Protein 6XTJ (pdb70)

Sequence (451 aa):
TWWELSVHVTDLNRDVTLRVTGEVHIGGVMLKLVEKLDVKKDWSDHALWWEKKRTWLLKTHWTLDKYGIQADAKLQFTPQHKLLRLQLPNMKYVKVKVVNFSDRVFKAVSDICKTFNIRHPEELSLLKKPEALELEPGILAVSSQPITSPEILAKMFKPQALLDKAKINQGWLDSSRSLMEQDVKENNEALLLRFKYYSFFDLNPKYDAIRINQLYEQAKWAILLEEIECTEEEMMMFAALQYHINKLSIMTSENHLNNSDDKKEVDDEVDAALSDDLLEEITLLEEGGGGKKTTSTIILTTDITPEECCLVSPRYLKKYKNKQITARRILEAHQNVVAQMSLIEAKMRFIQAWQSLPEFGITHFIARFQGGKKKEELIGIAYNRLIRMDASTGDAIKTWRFSNMMKQWNVNWEEIKMMVTVEEFADEVRLSFICCTEVDCCKVVHEFIGGYIIFLSTRAKDDQNEESLDEEEMFYKLTSGGWWVV

Structure (mmCIF, N/CA/C/O backbone):
data_6XTJ
#
_entry.id   6XTJ
#
_cell.length_a   145.172
_cell.length_b   145.172
_cell.length_c   59.633
_cell.angle_alpha   90.000
_cell.angle_beta   90.000
_cell.angle_gamma   120.000
#
_symmetry.space_group_name_H-M   'P 32 2 1'
#
loop_
_entity.id
_entity.type
_entity.pdbx_description
1 polymer 'Fermitin family homolog 2,Fermitin family homolog 2,Fermitin family homolog 2'
2 non-polymer 'CITRIC ACID'
3 water water
#
loop_
_atom_site.group_PDB
_atom_site.id
_atom_site.type_symbol
_atom_site.label_atom_id
_atom_site.label_alt_id
_atom_site.label_comp_id
_atom_site.label_asym_id
_atom_site.label_entity_id
_atom_site.label_seq_id
_atom_site.pdbx_PDB_ins_code
_atom_site.Cartn_x
_atom_site.Cartn_y
_atom_site.Cartn_z
_atom_site.occupancy
_atom_site.B_iso_or_equiv
_atom_site.auth_seq_id
_atom_site.auth_comp_id
_atom_site.auth_asym_id
_atom_site.auth_atom_id
_atom_site.pdbx_PDB_model_num
ATOM 1 N N . THR A 1 11 ? 37.259 51.910 -32.418 1.000 72.640 17 THR AAA N 1
ATOM 2 C CA . THR A 1 11 ? 36.804 52.558 -31.144 1.000 77.010 17 THR AAA CA 1
ATOM 3 C C . THR A 1 11 ? 35.891 51.600 -30.372 1.000 77.930 17 THR AAA C 1
ATOM 4 O O . THR A 1 11 ? 34.680 51.881 -30.271 1.000 75.850 17 THR AAA O 1
ATOM 8 N N A TRP A 1 12 ? 36.466 50.512 -29.842 0.600 77.100 18 TRP AAA N 1
ATOM 9 N N B TRP A 1 12 ? 36.446 50.504 -29.850 0.400 77.680 18 TRP AAA N 1
ATOM 10 C CA A TRP A 1 12 ? 35.750 49.488 -29.035 0.600 74.640 18 TRP AAA CA 1
ATOM 11 C CA B TRP A 1 12 ? 35.693 49.496 -29.056 0.400 76.320 18 TRP AAA CA 1
ATOM 12 C C A TRP A 1 12 ? 35.559 50.003 -27.604 0.600 75.050 18 TRP AAA C 1
ATOM 13 C C B TRP A 1 12 ? 35.594 49.961 -27.600 0.400 75.770 18 TRP AAA C 1
ATOM 14 O O A TRP A 1 12 ? 36.205 51.011 -27.245 0.600 73.600 18 TRP AAA O 1
ATOM 15 O O B TRP A 1 12 ? 36.338 50.889 -27.222 0.400 74.770 18 TRP AAA O 1
ATOM 36 N N . GLU A 1 13 ? 34.699 49.336 -26.828 1.000 74.220 19 GLU AAA N 1
ATOM 37 C CA . GLU A 1 13 ? 34.337 49.767 -25.453 1.000 73.330 19 GLU AAA CA 1
ATOM 38 C C . GLU A 1 13 ? 35.079 48.908 -24.426 1.000 66.760 19 GLU AAA C 1
ATOM 39 O O . GLU A 1 13 ? 35.281 47.702 -24.671 1.000 64.770 19 GLU AAA O 1
ATOM 45 N N . LEU A 1 14 ? 35.464 49.555 -23.327 1.000 60.660 20 LEU AAA N 1
ATOM 46 C CA . LEU A 1 14 ? 36.235 48.996 -22.191 1.000 55.060 20 LEU AAA CA 1
ATOM 47 C C . LEU A 1 14 ? 35.444 49.290 -20.916 1.000 49.970 20 LEU AAA C 1
ATOM 48 O O . LEU A 1 14 ? 35.269 50.471 -20.592 1.000 52.330 20 LEU AAA O 1
ATOM 53 N N . SER A 1 15 ? 34.936 48.254 -20.252 1.000 47.870 21 SER AAA N 1
ATOM 54 C CA . SER A 1 15 ? 34.221 48.361 -18.958 1.000 47.590 21 SER AAA CA 1
ATOM 55 C C . SER A 1 15 ? 35.242 48.273 -17.816 1.000 46.430 21 SER AAA C 1
ATOM 56 O O . SER A 1 15 ? 36.187 47.456 -17.928 1.000 46.830 21 SER AAA O 1
ATOM 59 N N . VAL A 1 16 ? 35.062 49.101 -16.785 1.000 42.500 22 VAL AAA N 1
ATOM 60 C CA . VAL A 1 16 ? 35.931 49.145 -15.572 1.000 41.060 22 VAL AAA CA 1
ATOM 61 C C . VAL A 1 16 ? 35.049 49.253 -14.329 1.000 40.250 22 VAL AAA C 1
ATOM 62 O O . VAL A 1 16 ? 34.375 50.292 -14.170 1.000 42.990 22 VAL AAA O 1
ATOM 66 N N . HIS A 1 17 ? 35.063 48.227 -13.473 1.000 38.090 23 HIS AAA N 1
ATOM 67 C CA . HIS A 1 17 ? 34.421 48.246 -12.132 1.000 38.680 23 HIS AAA CA 1
ATOM 68 C C . HIS A 1 17 ? 35.466 48.647 -11.089 1.000 41.080 23 HIS AAA C 1
ATOM 69 O O . HIS A 1 17 ? 36.499 47.962 -11.018 1.000 37.840 23 HIS AAA O 1
ATOM 76 N N . VAL A 1 18 ? 35.199 49.706 -10.323 1.000 39.910 24 VAL AAA N 1
ATOM 77 C CA . VAL A 1 18 ? 36.087 50.221 -9.241 1.000 41.550 24 VAL AAA CA 1
ATOM 78 C C . VAL A 1 18 ? 35.656 49.545 -7.944 1.000 43.450 24 VAL AAA C 1
ATOM 79 O O . VAL A 1 18 ? 34.542 49.820 -7.471 1.000 43.110 24 VAL AAA O 1
ATOM 83 N N . THR A 1 19 ? 36.483 48.638 -7.427 1.000 38.600 25 THR AAA N 1
ATOM 84 C CA . THR A 1 19 ? 36.032 47.597 -6.475 1.000 40.080 25 THR AAA CA 1
ATOM 85 C C . THR A 1 19 ? 35.662 48.249 -5.150 1.000 41.360 25 THR AAA C 1
ATOM 86 O O . THR A 1 19 ? 34.685 47.782 -4.537 1.000 44.520 25 THR AAA O 1
ATOM 90 N N . ASP A 1 20 ? 36.398 49.279 -4.725 1.000 43.850 26 ASP AAA N 1
ATOM 91 C CA . ASP A 1 20 ? 36.231 49.836 -3.357 1.000 46.450 26 ASP AAA CA 1
ATOM 92 C C . ASP A 1 20 ? 35.168 50.946 -3.359 1.000 49.770 26 ASP AAA C 1
ATOM 93 O O . ASP A 1 20 ? 34.646 51.231 -2.271 1.000 54.310 26 ASP AAA O 1
ATOM 98 N N . LEU A 1 21 ? 34.842 51.522 -4.520 1.000 54.110 27 LEU AAA N 1
ATOM 99 C CA . LEU A 1 21 ? 33.688 52.449 -4.703 1.000 59.450 27 LEU AAA CA 1
ATOM 100 C C . LEU A 1 21 ? 32.432 51.670 -5.110 1.000 62.830 27 LEU AAA C 1
ATOM 101 O O . LEU A 1 21 ? 31.331 52.225 -4.950 1.000 67.250 27 LEU AAA O 1
ATOM 106 N N . ASN A 1 22 ? 32.590 50.457 -5.644 1.000 64.300 28 ASN AAA N 1
ATOM 107 C CA . ASN A 1 22 ? 31.512 49.715 -6.353 1.000 68.470 28 ASN AAA CA 1
ATOM 108 C C . ASN A 1 22 ? 30.818 50.686 -7.316 1.000 67.940 28 ASN AAA C 1
ATOM 109 O O . ASN A 1 22 ? 29.622 50.957 -7.128 1.000 65.810 28 ASN AAA O 1
ATOM 114 N N . ARG A 1 23 ? 31.576 51.210 -8.282 1.000 67.320 29 ARG AAA N 1
ATOM 115 C CA . ARG A 1 23 ? 31.097 52.083 -9.384 1.000 65.260 29 ARG AAA CA 1
ATOM 116 C C . ARG A 1 23 ? 31.685 51.572 -10.700 1.000 65.610 29 ARG AAA C 1
ATOM 117 O O . ARG A 1 23 ? 32.916 51.414 -10.762 1.000 68.350 29 ARG AAA O 1
ATOM 125 N N . ASP A 1 24 ? 30.839 51.320 -11.702 1.000 63.660 30 ASP AAA N 1
ATOM 126 C CA . ASP A 1 24 ? 31.263 50.907 -13.067 1.000 63.700 30 ASP AAA CA 1
ATOM 127 C C . ASP A 1 24 ? 31.533 52.167 -13.895 1.000 64.900 30 ASP AAA C 1
ATOM 128 O O . ASP A 1 24 ? 31.057 53.243 -13.499 1.000 68.830 30 ASP AAA O 1
ATOM 133 N N . VAL A 1 25 ? 32.319 52.034 -14.966 1.000 60.480 31 VAL AAA N 1
ATOM 134 C CA . VAL A 1 25 ? 32.721 53.135 -15.892 1.000 58.900 31 VAL AAA CA 1
ATOM 135 C C . VAL A 1 25 ? 33.018 52.502 -17.250 1.000 60.640 31 VAL AAA C 1
ATOM 136 O O . VAL A 1 25 ? 33.731 51.484 -17.291 1.000 59.750 31 VAL AAA O 1
ATOM 140 N N . THR A 1 26 ? 32.473 53.071 -18.321 1.000 58.220 32 THR AAA N 1
ATOM 141 C CA . THR A 1 26 ? 32.774 52.648 -19.709 1.000 57.380 32 THR AAA CA 1
ATOM 142 C C . THR A 1 26 ? 33.685 53.706 -20.326 1.000 57.300 32 THR AAA C 1
ATOM 143 O O . THR A 1 26 ? 33.608 54.882 -19.919 1.000 62.520 32 THR AAA O 1
ATOM 147 N N . LEU A 1 27 ? 34.554 53.270 -21.231 1.000 56.810 33 LEU AAA N 1
ATOM 148 C CA . LEU A 1 27 ? 35.533 54.127 -21.936 1.000 58.930 33 LEU AAA CA 1
ATOM 149 C C . LEU A 1 27 ? 35.626 53.611 -23.370 1.000 56.110 33 LEU AAA C 1
ATOM 150 O O . LEU A 1 27 ? 35.668 52.380 -23.550 1.000 57.650 33 LEU AAA O 1
ATOM 155 N N . ARG A 1 28 ? 35.573 54.519 -24.341 1.000 55.900 34 ARG AAA N 1
ATOM 156 C CA . ARG A 1 28 ? 35.822 54.225 -25.773 1.000 58.410 34 ARG AAA CA 1
ATOM 157 C C . ARG A 1 28 ? 37.331 54.340 -25.944 1.000 50.780 34 ARG AAA C 1
ATOM 158 O O . ARG A 1 28 ? 37.868 55.349 -25.476 1.000 51.570 34 ARG AAA O 1
ATOM 166 N N . VAL A 1 29 ? 37.972 53.341 -26.556 1.000 50.110 35 VAL AAA N 1
ATOM 167 C CA . VAL A 1 29 ? 39.458 53.218 -26.630 1.000 51.380 35 VAL AAA CA 1
ATOM 168 C C . VAL A 1 29 ? 39.833 52.462 -27.904 1.000 50.730 35 VAL AAA C 1
ATOM 169 O O . VAL A 1 29 ? 38.946 51.837 -28.516 1.000 57.020 35 VAL AAA O 1
ATOM 173 N N . THR A 1 30 ? 41.118 52.516 -28.250 1.000 49.070 36 THR AAA N 1
ATOM 174 C CA . THR A 1 30 ? 41.789 51.745 -29.325 1.000 47.620 36 THR AAA CA 1
ATOM 175 C C . THR A 1 30 ? 42.787 50.779 -28.695 1.000 47.840 36 THR AAA C 1
ATOM 176 O O . THR A 1 30 ? 43.128 50.984 -27.519 1.000 49.340 36 THR AAA O 1
ATOM 180 N N . GLY A 1 31 ? 43.268 49.810 -29.474 1.000 45.830 37 GLY AAA N 1
ATOM 181 C CA . GLY A 1 31 ? 44.401 48.938 -29.121 1.000 51.120 37 GLY AAA CA 1
ATOM 182 C C . GLY A 1 31 ? 45.673 49.716 -28.803 1.000 50.660 37 GLY AAA C 1
ATOM 183 O O . GLY A 1 31 ? 46.560 49.130 -28.175 1.000 49.180 37 GLY AAA O 1
ATOM 184 N N . GLU A 1 32 ? 45.782 50.976 -29.234 1.000 52.670 38 GLU AAA N 1
ATOM 185 C CA . GLU A 1 32 ? 47.038 51.774 -29.144 1.000 51.930 38 GLU AAA CA 1
ATOM 186 C C . GLU A 1 32 ? 46.983 52.722 -27.937 1.000 46.530 38 GLU AAA C 1
ATOM 187 O O . GLU A 1 32 ? 47.983 53.419 -27.703 1.000 48.560 38 GLU AAA O 1
ATOM 193 N N . VAL A 1 33 ? 45.864 52.771 -27.209 1.000 42.580 39 VAL AAA N 1
ATOM 194 C CA . VAL A 1 33 ? 45.745 53.544 -25.943 1.000 40.580 39 VAL AAA CA 1
ATOM 195 C C . VAL A 1 33 ? 46.628 52.848 -24.899 1.000 38.060 39 VAL AAA C 1
ATOM 196 O O . VAL A 1 33 ? 46.659 51.599 -24.862 1.000 36.600 39 VAL AAA O 1
ATOM 200 N N . HIS A 1 34 ? 47.367 53.627 -24.115 1.000 32.030 40 HIS AAA N 1
ATOM 201 C CA . HIS A 1 34 ? 48.258 53.083 -23.058 1.000 30.790 40 HIS AAA CA 1
ATOM 202 C C . HIS A 1 34 ? 47.468 52.847 -21.782 1.000 25.750 40 HIS AAA C 1
ATOM 203 O O . HIS A 1 34 ? 46.490 53.564 -21.483 1.000 27.920 40 HIS AAA O 1
ATOM 210 N N . ILE A 1 35 ? 47.979 51.923 -20.975 1.000 27.170 41 ILE AAA N 1
ATOM 211 C CA . ILE A 1 35 ? 47.408 51.593 -19.648 1.000 26.140 41 ILE AAA CA 1
ATOM 212 C C . ILE A 1 35 ? 47.363 52.866 -18.800 1.000 24.800 41 ILE AAA C 1
ATOM 213 O O . ILE A 1 35 ? 46.344 53.115 -18.196 1.000 24.590 41 ILE AAA O 1
ATOM 218 N N . GLY A 1 36 ? 48.438 53.667 -18.785 1.000 27.460 42 GLY AAA N 1
ATOM 219 C CA . GLY A 1 36 ? 48.471 54.940 -18.042 1.000 27.230 42 GLY AAA CA 1
ATOM 220 C C . GLY A 1 36 ? 47.354 55.867 -18.498 1.000 27.510 42 GLY AAA C 1
ATOM 221 O O . GLY A 1 36 ? 46.760 56.542 -17.646 1.000 30.820 42 GLY AAA O 1
ATOM 222 N N . GLY A 1 37 ? 47.063 55.870 -19.796 1.000 29.280 43 GLY AAA N 1
ATOM 223 C CA . GLY A 1 37 ? 46.013 56.721 -20.388 1.000 33.380 43 GLY AAA CA 1
ATOM 224 C C . GLY A 1 37 ? 44.643 56.273 -19.940 1.000 32.330 43 GLY AAA C 1
ATOM 225 O O . GLY A 1 37 ? 43.833 57.119 -19.539 1.000 35.300 43 GLY AAA O 1
ATOM 226 N N . VAL A 1 38 ? 44.407 54.960 -19.915 1.000 32.200 44 VAL AAA N 1
ATOM 227 C CA . VAL A 1 38 ? 43.141 54.403 -19.368 1.000 31.670 44 VAL AAA CA 1
ATOM 228 C C . VAL A 1 38 ? 43.005 54.859 -17.912 1.000 31.230 44 VAL AAA C 1
ATOM 229 O O . VAL A 1 38 ? 41.928 55.339 -17.536 1.000 34.720 44 VAL AAA O 1
ATOM 233 N N . MET A 1 39 ? 44.055 54.703 -17.100 1.000 31.330 45 MET AAA N 1
ATOM 234 C CA . MET A 1 39 ? 44.003 55.013 -15.647 1.000 32.210 45 MET AAA CA 1
ATOM 235 C C . MET A 1 39 ? 43.732 56.511 -15.436 1.000 37.790 45 MET AAA C 1
ATOM 236 O O . MET A 1 39 ? 42.911 56.833 -14.557 1.000 38.990 45 MET AAA O 1
ATOM 241 N N . LEU A 1 40 ? 44.401 57.378 -16.198 1.000 40.180 46 LEU AAA N 1
ATOM 242 C CA . LEU A 1 40 ? 44.203 58.856 -16.117 1.000 46.930 46 LEU AAA CA 1
ATOM 243 C C . LEU A 1 40 ? 42.800 59.196 -16.641 1.000 48.420 46 LEU AAA C 1
ATOM 244 O O . LEU A 1 40 ? 42.072 59.903 -15.918 1.000 49.780 46 LEU AAA O 1
ATOM 249 N N . LYS A 1 41 ? 42.410 58.683 -17.818 1.000 52.170 47 LYS AAA N 1
ATOM 250 C CA . LYS A 1 41 ? 41.041 58.882 -18.381 1.000 55.720 47 LYS AAA CA 1
ATOM 251 C C . LYS A 1 41 ? 40.013 58.458 -17.332 1.000 58.620 47 LYS AAA C 1
ATOM 252 O O . LYS A 1 41 ? 38.995 59.158 -17.164 1.000 58.720 47 LYS AAA O 1
ATOM 258 N N . LEU A 1 42 ? 40.267 57.324 -16.677 1.000 59.510 48 LEU AAA N 1
ATOM 259 C CA . LEU A 1 42 ? 39.320 56.672 -15.738 1.000 58.460 48 LEU AAA CA 1
ATOM 260 C C . LEU A 1 42 ? 39.148 57.549 -14.497 1.000 54.310 48 LEU AAA C 1
ATOM 261 O O . LEU A 1 42 ? 38.020 57.616 -13.992 1.000 57.970 48 LEU AAA O 1
ATOM 266 N N . VAL A 1 43 ? 40.225 58.178 -14.024 1.000 58.270 49 VAL AAA N 1
ATOM 267 C CA . VAL A 1 43 ? 40.226 59.041 -12.802 1.000 63.000 49 VAL AAA CA 1
ATOM 268 C C . VAL A 1 43 ? 39.410 60.313 -13.083 1.000 65.830 49 VAL AAA C 1
ATOM 269 O O . VAL A 1 43 ? 38.722 60.791 -12.155 1.000 67.630 49 VAL AAA O 1
ATOM 273 N N . GLU A 1 44 ? 39.487 60.844 -14.306 1.000 68.430 50 GLU AAA N 1
ATOM 274 C CA . GLU A 1 44 ? 38.701 62.030 -14.743 1.000 69.850 50 GLU AAA CA 1
ATOM 275 C C . GLU A 1 44 ? 37.209 61.683 -14.704 1.000 71.240 50 GLU AAA C 1
ATOM 276 O O . GLU A 1 44 ? 36.495 62.276 -13.879 1.000 72.760 50 GLU AAA O 1
ATOM 282 N N . LYS A 1 45 ? 36.782 60.731 -15.539 1.000 69.270 51 LYS AAA N 1
ATOM 283 C CA . LYS A 1 45 ? 35.361 60.319 -15.718 1.000 74.270 51 LYS AAA CA 1
ATOM 284 C C . LYS A 1 45 ? 34.676 60.132 -14.356 1.000 73.900 51 LYS AAA C 1
ATOM 285 O O . LYS A 1 45 ? 33.460 60.383 -14.283 1.000 73.550 51 LYS AAA O 1
ATOM 291 N N . LEU A 1 46 ? 35.410 59.694 -13.326 1.000 76.270 52 LEU AAA N 1
ATOM 292 C CA . LEU A 1 46 ? 34.858 59.466 -11.961 1.000 77.390 52 LEU AAA CA 1
ATOM 293 C C . LEU A 1 46 ? 34.608 60.807 -11.264 1.000 77.980 52 LEU AAA C 1
ATOM 294 O O . LEU A 1 46 ? 33.651 60.880 -10.473 1.000 78.110 52 LEU AAA O 1
ATOM 299 N N . ASP A 1 47 ? 35.461 61.804 -11.517 1.000 81.340 53 ASP AAA N 1
ATOM 300 C CA . ASP A 1 47 ? 35.343 63.185 -10.974 1.000 86.570 53 ASP AAA CA 1
ATOM 301 C C . ASP A 1 47 ? 35.762 63.187 -9.499 1.000 85.600 53 ASP AAA C 1
ATOM 302 O O . ASP A 1 47 ? 36.623 64.015 -9.151 1.000 87.320 53 ASP AAA O 1
ATOM 307 N N . VAL A 1 48 ? 35.171 62.316 -8.669 1.000 84.170 54 VAL AAA N 1
ATOM 308 C CA . VAL A 1 48 ? 35.524 62.177 -7.221 1.000 85.440 54 VAL AAA CA 1
ATOM 309 C C . VAL A 1 48 ? 37.043 62.013 -7.116 1.000 84.160 54 VAL AAA C 1
ATOM 310 O O . VAL A 1 48 ? 37.605 61.200 -7.876 1.000 89.870 54 VAL AAA O 1
ATOM 314 N N . LYS A 1 49 ? 37.676 62.782 -6.228 1.000 84.170 55 LYS AAA N 1
ATOM 315 C CA . LYS A 1 49 ? 39.143 62.755 -5.991 1.000 85.440 55 LYS AAA CA 1
ATOM 316 C C . LYS A 1 49 ? 39.408 62.037 -4.661 1.000 81.090 55 LYS AAA C 1
ATOM 317 O O . LYS A 1 49 ? 38.693 62.313 -3.670 1.000 78.870 55 LYS AAA O 1
ATOM 323 N N . LYS A 1 50 ? 40.392 61.135 -4.673 1.000 75.530 56 LYS AAA N 1
ATOM 324 C CA . LYS A 1 50 ? 40.830 60.296 -3.526 1.000 64.710 56 LYS AAA CA 1
ATOM 325 C C . LYS A 1 50 ? 42.256 59.816 -3.817 1.000 54.900 56 LYS AAA C 1
ATOM 326 O O . LYS A 1 50 ? 42.802 60.200 -4.873 1.000 52.920 56 LYS AAA O 1
ATOM 332 N N . ASP A 1 51 ? 42.839 59.022 -2.919 1.000 50.340 57 ASP AAA N 1
ATOM 333 C CA . ASP A 1 51 ? 44.203 58.460 -3.095 1.000 49.740 57 ASP AAA CA 1
ATOM 334 C C . ASP A 1 51 ? 44.104 57.231 -4.006 1.000 43.910 57 ASP AAA C 1
ATOM 335 O O . ASP A 1 51 ? 43.650 56.182 -3.515 1.000 43.420 57 ASP AAA O 1
ATOM 340 N N . TRP A 1 52 ? 44.491 57.376 -5.276 1.000 43.380 58 TRP AAA N 1
ATOM 341 C CA . TRP A 1 52 ? 44.410 56.311 -6.313 1.000 42.510 58 TRP AAA CA 1
ATOM 342 C C . TRP A 1 52 ? 45.734 55.550 -6.420 1.000 38.450 58 TRP AAA C 1
ATOM 343 O O . TRP A 1 52 ? 45.790 54.636 -7.252 1.000 39.250 58 TRP AAA O 1
ATOM 354 N N . SER A 1 53 ? 46.755 55.910 -5.631 1.000 34.030 59 SER AAA N 1
ATOM 355 C CA . SER A 1 53 ? 48.167 55.514 -5.866 1.000 33.270 59 SER AAA CA 1
ATOM 356 C C . SER A 1 53 ? 48.325 53.986 -5.810 1.000 29.580 59 SER AAA C 1
ATOM 357 O O . SER A 1 53 ? 49.268 53.494 -6.447 1.000 30.370 59 SER AAA O 1
ATOM 360 N N . ASP A 1 54 ? 47.466 53.288 -5.062 1.000 30.550 60 ASP AAA N 1
ATOM 361 C CA . ASP A 1 54 ? 47.551 51.805 -4.891 1.000 28.620 60 ASP AAA CA 1
ATOM 362 C C . ASP A 1 54 ? 46.646 51.065 -5.881 1.000 29.700 60 ASP AAA C 1
ATOM 363 O O . ASP A 1 54 ? 46.715 49.825 -5.919 1.000 28.400 60 ASP AAA O 1
ATOM 368 N N . HIS A 1 55 ? 45.813 51.762 -6.646 1.000 27.920 61 HIS AAA N 1
ATOM 369 C CA . HIS A 1 55 ? 44.867 51.108 -7.587 1.000 27.290 61 HIS AAA CA 1
ATOM 370 C C . HIS A 1 55 ? 45.618 50.687 -8.847 1.000 27.570 61 HIS AAA C 1
ATOM 371 O O . HIS A 1 55 ? 46.443 51.472 -9.356 1.000 28.150 61 HIS AAA O 1
ATOM 378 N N . ALA A 1 56 ? 45.358 49.472 -9.331 1.000 23.580 62 ALA AAA N 1
ATOM 379 C CA . ALA A 1 56 ? 45.872 48.977 -10.623 1.000 23.440 62 ALA AAA CA 1
ATOM 380 C C . ALA A 1 56 ? 44.737 48.282 -11.362 1.000 22.510 62 ALA AAA C 1
ATOM 381 O O . ALA A 1 56 ? 43.760 47.842 -10.694 1.000 22.350 62 ALA AAA O 1
ATOM 383 N N . LEU A 1 57 ? 44.893 48.147 -12.676 1.000 23.530 63 LEU AAA N 1
ATOM 384 C CA . LEU A 1 57 ? 43.903 47.447 -13.527 1.000 25.370 63 LEU AAA CA 1
ATOM 385 C C . LEU A 1 57 ? 44.172 45.941 -13.455 1.000 22.700 63 LEU AAA C 1
ATOM 386 O O . LEU A 1 57 ? 45.335 45.528 -13.522 1.000 23.940 63 LEU AAA O 1
ATOM 391 N N . TRP A 1 58 ? 43.090 45.184 -13.364 1.000 24.240 64 TRP AAA N 1
ATOM 392 C CA . TRP A 1 58 ? 43.069 43.708 -13.272 1.000 24.060 64 TRP AAA CA 1
ATOM 393 C C . TRP A 1 58 ? 42.085 43.181 -14.316 1.000 25.350 64 TRP AAA C 1
ATOM 394 O O . TRP A 1 58 ? 40.967 43.719 -14.378 1.000 27.550 64 TRP AAA O 1
ATOM 405 N N . TRP A 1 59 ? 42.501 42.184 -15.085 1.000 25.280 65 TRP AAA N 1
ATOM 406 C CA . TRP A 1 59 ? 41.655 41.517 -16.103 1.000 27.100 65 TRP AAA CA 1
ATOM 407 C C . TRP A 1 59 ? 41.333 40.105 -15.619 1.000 26.720 65 TRP AAA C 1
ATOM 408 O O . TRP A 1 59 ? 42.202 39.227 -15.778 1.000 28.020 65 TRP AAA O 1
ATOM 419 N N . GLU A 1 60 ? 40.162 39.932 -15.011 1.000 30.540 66 GLU AAA N 1
ATOM 420 C CA . GLU A 1 60 ? 39.738 38.652 -14.387 1.000 32.420 66 GLU AAA CA 1
ATOM 421 C C . GLU A 1 60 ? 39.713 37.557 -15.456 1.000 35.220 66 GLU AAA C 1
ATOM 422 O O . GLU A 1 60 ? 40.235 36.455 -15.192 1.000 31.610 66 GLU AAA O 1
ATOM 428 N N . LYS A 1 61 ? 39.171 37.851 -16.641 1.000 38.520 67 LYS AAA N 1
ATOM 429 C CA . LYS A 1 61 ? 39.016 36.829 -17.707 1.000 38.820 67 LYS AAA CA 1
ATOM 430 C C . LYS A 1 61 ? 40.347 36.114 -17.962 1.000 36.140 67 LYS AAA C 1
ATOM 431 O O . LYS A 1 61 ? 40.308 34.890 -18.086 1.000 33.740 67 LYS AAA O 1
ATOM 437 N N . LYS A 1 62 ? 41.469 36.836 -18.076 1.000 31.840 68 LYS AAA N 1
ATOM 438 C CA . LYS A 1 62 ? 42.798 36.258 -18.413 1.000 32.780 68 LYS AAA CA 1
ATOM 439 C C . LYS A 1 62 ? 43.696 36.239 -17.169 1.000 28.570 68 LYS AAA C 1
ATOM 440 O O . LYS A 1 62 ? 44.902 35.979 -17.325 1.000 29.940 68 LYS AAA O 1
ATOM 446 N N . ARG A 1 63 ? 43.139 36.556 -16.002 1.000 28.120 69 ARG AAA N 1
ATOM 447 C CA . ARG A 1 63 ? 43.871 36.574 -14.706 1.000 29.550 69 ARG AAA CA 1
ATOM 448 C C . ARG A 1 63 ? 45.188 37.335 -14.894 1.000 28.370 69 ARG AAA C 1
ATOM 449 O O . ARG A 1 63 ? 46.241 36.771 -14.621 1.000 25.790 69 ARG AAA O 1
ATOM 457 N N . THR A 1 64 ? 45.117 38.580 -15.370 1.000 27.260 70 THR AAA N 1
ATOM 458 C CA . THR A 1 64 ? 46.303 39.407 -15.715 1.000 29.580 70 THR AAA CA 1
ATOM 459 C C . THR A 1 64 ? 46.176 40.756 -15.014 1.000 25.930 70 THR AAA C 1
ATOM 460 O O . THR A 1 64 ? 45.131 41.418 -15.162 1.000 25.310 70 THR AAA O 1
ATOM 464 N N . TRP A 1 65 ? 47.215 41.149 -14.285 1.000 22.150 71 TRP AAA N 1
ATOM 465 C CA . TRP A 1 65 ? 47.391 42.540 -13.824 1.000 21.860 71 TRP AAA CA 1
ATOM 466 C C . TRP A 1 65 ? 47.930 43.345 -15.001 1.000 21.660 71 TRP AAA C 1
ATOM 467 O O . TRP A 1 65 ? 48.813 42.843 -15.704 1.000 25.650 71 TRP AAA O 1
ATOM 478 N N . LEU A 1 66 ? 47.421 44.546 -15.194 1.000 23.480 72 LEU AAA N 1
ATOM 479 C CA . LEU A 1 66 ? 47.926 45.464 -16.243 1.000 25.020 72 LEU AAA CA 1
ATOM 480 C C . LEU A 1 66 ? 48.740 46.552 -15.543 1.000 23.670 72 LEU AAA C 1
ATOM 481 O O . LEU A 1 66 ? 48.182 47.612 -15.253 1.000 27.040 72 LEU AAA O 1
ATOM 486 N N . LEU A 1 67 ? 49.986 46.241 -15.187 1.000 22.040 73 LEU AAA N 1
ATOM 487 C CA . LEU A 1 67 ? 50.808 47.093 -14.286 1.000 23.520 73 LEU AAA CA 1
ATOM 488 C C . LEU A 1 67 ? 51.649 48.092 -15.089 1.000 24.010 73 LEU AAA C 1
ATOM 489 O O . LEU A 1 67 ? 51.911 49.170 -14.543 1.000 26.480 73 LEU AAA O 1
ATOM 494 N N . LYS A 1 68 ? 52.076 47.748 -16.297 1.000 22.860 74 LYS AAA N 1
ATOM 495 C CA . LYS A 1 68 ? 53.034 48.586 -17.074 1.000 24.720 74 LYS AAA CA 1
ATOM 496 C C . LYS A 1 68 ? 52.269 49.734 -17.747 1.000 25.090 74 LYS AAA C 1
ATOM 497 O O . LYS A 1 68 ? 51.537 49.487 -18.729 1.000 25.540 74 LYS AAA O 1
ATOM 503 N N . THR A 1 69 ? 52.382 50.954 -17.209 1.000 22.540 75 THR AAA N 1
ATOM 504 C CA . THR A 1 69 ? 51.535 52.092 -17.647 1.000 22.440 75 THR AAA CA 1
ATOM 505 C C . THR A 1 69 ? 51.891 52.467 -19.095 1.000 20.910 75 THR AAA C 1
ATOM 506 O O . THR A 1 69 ? 51.046 53.090 -19.738 1.000 22.250 75 THR AAA O 1
ATOM 510 N N . HIS A 1 70 ? 53.097 52.152 -19.543 1.000 20.950 76 HIS AAA N 1
ATOM 511 C CA . HIS A 1 70 ? 53.647 52.548 -20.870 1.000 22.240 76 HIS AAA CA 1
ATOM 512 C C . HIS A 1 70 ? 53.314 51.502 -21.938 1.000 23.950 76 HIS AAA C 1
ATOM 513 O O . HIS A 1 70 ? 53.707 51.698 -23.095 1.000 24.750 76 HIS AAA O 1
ATOM 520 N N . TRP A 1 71 ? 52.652 50.401 -21.571 1.000 24.340 77 TRP AAA N 1
ATOM 521 C CA . TRP A 1 71 ? 52.208 49.361 -22.538 1.000 26.340 77 TRP AAA CA 1
ATOM 522 C C . TRP A 1 71 ? 50.842 49.734 -23.100 1.000 26.270 77 TRP AAA C 1
ATOM 523 O O . TRP A 1 71 ? 50.044 50.341 -22.385 1.000 25.530 77 TRP AAA O 1
ATOM 534 N N . THR A 1 72 ? 50.583 49.331 -24.347 1.000 29.770 78 THR AAA N 1
ATOM 535 C CA . THR A 1 72 ? 49.269 49.506 -24.995 1.000 32.010 78 THR AAA CA 1
ATOM 536 C C . THR A 1 72 ? 48.337 48.386 -24.537 1.000 30.460 78 THR AAA C 1
ATOM 537 O O . THR A 1 72 ? 48.848 47.331 -24.126 1.000 31.400 78 THR AAA O 1
ATOM 541 N N . LEU A 1 73 ? 47.037 48.629 -24.639 1.000 34.730 79 LEU AAA N 1
ATOM 542 C CA . LEU A 1 73 ? 45.987 47.592 -24.486 1.000 37.650 79 LEU AAA CA 1
ATOM 543 C C . LEU A 1 73 ? 46.338 46.417 -25.401 1.000 39.830 79 LEU AAA C 1
ATOM 544 O O . LEU A 1 73 ? 46.365 45.275 -24.915 1.000 39.580 79 LEU AAA O 1
ATOM 549 N N . ASP A 1 74 ? 46.725 46.696 -26.646 1.000 42.810 80 ASP AAA N 1
ATOM 550 C CA . ASP A 1 74 ? 47.114 45.663 -27.641 1.000 46.160 80 ASP AAA CA 1
ATOM 551 C C . ASP A 1 74 ? 48.251 44.798 -27.090 1.000 44.640 80 ASP AAA C 1
ATOM 552 O O . ASP A 1 74 ? 48.161 43.574 -27.231 1.000 45.440 80 ASP AAA O 1
ATOM 557 N N . LYS A 1 75 ? 49.281 45.382 -26.469 1.000 41.210 81 LYS AAA N 1
ATOM 558 C CA . LYS A 1 75 ? 50.443 44.590 -25.990 1.000 40.280 81 LYS AAA CA 1
ATOM 559 C C . LYS A 1 75 ? 49.994 43.665 -24.851 1.000 37.760 81 LYS AAA C 1
ATOM 560 O O . LYS A 1 75 ? 50.615 42.597 -24.681 1.000 39.630 81 LYS AAA O 1
ATOM 566 N N . TYR A 1 76 ? 48.971 44.061 -24.094 1.000 36.960 82 TYR AAA N 1
ATOM 567 C CA . TYR A 1 76 ? 48.412 43.246 -22.985 1.000 37.720 82 TYR AAA CA 1
ATOM 568 C C . TYR A 1 76 ? 47.321 42.299 -23.510 1.000 41.540 82 TYR AAA C 1
ATOM 569 O O . TYR A 1 76 ? 46.879 41.454 -22.732 1.000 42.950 82 TYR AAA O 1
ATOM 578 N N . GLY A 1 77 ? 46.877 42.476 -24.758 1.000 44.090 83 GLY AAA N 1
ATOM 579 C CA . GLY A 1 77 ? 45.985 41.542 -25.474 1.000 45.110 83 GLY AAA CA 1
ATOM 580 C C . GLY A 1 77 ? 44.520 41.901 -25.345 1.000 46.860 83 GLY AAA C 1
ATOM 581 O O . GLY A 1 77 ? 43.680 41.033 -25.628 1.000 53.340 83 GLY AAA O 1
ATOM 582 N N . ILE A 1 78 ? 44.196 43.130 -24.954 1.000 43.030 84 ILE AAA N 1
ATOM 583 C CA . ILE A 1 78 ? 42.796 43.531 -24.658 1.000 51.150 84 ILE AAA CA 1
ATOM 584 C C . ILE A 1 78 ? 42.127 43.971 -25.963 1.000 62.750 84 ILE AAA C 1
ATOM 585 O O . ILE A 1 78 ? 42.803 44.645 -26.778 1.000 65.240 84 ILE AAA O 1
ATOM 590 N N . GLN A 1 79 ? 40.858 43.577 -26.139 1.000 67.560 85 GLN AAA N 1
ATOM 591 C CA . GLN A 1 79 ? 40.007 43.874 -27.327 1.000 65.890 85 GLN AAA CA 1
ATOM 592 C C . GLN A 1 79 ? 38.568 44.129 -26.851 1.000 63.560 85 GLN AAA C 1
ATOM 593 O O . GLN A 1 79 ? 38.345 44.230 -25.617 1.000 51.580 85 GLN AAA O 1
ATOM 599 N N . ALA A 1 80 ? 37.637 44.258 -27.799 1.000 65.520 86 ALA AAA N 1
ATOM 600 C CA . ALA A 1 80 ? 36.264 44.781 -27.603 1.000 71.230 86 ALA AAA CA 1
ATOM 601 C C . ALA A 1 80 ? 35.623 44.220 -26.327 1.000 66.430 86 ALA AAA C 1
ATOM 602 O O . ALA A 1 80 ? 35.753 43.009 -26.061 1.000 69.630 86 ALA AAA O 1
ATOM 604 N N . ASP A 1 81 ? 34.967 45.104 -25.570 1.000 65.580 87 ASP AAA N 1
ATOM 605 C CA . ASP A 1 81 ? 34.041 44.777 -24.452 1.000 67.550 87 ASP AAA CA 1
ATOM 606 C C . ASP A 1 81 ? 34.739 43.877 -23.420 1.000 62.450 87 ASP AAA C 1
ATOM 607 O O . ASP A 1 81 ? 34.017 43.139 -22.705 1.000 65.190 87 ASP AAA O 1
ATOM 612 N N . ALA A 1 82 ? 36.076 43.946 -23.326 1.000 53.440 88 ALA AAA N 1
ATOM 613 C CA . ALA A 1 82 ? 36.861 43.379 -22.202 1.000 48.230 88 ALA AAA CA 1
ATOM 614 C C . ALA A 1 82 ? 36.402 44.068 -20.915 1.000 43.950 88 ALA AAA C 1
ATOM 615 O O . ALA A 1 82 ? 36.056 45.266 -20.979 1.000 43.410 88 ALA AAA O 1
ATOM 617 N N . LYS A 1 83 ? 36.327 43.330 -19.807 1.000 42.380 89 LYS AAA N 1
ATOM 618 C CA . LYS A 1 83 ? 35.814 43.847 -18.511 1.000 43.110 89 LYS AAA CA 1
ATOM 619 C C . LYS A 1 83 ? 36.968 43.847 -17.503 1.000 40.870 89 LYS AAA C 1
ATOM 620 O O . LYS A 1 83 ? 37.469 42.754 -17.180 1.000 38.830 89 LYS AAA O 1
ATOM 626 N N . LEU A 1 84 ? 37.362 45.033 -17.035 1.000 37.640 90 LEU AAA N 1
ATOM 627 C CA . LEU A 1 84 ? 38.493 45.215 -16.090 1.000 33.620 90 LEU AAA CA 1
ATOM 628 C C . LEU A 1 84 ? 37.965 45.624 -14.721 1.000 35.220 90 LEU AAA C 1
ATOM 629 O O . LEU A 1 84 ? 36.832 46.165 -14.615 1.000 35.480 90 LEU AAA O 1
ATOM 634 N N . GLN A 1 85 ? 38.787 45.402 -13.697 1.000 29.960 91 GLN AAA N 1
ATOM 635 C CA . GLN A 1 85 ? 38.594 45.994 -12.358 1.000 29.090 91 GLN AAA CA 1
ATOM 636 C C . GLN A 1 85 ? 39.723 47.000 -12.138 1.000 29.050 91 GLN AAA C 1
ATOM 637 O O . GLN A 1 85 ? 40.824 46.754 -12.651 1.000 28.850 91 GLN AAA O 1
ATOM 643 N N . PHE A 1 86 ? 39.420 48.106 -11.460 1.000 29.720 92 PHE AAA N 1
ATOM 644 C CA . PHE A 1 86 ? 40.404 49.061 -10.898 1.000 30.120 92 PHE AAA CA 1
ATOM 645 C C . PHE A 1 86 ? 40.325 48.869 -9.387 1.000 29.490 92 PHE AAA C 1
ATOM 646 O O . PHE A 1 86 ? 39.283 49.167 -8.774 1.000 30.410 92 PHE AAA O 1
ATOM 654 N N . THR A 1 87 ? 41.355 48.238 -8.819 1.000 27.680 93 THR AAA N 1
ATOM 655 C CA . THR A 1 87 ? 41.293 47.636 -7.470 1.000 25.930 93 THR AAA CA 1
ATOM 656 C C . THR A 1 87 ? 42.602 47.934 -6.754 1.000 25.150 93 THR AAA C 1
ATOM 657 O O . THR A 1 87 ? 43.655 48.017 -7.390 1.000 24.340 93 THR AAA O 1
ATOM 661 N N . PRO A 1 88 ? 42.579 48.114 -5.418 1.000 25.600 94 PRO AAA N 1
ATOM 662 C CA . PRO A 1 88 ? 43.819 48.232 -4.654 1.000 24.280 94 PRO AAA CA 1
ATOM 663 C C . PRO A 1 88 ? 44.724 47.012 -4.879 1.000 22.970 94 PRO AAA C 1
ATOM 664 O O . PRO A 1 88 ? 44.240 45.886 -4.838 1.000 24.340 94 PRO AAA O 1
ATOM 668 N N . GLN A 1 89 ? 46.006 47.241 -5.132 1.000 22.110 95 GLN AAA N 1
ATOM 669 C CA . GLN A 1 89 ? 46.986 46.124 -5.211 1.000 20.990 95 GLN AAA CA 1
ATOM 670 C C . GLN A 1 89 ? 47.131 45.495 -3.819 1.000 20.720 95 GLN AAA C 1
ATOM 671 O O . GLN A 1 89 ? 47.232 44.266 -3.745 1.000 21.090 95 GLN AAA O 1
ATOM 677 N N . HIS A 1 90 ? 47.182 46.292 -2.759 1.000 20.640 96 HIS AAA N 1
ATOM 678 C CA . HIS A 1 90 ? 47.344 45.795 -1.364 1.000 22.150 96 HIS AAA CA 1
ATOM 679 C C . HIS A 1 90 ? 45.979 45.428 -0.765 1.000 24.070 96 HIS AAA C 1
ATOM 680 O O . HIS A 1 90 ? 45.047 46.248 -0.823 1.000 22.770 96 HIS AAA O 1
ATOM 687 N N . LYS A 1 91 ? 45.866 44.227 -0.209 1.000 22.620 97 LYS AAA N 1
ATOM 688 C CA . LYS A 1 91 ? 44.612 43.695 0.378 1.000 22.300 97 LYS AAA CA 1
ATOM 689 C C . LYS A 1 91 ? 44.950 42.921 1.654 1.000 22.630 97 LYS AAA C 1
ATOM 690 O O . LYS A 1 91 ? 46.050 42.334 1.718 1.000 21.560 97 LYS AAA O 1
ATOM 696 N N . LEU A 1 92 ? 44.044 42.944 2.627 1.000 23.030 98 LEU AAA N 1
ATOM 697 C CA . LEU A 1 92 ? 44.182 42.191 3.895 1.000 27.390 98 LEU AAA CA 1
ATOM 698 C C . LEU A 1 92 ? 44.239 40.688 3.621 1.000 26.740 98 LEU AAA C 1
ATOM 699 O O . LEU A 1 92 ? 43.455 40.173 2.817 1.000 26.660 98 LEU AAA O 1
ATOM 704 N N . LEU A 1 93 ? 45.127 40.024 4.336 1.000 24.570 99 LEU AAA N 1
ATOM 705 C CA . LEU A 1 93 ? 45.328 38.560 4.348 1.000 26.260 99 LEU AAA CA 1
ATOM 706 C C . LEU A 1 93 ? 45.496 38.167 5.816 1.000 25.900 99 LEU AAA C 1
ATOM 707 O O . LEU A 1 93 ? 46.158 38.931 6.547 1.000 26.760 99 LEU AAA O 1
ATOM 712 N N . ARG A 1 94 ? 44.865 37.082 6.251 1.000 23.870 100 ARG AAA N 1
ATOM 713 C CA . ARG A 1 94 ? 45.164 36.458 7.559 1.000 26.180 100 ARG AAA CA 1
ATOM 714 C C . ARG A 1 94 ? 46.157 35.324 7.316 1.000 25.910 100 ARG AAA C 1
ATOM 715 O O . ARG A 1 94 ? 45.889 34.464 6.459 1.000 26.670 100 ARG AAA O 1
ATOM 723 N N . LEU A 1 95 ? 47.320 35.387 7.939 1.000 20.690 101 LEU AAA N 1
ATOM 724 C CA . LEU A 1 95 ? 48.332 34.321 7.798 1.000 21.410 101 LEU AAA CA 1
ATOM 725 C C . LEU A 1 95 ? 48.281 33.487 9.069 1.000 19.550 101 LEU AAA C 1
ATOM 726 O O . LEU A 1 95 ? 48.519 34.067 10.148 1.000 20.420 101 LEU AAA O 1
ATOM 731 N N . GLN A 1 96 ? 48.103 32.179 8.949 1.000 19.010 102 GLN AAA N 1
ATOM 732 C CA . GLN A 1 96 ? 48.288 31.300 10.122 1.000 18.980 102 GLN AAA CA 1
ATOM 733 C C . GLN A 1 96 ? 49.747 30.844 10.164 1.000 19.480 102 GLN AAA C 1
ATOM 734 O O . GLN A 1 96 ? 50.192 30.142 9.235 1.000 17.720 102 GLN AAA O 1
ATOM 740 N N . LEU A 1 97 ? 50.484 31.239 11.195 1.000 18.420 103 LEU AAA N 1
ATOM 741 C CA . LEU A 1 97 ? 51.926 30.905 11.304 1.000 20.360 103 LEU AAA CA 1
ATOM 742 C C . LEU A 1 97 ? 52.066 29.436 11.684 1.000 18.140 103 LEU AAA C 1
ATOM 743 O O . LEU A 1 97 ? 51.119 28.791 12.106 1.000 18.950 103 LEU AAA O 1
ATOM 748 N N . PRO A 1 98 ? 53.266 28.848 11.554 1.000 19.880 104 PRO AAA N 1
ATOM 749 C CA . PRO A 1 98 ? 53.503 27.489 12.057 1.000 22.330 104 PRO AAA CA 1
ATOM 750 C C . PRO A 1 98 ? 53.156 27.267 13.532 1.000 23.080 104 PRO AAA C 1
ATOM 751 O O . PRO A 1 98 ? 52.779 26.160 13.913 1.000 23.780 104 PRO AAA O 1
ATOM 755 N N . ASN A 1 99 ? 53.181 28.323 14.358 1.000 23.220 105 ASN AAA N 1
ATOM 756 C CA . ASN A 1 99 ? 52.779 28.214 15.786 1.000 24.030 105 ASN AAA CA 1
ATOM 757 C C . ASN A 1 99 ? 51.250 28.273 15.950 1.000 23.880 105 ASN AAA C 1
ATOM 758 O O . ASN A 1 99 ? 50.781 28.274 17.105 1.000 26.550 105 ASN AAA O 1
ATOM 763 N N . MET A 1 100 ? 50.508 28.376 14.844 1.000 23.860 106 MET AAA N 1
ATOM 764 C CA . MET A 1 100 ? 49.033 28.242 14.752 1.000 22.830 106 MET AAA CA 1
ATOM 765 C C . MET A 1 100 ? 48.336 29.548 15.139 1.000 22.920 106 MET AAA C 1
ATOM 766 O O . MET A 1 100 ? 47.112 29.578 15.084 1.000 24.830 106 MET AAA O 1
ATOM 771 N N . LYS A 1 101 ? 49.091 30.620 15.377 1.000 23.010 107 LYS AAA N 1
ATOM 772 C CA . LYS A 1 101 ? 48.540 31.978 15.593 1.000 22.920 107 LYS AAA CA 1
ATOM 773 C C . LYS A 1 101 ? 48.306 32.644 14.236 1.000 21.790 107 LYS AAA C 1
ATOM 774 O O . LYS A 1 101 ? 49.077 32.391 13.296 1.000 19.580 107 LYS AAA O 1
ATOM 780 N N . TYR A 1 102 ? 47.302 33.517 14.164 1.000 21.000 108 TYR AAA N 1
ATOM 781 C CA . TYR A 1 102 ? 46.976 34.295 12.947 1.000 20.750 108 TYR AAA CA 1
ATOM 782 C C . TYR A 1 102 ? 47.563 35.686 13.079 1.000 21.210 108 TYR AAA C 1
ATOM 783 O O . TYR A 1 102 ? 47.419 36.302 14.152 1.000 22.010 108 TYR AAA O 1
ATOM 792 N N . VAL A 1 103 ? 48.208 36.163 12.024 1.000 19.400 109 VAL AAA N 1
ATOM 793 C CA . VAL A 1 103 ? 48.708 37.563 11.949 1.000 20.340 109 VAL AAA CA 1
ATOM 794 C C . VAL A 1 103 ? 48.067 38.189 10.707 1.000 22.420 109 VAL AAA C 1
ATOM 795 O O . VAL A 1 103 ? 48.148 37.580 9.623 1.000 23.810 109 VAL AAA O 1
ATOM 799 N N . LYS A 1 104 ? 47.471 39.366 10.867 1.000 22.050 110 LYS AAA N 1
ATOM 800 C CA . LYS A 1 104 ? 46.879 40.136 9.750 1.000 24.960 110 LYS AAA CA 1
ATOM 801 C C . LYS A 1 104 ? 47.981 40.918 9.051 1.000 22.890 110 LYS AAA C 1
ATOM 802 O O . LYS A 1 104 ? 48.781 41.586 9.740 1.000 22.840 110 LYS AAA O 1
ATOM 808 N N . VAL A 1 105 ? 48.035 40.808 7.734 1.000 22.060 111 VAL AAA N 1
ATOM 809 C CA . VAL A 1 105 ? 49.024 41.556 6.923 1.000 24.080 111 VAL AAA CA 1
ATOM 810 C C . VAL A 1 105 ? 48.277 42.115 5.716 1.000 24.880 111 VAL AAA C 1
ATOM 811 O O . VAL A 1 105 ? 47.412 41.407 5.163 1.000 27.710 111 VAL AAA O 1
ATOM 815 N N . LYS A 1 106 ? 48.599 43.332 5.319 1.000 22.740 112 LYS AAA N 1
ATOM 816 C CA . LYS A 1 106 ? 48.059 43.912 4.063 1.000 24.400 112 LYS AAA CA 1
ATOM 817 C C . LYS A 1 106 ? 49.162 43.773 3.016 1.000 24.830 112 LYS AAA C 1
ATOM 818 O O . LYS A 1 106 ? 50.150 44.530 3.078 1.000 24.980 112 LYS AAA O 1
ATOM 824 N N . VAL A 1 107 ? 49.021 42.799 2.121 1.000 22.990 113 VAL AAA N 1
ATOM 825 C CA A VAL A 1 107 ? 50.137 42.431 1.206 0.500 22.750 113 VAL AAA CA 1
ATOM 826 C CA B VAL A 1 107 ? 50.105 42.355 1.201 0.500 23.340 113 VAL AAA CA 1
ATOM 827 C C . VAL A 1 107 ? 49.728 42.755 -0.228 1.000 22.640 113 VAL AAA C 1
ATOM 828 O O . VAL A 1 107 ? 48.522 42.948 -0.482 1.000 21.490 113 VAL AAA O 1
ATOM 835 N N . ASN A 1 108 ? 50.725 42.853 -1.091 1.000 21.020 114 ASN AAA N 1
ATOM 836 C CA . ASN A 1 108 ? 50.527 43.199 -2.516 1.000 20.690 114 ASN AAA CA 1
ATOM 837 C C . ASN A 1 108 ? 49.995 41.955 -3.236 1.000 18.890 114 ASN AAA C 1
ATOM 838 O O . ASN A 1 108 ? 50.773 41.010 -3.472 1.000 20.390 114 ASN AAA O 1
ATOM 843 N N . PHE A 1 109 ? 48.725 41.982 -3.614 1.000 18.460 115 PHE AAA N 1
ATOM 844 C CA . PHE A 1 109 ? 48.068 40.872 -4.355 1.000 18.870 115 PHE AAA CA 1
ATOM 845 C C . PHE A 1 109 ? 48.494 40.847 -5.831 1.000 18.640 115 PHE AAA C 1
ATOM 846 O O . PHE A 1 109 ? 47.971 39.974 -6.559 1.000 19.300 115 PHE AAA O 1
ATOM 854 N N . SER A 1 110 ? 49.393 41.729 -6.271 1.000 19.560 116 SER AAA N 1
ATOM 855 C CA . SER A 1 110 ? 49.964 41.731 -7.647 1.000 19.230 116 SER AAA CA 1
ATOM 856 C C . SER A 1 110 ? 51.413 41.239 -7.655 1.000 19.040 116 SER AAA C 1
ATOM 857 O O . SER A 1 110 ? 51.943 41.017 -8.720 1.000 19.920 116 SER AAA O 1
ATOM 860 N N . ASP A 1 111 ? 52.056 41.043 -6.507 1.000 18.950 117 ASP AAA N 1
ATOM 861 C CA . ASP A 1 111 ? 53.453 40.543 -6.475 1.000 18.480 117 ASP AAA CA 1
ATOM 862 C C . ASP A 1 111 ? 53.444 39.028 -6.714 1.000 17.980 117 ASP AAA C 1
ATOM 863 O O . ASP A 1 111 ? 52.485 38.374 -6.291 1.000 17.490 117 ASP AAA O 1
ATOM 868 N N . ARG A 1 112 ? 54.490 38.479 -7.320 1.000 17.390 118 ARG AAA N 1
ATOM 869 C CA . ARG A 1 112 ? 54.649 36.992 -7.324 1.000 18.340 118 ARG AAA CA 1
ATOM 870 C C . ARG A 1 112 ? 54.650 36.493 -5.869 1.000 16.960 118 ARG AAA C 1
ATOM 871 O O . ARG A 1 112 ? 55.229 37.144 -4.996 1.000 16.610 118 ARG AAA O 1
ATOM 879 N N . VAL A 1 113 ? 54.013 35.360 -5.623 1.000 15.640 119 VAL AAA N 1
ATOM 880 C CA . VAL A 1 113 ? 53.963 34.780 -4.253 1.000 15.500 119 VAL AAA CA 1
ATOM 881 C C . VAL A 1 113 ? 55.374 34.615 -3.687 1.000 15.590 119 VAL AAA C 1
ATOM 882 O O . VAL A 1 113 ? 55.544 34.889 -2.496 1.000 14.630 119 VAL AAA O 1
ATOM 886 N N . PHE A 1 114 ? 56.364 34.236 -4.480 1.000 16.150 120 PHE AAA N 1
ATOM 887 C CA . PHE A 1 114 ? 57.754 34.115 -3.970 1.000 16.480 120 PHE AAA CA 1
ATOM 888 C C . PHE A 1 114 ? 58.204 35.422 -3.309 1.000 16.190 120 PHE AAA C 1
ATOM 889 O O . PHE A 1 114 ? 58.822 35.427 -2.232 1.000 16.620 120 PHE AAA O 1
ATOM 897 N N . LYS A 1 115 ? 57.880 36.544 -3.953 1.000 17.190 121 LYS AAA N 1
ATOM 898 C CA . LYS A 1 115 ? 58.265 37.887 -3.458 1.000 18.010 121 LYS AAA CA 1
ATOM 899 C C . LYS A 1 115 ? 57.446 38.233 -2.211 1.000 17.690 121 LYS AAA C 1
ATOM 900 O O . LYS A 1 115 ? 58.020 38.740 -1.232 1.000 17.120 121 LYS AAA O 1
ATOM 906 N N . ALA A 1 116 ? 56.142 37.960 -2.213 1.000 17.200 122 ALA AAA N 1
ATOM 907 C CA . ALA A 1 116 ? 55.270 38.201 -1.042 1.000 17.490 122 ALA AAA CA 1
ATOM 908 C C . ALA A 1 116 ? 55.815 37.439 0.169 1.000 16.920 122 ALA AAA C 1
ATOM 909 O O . ALA A 1 116 ? 55.908 38.004 1.278 1.000 16.370 122 ALA AAA O 1
ATOM 911 N N . VAL A 1 117 ? 56.208 36.186 -0.045 1.000 16.980 123 VAL AAA N 1
ATOM 912 C CA . VAL A 1 117 ? 56.743 35.335 1.051 1.000 15.710 123 VAL AAA CA 1
ATOM 913 C C . VAL A 1 117 ? 58.067 35.925 1.530 1.000 16.270 123 VAL AAA C 1
ATOM 914 O O . VAL A 1 117 ? 58.300 35.968 2.755 1.000 16.030 123 VAL AAA O 1
ATOM 918 N N . SER A 1 118 ? 58.910 36.392 0.608 1.000 16.140 124 SER AAA N 1
ATOM 919 C CA . SER A 1 118 ? 60.195 37.042 0.950 1.000 17.100 124 SER AAA CA 1
ATOM 920 C C . SER A 1 118 ? 59.936 38.276 1.825 1.000 16.360 124 SER AAA C 1
ATOM 921 O O . SER A 1 118 ? 60.642 38.439 2.822 1.000 17.470 124 SER AAA O 1
ATOM 924 N N . ASP A 1 119 ? 58.981 39.133 1.458 1.000 16.520 125 ASP AAA N 1
ATOM 925 C CA . ASP A 1 119 ? 58.685 40.362 2.229 1.000 18.090 125 ASP AAA CA 1
ATOM 926 C C . ASP A 1 119 ? 58.119 39.990 3.607 1.000 17.610 125 ASP AAA C 1
ATOM 927 O O . ASP A 1 119 ? 58.430 40.672 4.594 1.000 17.990 125 ASP AAA O 1
ATOM 932 N N . ILE A 1 120 ? 57.249 38.982 3.673 1.000 16.900 126 ILE AAA N 1
ATOM 933 C CA . ILE A 1 120 ? 56.673 38.526 4.970 1.000 17.050 126 ILE AAA CA 1
ATOM 934 C C . ILE A 1 120 ? 57.799 38.049 5.870 1.000 17.220 126 ILE AAA C 1
ATOM 935 O O . ILE A 1 120 ? 57.868 38.486 7.020 1.000 16.390 126 ILE AAA O 1
ATOM 940 N N . CYS A 1 121 ? 58.666 37.188 5.358 1.000 15.620 127 CYS AAA N 1
ATOM 941 C CA . CYS A 1 121 ? 59.780 36.625 6.139 1.000 16.340 127 CYS AAA CA 1
ATOM 942 C C . CYS A 1 121 ? 60.725 37.752 6.555 1.000 17.440 127 CYS AAA C 1
ATOM 943 O O . CYS A 1 121 ? 61.235 37.707 7.674 1.000 18.300 127 CYS AAA O 1
ATOM 946 N N . LYS A 1 122 ? 60.934 38.772 5.717 1.000 17.310 128 LYS AAA N 1
ATOM 947 C CA . LYS A 1 122 ? 61.870 39.865 6.094 1.000 19.700 128 LYS AAA CA 1
ATOM 948 C C . LYS A 1 122 ? 61.311 40.584 7.334 1.000 18.340 128 LYS AAA C 1
ATOM 949 O O . LYS A 1 122 ? 62.083 40.797 8.277 1.000 19.380 128 LYS AAA O 1
ATOM 955 N N . THR A 1 123 ? 60.018 40.884 7.357 1.000 17.600 129 THR AAA N 1
ATOM 956 C CA . THR A 1 123 ? 59.406 41.664 8.462 1.000 19.430 129 THR AAA CA 1
ATOM 957 C C . THR A 1 123 ? 59.256 40.757 9.687 1.000 18.840 129 THR AAA C 1
ATOM 958 O O . THR A 1 123 ? 59.247 41.274 10.827 1.000 19.770 129 THR AAA O 1
ATOM 962 N N . PHE A 1 124 ? 59.237 39.434 9.501 1.000 17.250 130 PHE AAA N 1
ATOM 963 C CA . PHE A 1 124 ? 59.178 38.491 10.647 1.000 16.980 130 PHE AAA CA 1
ATOM 964 C C . PHE A 1 124 ? 60.580 38.058 11.089 1.000 16.080 130 PHE AAA C 1
ATOM 965 O O . PHE A 1 124 ? 60.675 37.308 12.057 1.000 16.870 130 PHE AAA O 1
ATOM 973 N N . ASN A 1 125 ? 61.630 38.534 10.424 1.000 17.030 131 ASN AAA N 1
ATOM 974 C CA . ASN A 1 125 ? 63.049 38.198 10.711 1.000 17.470 131 ASN AAA CA 1
ATOM 975 C C . ASN A 1 125 ? 63.225 36.681 10.593 1.000 17.470 131 ASN AAA C 1
ATOM 976 O O . ASN A 1 125 ? 63.833 36.080 11.480 1.000 17.860 131 ASN AAA O 1
ATOM 981 N N . ILE A 1 126 ? 62.728 36.103 9.505 1.000 16.420 132 ILE AAA N 1
ATOM 982 C CA . ILE A 1 126 ? 62.954 34.674 9.164 1.000 16.670 132 ILE AAA CA 1
ATOM 983 C C . ILE A 1 126 ? 63.862 34.602 7.950 1.000 16.550 132 ILE AAA C 1
ATOM 984 O O . ILE A 1 126 ? 63.437 35.023 6.864 1.000 17.280 132 ILE AAA O 1
ATOM 989 N N . ARG A 1 127 ? 65.077 34.089 8.121 1.000 17.180 133 ARG AAA N 1
ATOM 990 C CA . ARG A 1 127 ? 66.027 33.910 6.993 1.000 17.100 133 ARG AAA CA 1
ATOM 991 C C . ARG A 1 127 ? 65.554 32.761 6.099 1.000 17.200 133 ARG AAA C 1
ATOM 992 O O . ARG A 1 127 ? 64.743 31.945 6.519 1.000 16.570 133 ARG AAA O 1
ATOM 1000 N N . HIS A 1 128 ? 66.063 32.722 4.880 1.000 17.580 134 HIS AAA N 1
ATOM 1001 C CA . HIS A 1 128 ? 65.866 31.615 3.909 1.000 17.040 134 HIS AAA CA 1
ATOM 1002 C C . HIS A 1 128 ? 64.378 31.472 3.611 1.000 17.150 134 HIS AAA C 1
ATOM 1003 O O . HIS A 1 128 ? 63.780 30.408 3.774 1.000 15.700 134 HIS AAA O 1
ATOM 1010 N N . PRO A 1 129 ? 63.731 32.552 3.138 1.000 15.560 135 PRO AAA N 1
ATOM 1011 C CA . PRO A 1 129 ? 62.305 32.520 2.822 1.000 16.140 135 PRO AAA CA 1
ATOM 1012 C C . PRO A 1 129 ? 61.958 31.492 1.733 1.000 15.360 135 PRO AAA C 1
ATOM 1013 O O . PRO A 1 129 ? 60.788 31.067 1.657 1.000 15.350 135 PRO AAA O 1
ATOM 1017 N N . GLU A 1 130 ? 62.948 31.120 0.912 1.000 14.680 136 GLU AAA N 1
ATOM 1018 C CA . GLU A 1 130 ? 62.769 30.142 -0.192 1.000 15.420 136 GLU AAA CA 1
ATOM 1019 C C . GLU A 1 130 ? 62.336 28.783 0.373 1.000 14.660 136 GLU AAA C 1
ATOM 1020 O O . GLU A 1 130 ? 61.761 27.980 -0.381 1.000 15.950 136 GLU AAA O 1
ATOM 1026 N N . GLU A 1 131 ? 62.565 28.532 1.660 1.000 13.750 137 GLU AAA N 1
ATOM 1027 C CA . GLU A 1 131 ? 62.125 27.254 2.284 1.000 14.150 137 GLU AAA CA 1
ATOM 1028 C C . GLU A 1 131 ? 60.636 27.307 2.644 1.000 13.750 137 GLU AAA C 1
ATOM 1029 O O . GLU A 1 131 ? 60.080 26.230 2.955 1.000 15.090 137 GLU AAA O 1
ATOM 1035 N N . LEU A 1 132 ? 60.040 28.493 2.734 1.000 13.530 138 LEU AAA N 1
ATOM 1036 C CA . LEU A 1 132 ? 58.640 28.666 3.172 1.000 14.020 138 LEU AAA CA 1
ATOM 1037 C C . LEU A 1 132 ? 57.733 28.970 1.990 1.000 15.180 138 LEU AAA C 1
ATOM 1038 O O . LEU A 1 132 ? 58.211 29.445 0.947 1.000 16.370 138 LEU AAA O 1
ATOM 1043 N N . SER A 1 133 ? 56.446 28.714 2.153 1.000 14.540 139 SER AAA N 1
ATOM 1044 C CA . SER A 1 133 ? 55.449 29.198 1.185 1.000 15.270 139 SER AAA CA 1
ATOM 1045 C C . SER A 1 133 ? 54.069 29.252 1.816 1.000 15.050 139 SER AAA C 1
ATOM 1046 O O . SER A 1 133 ? 53.933 29.098 3.042 1.000 14.860 139 SER AAA O 1
ATOM 1049 N N . LEU A 1 134 ? 53.076 29.557 0.989 1.000 15.300 140 LEU AAA N 1
ATOM 1050 C CA . LEU A 1 134 ? 51.679 29.724 1.404 1.000 16.500 140 LEU AAA CA 1
ATOM 1051 C C . LEU A 1 134 ? 50.882 28.525 0.913 1.000 16.210 140 LEU AAA C 1
ATOM 1052 O O . LEU A 1 134 ? 51.057 28.112 -0.254 1.000 15.480 140 LEU AAA O 1
ATOM 1057 N N . LEU A 1 135 ? 50.040 28.035 1.793 1.000 16.810 141 LEU AAA N 1
ATOM 1058 C CA . LEU A 1 135 ? 49.221 26.826 1.587 1.000 17.710 141 LEU AAA CA 1
ATOM 1059 C C . LEU A 1 135 ? 47.774 27.213 1.858 1.000 18.480 141 LEU AAA C 1
ATOM 1060 O O . LEU A 1 135 ? 47.498 27.789 2.911 1.000 18.960 141 LEU AAA O 1
ATOM 1065 N N . LYS A 1 136 ? 46.886 26.890 0.939 1.000 18.490 142 LYS AAA N 1
ATOM 1066 C CA . LYS A 1 136 ? 45.434 27.115 1.132 1.000 22.240 142 LYS AAA CA 1
ATOM 1067 C C . LYS A 1 136 ? 44.919 26.210 2.254 1.000 25.410 142 LYS AAA C 1
ATOM 1068 O O . LYS A 1 136 ? 45.440 25.094 2.412 1.000 27.900 142 LYS AAA O 1
ATOM 1074 N N . LYS A 1 137 ? 43.947 26.687 3.022 1.000 29.730 143 LYS AAA N 1
ATOM 1075 C CA . LYS A 1 137 ? 43.310 25.906 4.121 1.000 39.870 143 LYS AAA CA 1
ATOM 1076 C C . LYS A 1 137 ? 42.384 24.869 3.510 1.000 45.500 143 LYS AAA C 1
ATOM 1077 O O . LYS A 1 137 ? 41.705 25.163 2.532 1.000 45.770 143 LYS AAA O 1
ATOM 1083 N N . PRO A 1 138 ? 42.353 23.630 4.049 1.000 57.870 144 PRO AAA N 1
ATOM 1084 C CA . PRO A 1 138 ? 41.232 22.712 3.830 1.000 61.730 144 PRO AAA CA 1
ATOM 1085 C C . PRO A 1 138 ? 39.901 23.272 4.362 1.000 61.640 144 PRO AAA C 1
ATOM 1086 O O . PRO A 1 138 ? 39.162 23.798 3.550 1.000 61.250 144 PRO AAA O 1
ATOM 1090 N N . GLU A 1 156 ? 40.867 35.579 17.112 1.000 72.330 162 GLU AAA N 1
ATOM 1091 C CA . GLU A 1 156 ? 41.845 36.365 17.917 1.000 70.400 162 GLU AAA CA 1
ATOM 1092 C C . GLU A 1 156 ? 43.201 36.391 17.196 1.000 61.160 162 GLU AAA C 1
ATOM 1093 O O . GLU A 1 156 ? 43.998 35.454 17.398 1.000 58.480 162 GLU AAA O 1
ATOM 1099 N N . ALA A 1 157 ? 43.453 37.423 16.386 1.000 50.320 163 ALA AAA N 1
ATOM 1100 C CA . ALA A 1 157 ? 44.728 37.608 15.658 1.000 44.840 163 ALA AAA CA 1
ATOM 1101 C C . ALA A 1 157 ? 45.812 38.058 16.649 1.000 43.900 163 ALA AAA C 1
ATOM 1102 O O . ALA A 1 157 ? 45.524 38.941 17.490 1.000 42.910 163 ALA AAA O 1
ATOM 1104 N N . LEU A 1 158 ? 46.999 37.446 16.568 1.000 34.600 164 LEU AAA N 1
ATOM 1105 C CA . LEU A 1 158 ? 48.215 37.840 17.325 1.000 33.870 164 LEU AAA CA 1
ATOM 1106 C C . LEU A 1 158 ? 48.627 39.254 16.914 1.000 33.730 164 LEU AAA C 1
ATOM 1107 O O . LEU A 1 158 ? 48.841 39.489 15.698 1.000 35.880 164 LEU AAA O 1
ATOM 1112 N N . GLU A 1 159 ? 48.697 40.170 17.880 1.000 34.520 165 GLU AAA N 1
ATOM 1113 C CA . GLU A 1 159 ? 49.303 41.511 17.689 1.000 36.150 165 GLU AAA CA 1
ATOM 1114 C C . GLU A 1 159 ? 50.796 41.372 17.997 1.000 31.370 165 GLU AAA C 1
ATOM 1115 O O . GLU A 1 159 ? 51.143 40.851 19.085 1.000 29.830 165 GLU AAA O 1
ATOM 1121 N N . LEU A 1 160 ? 51.663 41.760 17.069 1.000 27.100 166 LEU AAA N 1
ATOM 1122 C CA . LEU A 1 160 ? 53.120 41.575 17.279 1.000 26.120 166 LEU AAA CA 1
ATOM 1123 C C . LEU A 1 160 ? 53.591 42.472 18.417 1.000 25.760 166 LEU AAA C 1
ATOM 1124 O O . LEU A 1 160 ? 53.134 43.619 18.522 1.000 26.020 166 LEU AAA O 1
ATOM 1129 N N . GLU A 1 161 ? 54.430 41.894 19.266 1.000 24.480 167 GLU AAA N 1
ATOM 1130 C CA . GLU A 1 161 ? 55.267 42.567 20.278 1.000 24.890 167 GLU AAA CA 1
ATOM 1131 C C . GLU A 1 161 ? 56.711 42.263 19.892 1.000 23.880 167 GLU AAA C 1
ATOM 1132 O O . GLU A 1 161 ? 56.914 41.246 19.173 1.000 21.190 167 GLU AAA O 1
ATOM 1138 N N . PRO A 1 162 ? 57.709 42.942 20.550 1.000 20.290 218 PRO AAA N 1
ATOM 1139 C CA . PRO A 1 162 ? 59.090 42.790 20.123 1.000 20.860 218 PRO AAA CA 1
ATOM 1140 C C . PRO A 1 162 ? 59.558 41.336 20.321 1.000 21.460 218 PRO AAA C 1
ATOM 1141 O O . PRO A 1 162 ? 59.477 40.803 21.424 1.000 22.860 218 PRO AAA O 1
ATOM 1145 N N . GLY A 1 163 ? 59.998 40.717 19.235 1.000 20.750 219 GLY AAA N 1
ATOM 1146 C CA . GLY A 1 163 ? 60.520 39.340 19.234 1.000 20.030 219 GLY AAA CA 1
ATOM 1147 C C . GLY A 1 163 ? 59.504 38.288 19.616 1.000 19.890 219 GLY AAA C 1
ATOM 1148 O O . GLY A 1 163 ? 59.952 37.142 19.845 1.000 20.830 219 GLY AAA O 1
ATOM 1149 N N . ILE A 1 164 ? 58.200 38.584 19.598 1.000 19.260 220 ILE AAA N 1
ATOM 1150 C CA . ILE A 1 164 ? 57.153 37.634 20.073 1.000 20.510 220 ILE AAA CA 1
ATOM 1151 C C . ILE A 1 164 ? 57.136 36.381 19.174 1.000 19.920 220 ILE AAA C 1
ATOM 1152 O O . ILE A 1 164 ? 56.692 35.300 19.643 1.000 18.260 220 ILE AAA O 1
ATOM 1157 N N . LEU A 1 165 ? 57.626 36.466 17.933 1.000 17.970 221 LEU AAA N 1
ATOM 1158 C CA . LEU A 1 165 ? 57.538 35.283 17.046 1.000 17.890 221 LEU AAA CA 1
ATOM 1159 C C . LEU A 1 165 ? 58.628 34.269 17.407 1.000 17.850 221 LEU AAA C 1
ATOM 1160 O O . LEU A 1 165 ? 58.607 33.168 16.816 1.000 16.760 221 LEU AAA O 1
ATOM 1165 N N . ALA A 1 166 ? 59.522 34.581 18.363 1.000 17.450 222 ALA AAA N 1
ATOM 1166 C CA . ALA A 1 166 ? 60.553 33.661 18.874 1.000 18.740 222 ALA AAA CA 1
ATOM 1167 C C . ALA A 1 166 ? 60.016 32.910 20.093 1.000 17.540 222 ALA AAA C 1
ATOM 1168 O O . ALA A 1 166 ? 60.678 31.954 20.510 1.000 18.870 222 ALA AAA O 1
ATOM 1170 N N . VAL A 1 167 ? 58.875 33.320 20.631 1.000 17.920 223 VAL AAA N 1
ATOM 1171 C CA . VAL A 1 167 ? 58.430 32.817 21.959 1.000 19.300 223 VAL AAA CA 1
ATOM 1172 C C . VAL A 1 167 ? 57.428 31.669 21.793 1.000 19.110 223 VAL AAA C 1
ATOM 1173 O O . VAL A 1 167 ? 56.324 31.879 21.255 1.000 18.240 223 VAL AAA O 1
ATOM 1177 N N . SER A 1 168 ? 57.790 30.481 22.259 1.000 20.820 224 SER AAA N 1
ATOM 1178 C CA A SER A 1 168 ? 56.832 29.350 22.290 0.500 22.860 224 SER AAA CA 1
ATOM 1179 C CA B SER A 1 168 ? 56.882 29.301 22.334 0.500 22.540 224 SER AAA CA 1
ATOM 1180 C C . SER A 1 168 ? 55.933 29.475 23.527 1.000 27.440 224 SER AAA C 1
ATOM 1181 O O . SER A 1 168 ? 56.439 29.890 24.577 1.000 29.470 224 SER AAA O 1
ATOM 1186 N N . GLN A 1 169 ? 54.657 29.084 23.405 1.000 40.180 225 GLN AAA N 1
ATOM 1187 C CA . GLN A 1 169 ? 53.717 28.990 24.571 1.000 43.260 225 GLN AAA CA 1
ATOM 1188 C C . GLN A 1 169 ? 53.356 27.530 24.799 1.000 39.470 225 GLN AAA C 1
ATOM 1189 O O . GLN A 1 169 ? 53.397 26.778 23.842 1.000 33.970 225 GLN AAA O 1
ATOM 1195 N N . PRO A 1 170 ? 52.992 27.089 26.034 1.000 40.860 226 PRO AAA N 1
ATOM 1196 C CA . PRO A 1 170 ? 52.398 25.769 26.250 1.000 42.540 226 PRO AAA CA 1
ATOM 1197 C C . PRO A 1 170 ? 51.049 25.753 25.534 1.000 43.240 226 PRO AAA C 1
ATOM 1198 O O . PRO A 1 170 ? 50.572 26.819 25.177 1.000 38.440 226 PRO AAA O 1
ATOM 1202 N N . ILE A 1 171 ? 50.462 24.577 25.320 1.000 43.790 227 ILE AAA N 1
ATOM 1203 C CA . ILE A 1 171 ? 49.070 24.504 24.796 1.000 43.100 227 ILE AAA CA 1
ATOM 1204 C C . ILE A 1 171 ? 48.149 24.707 25.999 1.000 45.530 227 ILE AAA C 1
ATOM 1205 O O . ILE A 1 171 ? 48.325 23.994 27.002 1.000 49.440 227 ILE AAA O 1
ATOM 1210 N N . THR A 1 172 ? 47.183 25.620 25.881 1.000 58.050 228 THR AAA N 1
ATOM 1211 C CA . THR A 1 172 ? 46.167 25.920 26.927 1.000 62.300 228 THR AAA CA 1
ATOM 1212 C C . THR A 1 172 ? 45.578 24.618 27.478 1.000 62.510 228 THR AAA C 1
ATOM 1213 O O . THR A 1 172 ? 45.611 24.427 28.712 1.000 68.280 228 THR AAA O 1
ATOM 1217 N N . SER A 1 173 ? 45.078 23.754 26.590 1.000 59.270 229 SER AAA N 1
ATOM 1218 C CA . SER A 1 173 ? 44.083 22.703 26.924 1.000 58.220 229 SER AAA CA 1
ATOM 1219 C C . SER A 1 173 ? 44.297 21.429 26.112 1.000 52.960 229 SER AAA C 1
ATOM 1220 O O . SER A 1 173 ? 44.591 21.479 24.918 1.000 43.530 229 SER AAA O 1
ATOM 1223 N N . PRO A 1 174 ? 44.128 20.242 26.742 1.000 51.740 230 PRO AAA N 1
ATOM 1224 C CA . PRO A 1 174 ? 44.045 18.976 26.014 1.000 52.220 230 PRO AAA CA 1
A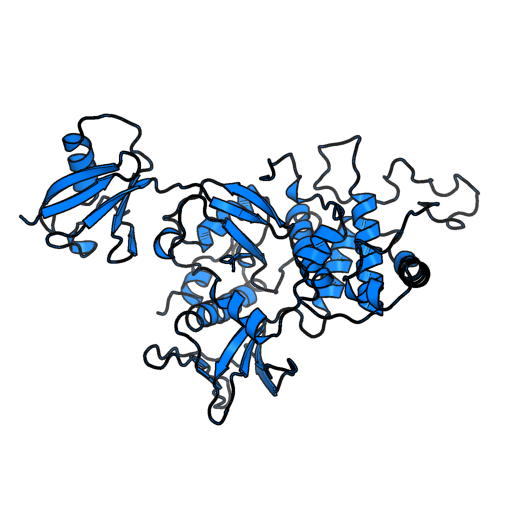TOM 1225 C C . PRO A 1 174 ? 42.898 18.951 24.994 1.000 51.000 230 PRO AAA C 1
ATOM 1226 O O . PRO A 1 174 ? 43.010 18.233 24.021 1.000 51.340 230 PRO AAA O 1
ATOM 1230 N N . GLU A 1 175 ? 41.828 19.709 25.263 1.000 55.930 231 GLU AAA N 1
ATOM 1231 C CA . GLU A 1 175 ? 40.601 19.812 24.425 1.000 57.540 231 GLU AAA CA 1
ATOM 1232 C C . GLU A 1 175 ? 40.977 20.367 23.053 1.000 54.700 231 GLU AAA C 1
ATOM 1233 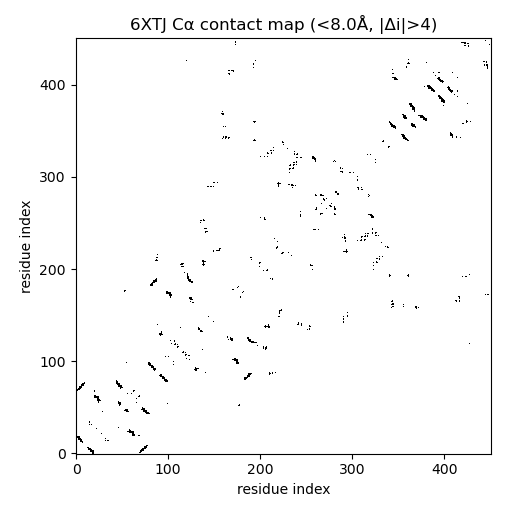O O . GLU A 1 175 ? 40.560 19.784 22.046 1.000 57.820 231 GLU AAA O 1
ATOM 1239 N N . ILE A 1 176 ? 41.714 21.480 23.034 1.000 53.160 232 ILE AAA N 1
ATOM 1240 C CA . ILE A 1 176 ? 42.223 22.127 21.790 1.000 50.240 232 ILE AAA CA 1
ATOM 1241 C C . ILE A 1 176 ? 42.922 21.044 20.968 1.000 45.320 232 ILE AAA C 1
ATOM 1242 O O . ILE A 1 176 ? 42.591 20.877 19.789 1.000 45.780 232 ILE AAA O 1
ATOM 1247 N N . LEU A 1 177 ? 43.833 20.306 21.596 1.000 47.770 233 LEU AAA N 1
ATOM 1248 C CA . LEU A 1 177 ? 44.608 19.237 20.923 1.000 45.450 233 LEU AAA CA 1
ATOM 1249 C C . LEU A 1 177 ? 43.656 18.117 20.489 1.000 50.410 233 LEU AAA C 1
ATOM 1250 O O . LEU A 1 177 ? 43.665 17.760 19.298 1.000 49.890 233 LEU AAA O 1
ATOM 1255 N N . ALA A 1 178 ? 42.863 17.587 21.425 1.000 52.290 234 ALA AAA N 1
ATOM 1256 C CA . ALA A 1 178 ? 41.885 16.505 21.171 1.000 56.680 234 ALA AAA CA 1
ATOM 1257 C C . ALA A 1 178 ? 40.957 16.939 20.031 1.000 56.030 234 ALA AAA C 1
ATOM 1258 O O . ALA A 1 178 ? 40.733 16.139 19.113 1.000 56.290 234 ALA AAA O 1
ATOM 1260 N N . LYS A 1 179 ? 40.486 18.185 20.064 1.000 57.500 235 LYS AAA N 1
ATOM 1261 C CA . LYS A 1 179 ? 39.563 18.728 19.039 1.000 62.830 235 LYS AAA CA 1
ATOM 1262 C C . LYS A 1 179 ? 40.212 18.567 17.664 1.000 62.260 235 LYS AAA C 1
ATOM 1263 O O . LYS A 1 179 ? 39.680 17.787 16.867 1.000 63.660 235 LYS AAA O 1
ATOM 1269 N N . MET A 1 180 ? 41.322 19.260 17.403 1.000 62.170 236 MET AAA N 1
ATOM 1270 C CA . MET A 1 180 ? 41.917 19.299 16.039 1.000 61.390 236 MET AAA CA 1
ATOM 1271 C C . MET A 1 180 ? 42.675 17.995 15.752 1.000 56.570 236 MET AAA C 1
ATOM 1272 O O . MET A 1 180 ? 43.070 17.810 14.595 1.000 53.580 236 MET AAA O 1
ATOM 1277 N N . PHE A 1 181 ? 42.852 17.109 16.735 1.000 56.500 237 PHE AAA N 1
ATOM 1278 C CA . PHE A 1 181 ? 43.419 15.760 16.486 1.000 60.470 237 PHE AAA CA 1
ATOM 1279 C C . PHE A 1 181 ? 42.364 14.919 15.765 1.000 70.230 237 PHE AAA C 1
ATOM 1280 O O . PHE A 1 181 ? 41.685 14.101 16.411 1.000 72.400 237 PHE AAA O 1
ATOM 1288 N N . LYS A 1 182 ? 42.209 15.139 14.460 1.000 76.030 238 LYS AAA N 1
ATOM 1289 C CA . LYS A 1 182 ? 41.413 14.243 13.585 1.000 80.220 238 LYS AAA CA 1
ATOM 1290 C C . LYS A 1 182 ? 42.402 13.476 12.716 1.000 79.830 238 LYS AAA C 1
ATOM 1291 O O . LYS A 1 182 ? 42.854 13.986 11.690 1.000 75.660 238 LYS AAA O 1
ATOM 1297 N N . PRO A 1 183 ? 42.772 12.233 13.108 1.000 81.060 239 PRO AAA N 1
ATOM 1298 C CA . PRO A 1 183 ? 43.785 11.471 12.382 1.000 81.530 239 PRO AAA CA 1
ATOM 1299 C C . PRO A 1 183 ? 43.313 11.197 10.947 1.000 80.120 239 PRO AAA C 1
ATOM 1300 O O . PRO A 1 183 ? 42.122 11.036 10.730 1.000 83.180 239 PRO AAA O 1
ATOM 1304 N N . GLN A 1 184 ? 44.251 11.176 10.003 1.000 73.020 240 GLN AAA N 1
ATOM 1305 C CA . GLN A 1 184 ? 43.953 11.057 8.558 1.000 69.750 240 GLN AAA CA 1
ATOM 1306 C C . GLN A 1 184 ? 44.773 9.913 7.960 1.000 62.820 240 GLN AAA C 1
ATOM 1307 O O . GLN A 1 184 ? 45.922 9.695 8.406 1.000 62.200 240 GLN AAA O 1
ATOM 1313 N N . ALA A 1 185 ? 44.166 9.208 7.002 1.000 56.110 241 ALA AAA N 1
ATOM 1314 C CA . ALA A 1 185 ? 44.839 8.332 6.017 1.000 51.830 241 ALA AAA CA 1
ATOM 1315 C C . ALA A 1 185 ? 45.728 9.192 5.106 1.000 47.740 241 ALA AAA C 1
ATOM 1316 O O . ALA A 1 185 ? 45.377 10.379 4.870 1.000 45.430 241 ALA AAA O 1
ATOM 1318 N N . LEU A 1 186 ? 46.843 8.622 4.644 1.000 40.610 242 LEU AAA N 1
ATOM 1319 C CA . LEU A 1 186 ? 47.817 9.246 3.711 1.000 40.030 242 LEU AAA CA 1
ATOM 1320 C C . LEU A 1 186 ? 47.115 9.882 2.503 1.000 35.240 242 LEU AAA C 1
ATOM 1321 O O . LEU A 1 186 ? 47.567 10.955 2.062 1.000 32.100 242 LEU AAA O 1
ATOM 1326 N N . LEU A 1 187 ? 46.088 9.244 1.945 1.000 31.740 243 LEU AAA N 1
ATOM 1327 C CA . LEU A 1 187 ? 45.383 9.810 0.766 1.000 34.920 243 LEU AAA CA 1
ATOM 1328 C C . LEU A 1 187 ? 44.757 11.154 1.154 1.000 34.810 243 LEU AAA C 1
ATOM 1329 O O . LEU A 1 187 ? 44.802 12.074 0.338 1.000 31.740 243 LEU AAA O 1
ATOM 1334 N N . ASP A 1 188 ? 44.227 11.287 2.371 1.000 38.590 244 ASP AAA N 1
ATOM 1335 C CA . ASP A 1 188 ? 43.591 12.556 2.824 1.000 42.900 244 ASP AAA CA 1
ATOM 1336 C C . ASP A 1 188 ? 44.705 13.567 3.141 1.000 37.650 244 ASP AAA C 1
ATOM 1337 O O . ASP A 1 188 ? 44.568 14.740 2.776 1.000 40.160 244 ASP AAA O 1
ATOM 1342 N N . LYS A 1 189 ? 45.834 13.063 3.626 1.000 34.990 245 LYS AAA N 1
ATOM 1343 C CA . LYS A 1 189 ? 47.022 13.911 3.875 1.000 34.340 245 LYS AAA CA 1
ATOM 1344 C C . LYS A 1 189 ? 47.548 14.419 2.524 1.000 33.580 245 LYS AAA C 1
ATOM 1345 O O . LYS A 1 189 ? 47.911 15.599 2.443 1.000 26.930 245 LYS AAA O 1
ATOM 1351 N N . ALA A 1 190 ? 47.517 13.574 1.486 1.000 26.590 246 ALA AAA N 1
ATOM 1352 C CA . ALA A 1 190 ? 48.071 13.952 0.172 1.000 25.450 246 ALA AAA CA 1
ATOM 1353 C C . ALA A 1 190 ? 47.207 15.054 -0.443 1.000 25.700 246 ALA AAA C 1
ATOM 1354 O O . ALA A 1 190 ? 47.768 15.912 -1.124 1.000 24.860 246 ALA AAA O 1
ATOM 1356 N N . LYS A 1 191 ? 45.895 15.077 -0.178 1.000 25.300 247 LYS AAA N 1
ATOM 1357 C CA . LYS A 1 191 ? 44.960 16.052 -0.795 1.000 27.830 247 LYS AAA CA 1
ATOM 1358 C C . LYS A 1 191 ? 45.269 17.481 -0.311 1.000 24.310 247 LYS AAA C 1
ATOM 1359 O O . LYS A 1 191 ? 45.076 18.396 -1.090 1.000 25.040 247 LYS AAA O 1
ATOM 1365 N N . ILE A 1 192 ? 45.778 17.650 0.905 1.000 22.370 248 ILE AAA N 1
ATOM 1366 C CA . ILE A 1 192 ? 46.173 18.981 1.442 1.000 22.460 248 ILE AAA CA 1
ATOM 1367 C C . ILE A 1 192 ? 47.169 19.608 0.454 1.000 20.660 248 ILE AAA C 1
ATOM 1368 O O . ILE A 1 192 ? 47.126 20.843 0.264 1.000 19.710 248 ILE AAA O 1
ATOM 1373 N N . ASN A 1 193 ? 48.055 18.801 -0.133 1.000 18.120 249 ASN AAA N 1
ATOM 1374 C CA . ASN A 1 193 ? 49.186 19.338 -0.938 1.000 18.730 249 ASN AAA CA 1
ATOM 1375 C C . ASN A 1 193 ? 48.692 19.893 -2.268 1.000 18.250 249 ASN AAA C 1
ATOM 1376 O O . ASN A 1 193 ? 49.481 20.522 -2.953 1.000 18.670 249 ASN AAA O 1
ATOM 1381 N N . GLN A 1 194 ? 47.426 19.727 -2.615 1.000 18.710 250 GLN AAA N 1
ATOM 1382 C CA . GLN A 1 194 ? 46.859 20.423 -3.794 1.000 21.240 250 GLN AAA CA 1
ATOM 1383 C C . GLN A 1 194 ? 46.865 21.943 -3.595 1.000 21.710 250 GLN AAA C 1
ATOM 1384 O O . GLN A 1 194 ? 46.773 22.639 -4.609 1.000 21.810 250 GLN AAA O 1
ATOM 1390 N N . GLY A 1 195 ? 46.970 22.425 -2.349 1.000 18.980 251 GLY AAA N 1
ATOM 1391 C CA . GLY A 1 195 ? 46.743 23.840 -1.999 1.000 18.610 251 GLY AAA CA 1
ATOM 1392 C C . GLY A 1 195 ? 47.986 24.713 -1.983 1.000 16.680 251 GLY AAA C 1
ATOM 1393 O O . GLY A 1 195 ? 47.824 25.902 -1.669 1.000 18.120 251 GLY AAA O 1
ATOM 1394 N N . TRP A 1 196 ? 49.177 24.196 -2.262 1.000 15.870 252 TRP AAA N 1
ATOM 1395 C CA . TRP A 1 196 ? 50.416 25.025 -2.298 1.000 15.910 252 TRP AAA CA 1
ATOM 1396 C C . TRP A 1 196 ? 50.294 26.068 -3.408 1.000 18.010 252 TRP AAA C 1
ATOM 1397 O O . TRP A 1 196 ? 50.045 25.672 -4.579 1.000 18.830 252 TRP AAA O 1
ATOM 1408 N N . LEU A 1 197 ? 50.470 27.354 -3.086 1.000 16.520 253 LEU AAA N 1
ATOM 1409 C CA . LEU A 1 197 ? 50.347 28.394 -4.132 1.000 17.460 253 LEU AAA CA 1
ATOM 1410 C C . LEU A 1 197 ? 51.493 28.289 -5.137 1.000 17.340 253 LEU AAA C 1
ATOM 1411 O O . LEU A 1 197 ? 52.602 27.800 -4.816 1.000 17.290 253 LEU AAA O 1
ATOM 1416 N N . ASP A 1 198 ? 51.232 28.779 -6.348 1.000 16.930 254 ASP AAA N 1
ATOM 1417 C CA . ASP A 1 198 ? 52.236 28.939 -7.405 1.000 16.910 254 ASP AAA CA 1
ATOM 1418 C C . ASP A 1 198 ? 53.122 30.127 -7.022 1.000 17.130 254 ASP AAA C 1
ATOM 1419 O O . ASP A 1 198 ? 52.603 31.254 -7.007 1.000 17.490 254 ASP AAA O 1
ATOM 1424 N N . SER A 1 199 ? 54.397 29.884 -6.743 1.000 16.480 255 SER AAA N 1
ATOM 1425 C CA . SER A 1 199 ? 55.376 30.936 -6.355 1.000 16.860 255 SER AAA CA 1
ATOM 1426 C C . SER A 1 199 ? 55.581 31.963 -7.473 1.000 18.170 255 SER AAA C 1
ATOM 1427 O O . SER A 1 199 ? 56.076 33.054 -7.158 1.000 17.060 255 SER AAA O 1
ATOM 1430 N N . SER A 1 200 ? 55.244 31.641 -8.726 1.000 19.400 256 SER AAA N 1
ATOM 1431 C CA . SER A 1 200 ? 55.529 32.534 -9.889 1.000 21.200 256 SER AAA CA 1
ATOM 1432 C C . SER A 1 200 ? 54.307 33.348 -10.285 1.000 20.600 256 SER AAA C 1
ATOM 1433 O O . SER A 1 200 ? 54.407 34.068 -11.301 1.000 23.390 256 SER AAA O 1
ATOM 1436 N N . ARG A 1 201 ? 53.193 33.227 -9.589 1.000 18.380 257 ARG AAA N 1
ATOM 1437 C CA . ARG A 1 201 ? 51.985 34.038 -9.868 1.000 19.920 257 ARG AAA CA 1
ATOM 1438 C C . ARG A 1 201 ? 51.556 34.784 -8.614 1.000 19.260 257 ARG AAA C 1
ATOM 1439 O O . ARG A 1 201 ? 51.936 34.382 -7.495 1.000 18.130 257 ARG AAA O 1
ATOM 1447 N N . SER A 1 202 ? 50.757 35.836 -8.800 1.000 19.070 258 SER AAA N 1
ATOM 1448 C CA . SER A 1 202 ? 50.267 36.679 -7.693 1.000 18.980 258 SER AAA CA 1
ATOM 1449 C C . SER A 1 202 ? 49.118 35.988 -6.968 1.000 18.290 258 SER AAA C 1
ATOM 1450 O O . SER A 1 202 ? 48.531 35.022 -7.494 1.000 18.900 258 SER AAA O 1
ATOM 1453 N N . LEU A 1 203 ? 48.798 36.473 -5.778 1.000 17.550 259 LEU AAA N 1
ATOM 1454 C CA . LEU A 1 203 ? 47.640 35.954 -5.013 1.000 19.120 259 LEU AAA CA 1
ATOM 1455 C C . LEU A 1 203 ? 46.357 36.152 -5.821 1.000 20.650 259 LEU AAA C 1
ATOM 1456 O O . LEU A 1 203 ? 45.468 35.287 -5.784 1.000 20.490 259 LEU AAA O 1
ATOM 1461 N N . MET A 1 204 ? 46.234 37.283 -6.516 1.000 20.490 260 MET AAA N 1
ATOM 1462 C CA . MET A 1 204 ? 44.981 37.614 -7.245 1.000 20.860 260 MET AAA CA 1
ATOM 1463 C C . MET A 1 204 ? 44.724 36.546 -8.317 1.000 20.170 260 MET AAA C 1
ATOM 1464 O O . MET A 1 204 ? 43.544 36.250 -8.633 1.000 23.080 260 MET AAA O 1
ATOM 1469 N N . GLU A 1 205 ? 45.783 36.004 -8.907 1.000 20.350 261 GLU AAA N 1
ATOM 1470 C CA . GLU A 1 205 ? 45.692 35.025 -10.021 1.000 21.710 261 GLU AAA CA 1
ATOM 1471 C C . GLU A 1 205 ? 45.280 33.643 -9.503 1.000 23.210 261 GLU AAA C 1
ATOM 1472 O O . GLU A 1 205 ? 45.016 32.775 -10.353 1.000 23.420 261 GLU AAA O 1
ATOM 1478 N N . GLN A 1 206 ? 45.200 33.440 -8.190 1.000 21.230 262 GLN AAA N 1
ATOM 1479 C CA . GLN A 1 206 ? 45.077 32.080 -7.596 1.000 22.660 262 GLN AAA CA 1
ATOM 1480 C C . GLN A 1 206 ? 43.828 31.962 -6.734 1.000 24.100 262 GLN AAA C 1
ATOM 1481 O O . GLN A 1 206 ? 43.835 31.142 -5.815 1.000 24.140 262 GLN AAA O 1
ATOM 1487 N N . ASP A 1 207 ? 42.804 32.770 -7.006 1.000 28.020 263 ASP AAA N 1
ATOM 1488 C CA . ASP A 1 207 ? 41.477 32.639 -6.359 1.000 32.970 263 ASP AAA CA 1
ATOM 1489 C C . ASP A 1 207 ? 41.622 32.907 -4.860 1.000 31.060 263 ASP AAA C 1
ATOM 1490 O O . ASP A 1 207 ? 40.873 32.309 -4.072 1.000 33.230 263 ASP AAA O 1
ATOM 1495 N N . VAL A 1 208 ? 42.606 33.714 -4.457 1.000 25.800 264 VAL AAA N 1
ATOM 1496 C CA . VAL A 1 208 ? 42.761 34.149 -3.042 1.000 26.030 264 VAL AAA CA 1
ATOM 1497 C C . VAL A 1 208 ? 41.999 35.468 -2.931 1.000 25.600 264 VAL AAA C 1
ATOM 1498 O O . VAL A 1 208 ? 42.201 36.342 -3.802 1.000 29.300 264 VAL AAA O 1
ATOM 1502 N N . LYS A 1 209 ? 41.131 35.589 -1.935 1.000 27.600 265 LYS AAA N 1
ATOM 1503 C CA . LYS A 1 209 ? 40.283 36.787 -1.724 1.000 31.570 265 LYS AAA CA 1
ATOM 1504 C C . LYS A 1 209 ? 40.799 37.588 -0.526 1.000 31.250 265 LYS AAA C 1
ATOM 1505 O O . LYS A 1 209 ? 41.444 36.992 0.350 1.000 28.440 265 LYS AAA O 1
ATOM 1511 N N . GLU A 1 210 ? 40.486 38.884 -0.473 1.000 30.190 266 GLU AAA N 1
ATOM 1512 C CA . GLU A 1 210 ? 40.767 39.738 0.711 1.000 31.030 266 GLU AAA CA 1
ATOM 1513 C C . GLU A 1 210 ? 40.208 39.044 1.957 1.000 30.840 266 GLU AAA C 1
ATOM 1514 O O . GLU A 1 210 ? 39.114 38.436 1.870 1.000 30.800 266 GLU AAA O 1
ATOM 1520 N N . ASN A 1 211 ? 40.980 39.079 3.049 1.000 30.140 267 ASN AAA N 1
ATOM 1521 C CA A ASN A 1 211 ? 40.544 38.587 4.385 0.500 31.970 267 ASN AAA CA 1
ATOM 1522 C CA B ASN A 1 211 ? 40.665 38.582 4.415 0.500 32.080 267 ASN AAA CA 1
ATOM 1523 C C . ASN A 1 211 ? 40.552 37.051 4.433 1.000 31.670 267 ASN AAA C 1
ATOM 1524 O O . ASN A 1 211 ? 40.181 36.514 5.480 1.000 33.360 267 ASN AAA O 1
ATOM 1533 N N . GLU A 1 212 ? 40.939 36.380 3.350 1.000 30.630 268 GLU AAA N 1
ATOM 1534 C CA . GLU A 1 212 ? 41.143 34.907 3.344 1.000 31.650 268 GLU AAA CA 1
ATOM 1535 C C . GLU A 1 212 ? 42.286 34.561 4.309 1.000 29.010 268 G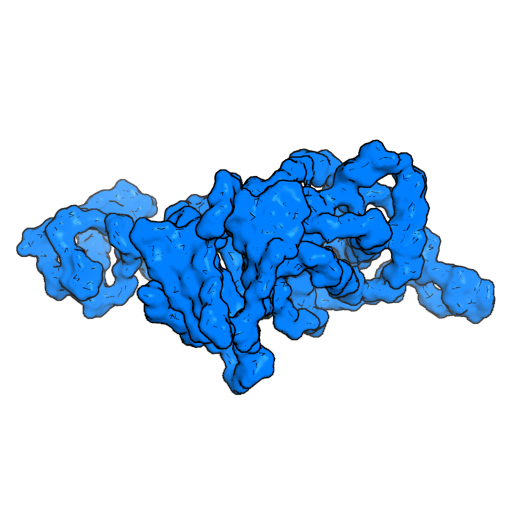LU AAA C 1
ATOM 1536 O O . GLU A 1 212 ? 43.207 35.384 4.481 1.000 28.480 268 GLU AAA O 1
ATOM 1542 N N . ALA A 1 213 ? 42.225 33.380 4.907 1.000 25.730 269 ALA AAA N 1
ATOM 1543 C CA . ALA A 1 213 ? 43.296 32.811 5.750 1.000 25.900 269 ALA AAA CA 1
ATOM 1544 C C . ALA A 1 213 ? 44.148 31.882 4.876 1.000 23.700 269 ALA AAA C 1
ATOM 1545 O O . ALA A 1 213 ? 43.563 31.046 4.158 1.000 28.430 269 ALA AAA O 1
ATOM 1547 N N . LEU A 1 214 ? 45.463 32.097 4.841 1.000 21.030 270 LEU AAA N 1
ATOM 1548 C CA . LEU A 1 214 ? 46.443 31.178 4.204 1.000 19.510 270 LEU AAA CA 1
ATOM 1549 C C . LEU A 1 214 ? 47.385 30.698 5.300 1.000 19.000 270 LEU AAA C 1
ATOM 1550 O O . LEU A 1 214 ? 47.614 31.459 6.270 1.000 19.550 270 LEU AAA O 1
ATOM 1555 N N . LEU A 1 215 ? 47.920 29.501 5.149 1.000 17.430 271 LEU AAA N 1
ATOM 1556 C CA . LEU A 1 215 ? 48.917 28.943 6.071 1.000 18.420 271 LEU AAA CA 1
ATOM 1557 C C . LEU A 1 215 ? 50.290 29.377 5.565 1.000 17.760 271 LEU AAA C 1
ATOM 1558 O O . LEU A 1 215 ? 50.574 29.196 4.370 1.000 17.520 271 LEU AAA O 1
ATOM 1563 N N . LEU A 1 216 ? 51.110 29.916 6.447 1.000 16.270 272 LEU AAA N 1
ATOM 1564 C CA . LEU A 1 216 ? 52.547 30.124 6.163 1.000 15.870 272 LEU AAA CA 1
ATOM 1565 C C . LEU A 1 216 ? 53.264 28.933 6.766 1.000 15.840 272 LEU AAA C 1
ATOM 1566 O O . LEU A 1 216 ? 53.125 28.714 7.982 1.000 16.200 272 LEU AAA O 1
ATOM 1571 N N . ARG A 1 217 ? 53.936 28.141 5.946 1.000 14.700 273 ARG AAA N 1
ATOM 1572 C CA . ARG A 1 217 ? 54.567 26.895 6.408 1.000 15.700 273 ARG AAA CA 1
ATOM 1573 C C . ARG A 1 217 ? 55.960 26.791 5.820 1.000 15.270 273 ARG AAA C 1
ATOM 1574 O O . ARG A 1 217 ? 56.224 27.328 4.722 1.000 14.130 273 ARG AAA O 1
ATOM 1582 N N . PHE A 1 218 ? 56.813 26.045 6.502 1.000 14.090 274 PHE AAA N 1
ATOM 1583 C CA . PHE A 1 218 ? 58.019 25.466 5.884 1.000 14.550 274 PHE AAA CA 1
ATOM 1584 C C . PHE A 1 218 ? 57.525 24.406 4.898 1.000 14.480 274 PHE AAA C 1
ATOM 1585 O O . PHE A 1 218 ? 56.859 23.425 5.292 1.000 15.710 274 PHE AAA O 1
ATOM 1593 N N . LYS A 1 219 ? 57.791 24.665 3.626 1.000 14.340 275 LYS AAA N 1
ATOM 1594 C CA . LYS A 1 219 ? 57.353 23.847 2.484 1.000 14.110 275 LYS AAA CA 1
ATOM 1595 C C . LYS A 1 219 ? 58.411 22.815 2.120 1.000 14.250 275 LYS AAA C 1
ATOM 1596 O O . LYS A 1 219 ? 58.051 21.688 1.774 1.000 14.720 275 LYS AAA O 1
ATOM 1602 N N . TYR A 1 220 ? 59.662 23.225 2.053 1.000 14.140 276 TYR AAA N 1
ATOM 1603 C CA . TYR A 1 220 ? 60.783 22.364 1.649 1.000 15.450 276 TYR AAA CA 1
ATOM 1604 C C . TYR A 1 220 ? 61.545 21.950 2.891 1.000 18.420 276 TYR AAA C 1
ATOM 1605 O O . TYR A 1 220 ? 61.903 22.824 3.686 1.000 21.310 276 TYR AAA O 1
ATOM 1614 N N . TYR A 1 221 ? 61.836 20.674 3.013 1.000 16.490 277 TYR AAA N 1
ATOM 1615 C CA . TYR A 1 221 ? 62.416 20.105 4.244 1.000 16.650 277 TYR AAA CA 1
ATOM 1616 C C . TYR A 1 221 ? 63.937 20.004 4.165 1.000 21.050 277 TYR AAA C 1
ATOM 1617 O O . TYR A 1 221 ? 64.561 19.097 4.769 1.000 26.720 277 TYR AAA O 1
ATOM 1626 N N . SER A 1 222 ? 64.560 21.022 3.593 1.000 17.200 278 SER AAA N 1
ATOM 1627 C CA . SER A 1 222 ? 66.020 21.131 3.485 1.000 19.190 278 SER AAA CA 1
ATOM 1628 C C . SER A 1 222 ? 66.394 22.485 4.094 1.000 18.880 278 SER AAA C 1
ATOM 1629 O O . SER A 1 222 ? 66.194 23.526 3.419 1.000 19.400 278 SER AAA O 1
ATOM 1632 N N . PHE A 1 223 ? 66.740 22.501 5.377 1.000 18.030 279 PHE AAA N 1
ATOM 1633 C CA . PHE A 1 223 ? 66.860 23.759 6.149 1.000 18.560 279 PHE AAA CA 1
ATOM 1634 C C . PHE A 1 223 ? 68.319 24.158 6.170 1.000 19.850 279 PHE AAA C 1
ATOM 1635 O O . PHE A 1 223 ? 69.115 23.481 6.805 1.000 23.480 279 PHE AAA O 1
ATOM 1643 N N . PHE A 1 224 ? 68.636 25.232 5.473 1.000 19.960 280 PHE AAA N 1
ATOM 1644 C CA . PHE A 1 224 ? 70.026 25.666 5.254 1.000 20.020 280 PHE AAA CA 1
ATOM 1645 C C . PHE A 1 224 ? 70.516 26.475 6.452 1.000 19.380 280 PHE AAA C 1
ATOM 1646 O O . PHE A 1 224 ? 69.922 27.503 6.750 1.000 19.090 280 PHE AAA O 1
ATOM 1654 N N . A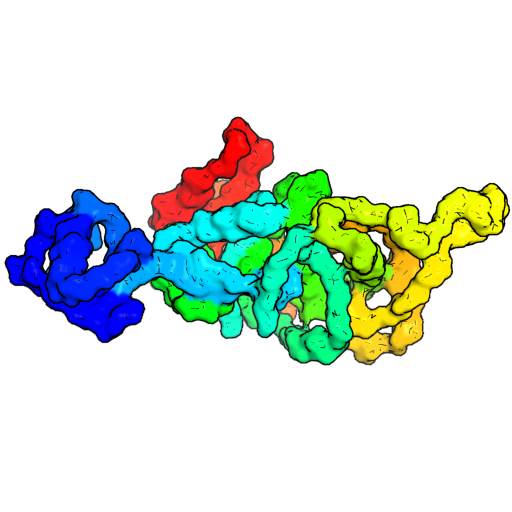SP A 1 225 ? 71.624 26.058 7.056 1.000 19.850 281 ASP AAA N 1
ATOM 1655 C CA . ASP A 1 225 ? 72.376 26.917 8.006 1.000 21.400 281 ASP AAA CA 1
ATOM 1656 C C . ASP A 1 225 ? 71.436 27.434 9.103 1.000 20.430 281 ASP AAA C 1
ATOM 1657 O O . ASP A 1 225 ? 71.385 28.642 9.312 1.000 21.610 281 ASP AAA O 1
ATOM 1662 N N . LEU A 1 226 ? 70.692 26.569 9.769 1.000 19.940 282 LEU AAA N 1
ATOM 1663 C CA . LEU A 1 226 ? 69.968 26.990 11.009 1.000 19.100 282 LEU AAA CA 1
ATOM 1664 C C . LEU A 1 226 ? 71.013 27.427 12.031 1.000 22.540 282 LEU AAA C 1
ATOM 1665 O O . LEU A 1 226 ? 71.841 26.575 12.429 1.000 23.660 282 LEU AAA O 1
ATOM 1670 N N . ASN A 1 227 ? 70.983 28.702 12.398 1.000 21.340 283 ASN AAA N 1
ATOM 1671 C CA . ASN A 1 227 ? 72.080 29.351 13.158 1.000 22.270 283 ASN AAA CA 1
ATOM 1672 C C . ASN A 1 227 ? 71.464 30.137 14.303 1.000 20.450 283 ASN AAA C 1
ATOM 1673 O O . ASN A 1 227 ? 70.903 31.194 14.083 1.000 20.920 283 ASN AAA O 1
ATOM 1678 N N . PRO A 1 228 ? 71.540 29.616 15.550 1.000 23.620 284 PRO AAA N 1
ATOM 1679 C CA . PRO A 1 228 ? 70.938 30.273 16.715 1.000 24.630 284 PRO AAA CA 1
ATOM 1680 C C . PRO A 1 228 ? 71.287 31.761 16.864 1.000 25.680 284 PRO AAA C 1
ATOM 1681 O O . PRO A 1 228 ? 70.470 32.492 17.362 1.000 26.250 284 PRO AAA O 1
ATOM 1685 N N . LYS A 1 229 ? 72.451 32.193 16.373 1.000 26.140 285 LYS AAA N 1
ATOM 1686 C CA . LYS A 1 229 ? 72.894 33.610 16.496 1.000 29.160 285 LYS AAA CA 1
ATOM 1687 C C . LYS A 1 229 ? 71.928 34.522 15.737 1.000 28.270 285 LYS AAA C 1
ATOM 1688 O O . LYS A 1 229 ? 71.692 35.668 16.182 1.000 29.480 285 LYS AAA O 1
ATOM 1694 N N . TYR A 1 230 ? 71.372 34.064 14.615 1.000 23.370 286 TYR AAA N 1
ATOM 1695 C CA . TYR A 1 230 ? 70.536 34.910 13.732 1.000 21.900 286 TYR AAA CA 1
ATOM 1696 C C . TYR A 1 230 ? 69.086 34.421 13.689 1.000 19.700 286 TYR AAA C 1
ATOM 1697 O O . TYR A 1 230 ? 68.215 35.181 13.244 1.000 20.750 286 TYR AAA O 1
ATOM 1706 N N . ASP A 1 231 ? 68.843 33.180 14.090 1.000 18.990 287 ASP AAA N 1
ATOM 1707 C CA . ASP A 1 231 ? 67.610 32.474 13.665 1.000 17.600 287 ASP AAA CA 1
ATOM 1708 C C . ASP A 1 231 ? 66.683 32.177 14.847 1.000 19.090 287 ASP AAA C 1
ATOM 1709 O O . ASP A 1 231 ? 65.884 31.225 14.728 1.000 17.030 287 ASP AAA O 1
ATOM 1714 N N . ALA A 1 232 ? 66.647 32.970 15.921 1.000 18.080 288 ALA AAA N 1
ATOM 1715 C CA . ALA A 1 232 ? 65.686 32.694 17.014 1.000 17.850 288 ALA AAA CA 1
ATOM 1716 C C . ALA A 1 232 ? 64.254 32.542 16.485 1.000 17.410 288 ALA AAA C 1
ATOM 1717 O O . ALA A 1 232 ? 63.535 31.610 16.963 1.000 16.550 288 ALA AAA O 1
ATOM 1719 N N . ILE A 1 233 ? 63.799 33.416 15.577 1.000 16.400 289 ILE AAA N 1
ATOM 1720 C CA . ILE A 1 233 ? 62.381 33.350 15.116 1.000 17.120 289 ILE AAA CA 1
ATOM 1721 C C . ILE A 1 233 ? 62.235 32.141 14.186 1.000 15.370 289 ILE AAA C 1
ATOM 1722 O O . ILE A 1 233 ? 61.265 31.396 14.333 1.000 15.060 289 ILE AAA O 1
ATOM 1727 N N . ARG A 1 234 ? 63.155 31.984 13.242 1.000 15.010 290 ARG AAA N 1
ATOM 1728 C CA . ARG A 1 234 ? 63.101 30.887 12.253 1.000 15.490 290 ARG AAA CA 1
ATOM 1729 C C . ARG A 1 234 ? 63.077 29.556 13.017 1.000 15.300 290 ARG AAA C 1
ATOM 1730 O O . ARG A 1 234 ? 62.258 28.692 12.702 1.000 15.810 290 ARG AAA O 1
ATOM 1738 N N . ILE A 1 235 ? 63.977 29.396 13.984 1.000 15.210 291 ILE AAA N 1
ATOM 1739 C CA . ILE A 1 235 ? 64.097 28.135 14.762 1.000 15.780 291 ILE AAA CA 1
ATOM 1740 C C . ILE A 1 235 ? 62.808 27.936 15.556 1.000 15.100 291 ILE AAA C 1
ATOM 1741 O O . ILE A 1 235 ? 62.287 26.814 15.589 1.000 14.310 291 ILE AAA O 1
ATOM 1746 N N . ASN A 1 236 ? 62.280 28.990 16.175 1.000 15.120 292 ASN AAA N 1
ATOM 1747 C CA . ASN A 1 236 ? 61.032 28.859 16.954 1.000 15.030 292 ASN AAA CA 1
ATOM 1748 C C . ASN A 1 236 ? 59.872 28.398 16.068 1.000 14.790 292 ASN AAA C 1
ATOM 1749 O O . ASN A 1 236 ? 59.166 27.436 16.428 1.000 15.380 292 ASN AAA O 1
ATOM 1754 N N . GLN A 1 237 ? 59.699 29.001 14.890 1.000 14.220 293 GLN AAA N 1
ATOM 1755 C CA . GLN A 1 237 ? 58.558 28.664 14.011 1.000 14.420 293 GLN AAA CA 1
ATOM 1756 C C . GLN A 1 237 ? 58.748 27.255 13.448 1.000 13.830 293 GLN AAA C 1
ATOM 1757 O O . GLN A 1 237 ? 57.737 26.529 13.315 1.000 15.190 293 GLN AAA O 1
ATOM 1763 N N . LEU A 1 238 ? 59.984 26.856 13.155 1.000 13.880 294 LEU AAA N 1
ATOM 1764 C CA . LEU A 1 238 ? 60.269 25.501 12.643 1.000 14.430 294 LEU AAA CA 1
ATOM 1765 C C . LEU A 1 238 ? 59.995 24.466 13.738 1.000 14.960 294 LEU AAA C 1
ATOM 1766 O O . LEU A 1 238 ? 59.319 23.442 13.466 1.000 13.150 294 LEU AAA O 1
ATOM 1771 N N . TYR A 1 239 ? 60.436 24.746 14.950 1.000 14.060 295 TYR AAA N 1
ATOM 1772 C CA . TYR A 1 239 ? 60.141 23.899 16.130 1.000 13.980 295 TYR AAA CA 1
ATOM 1773 C C . TYR A 1 239 ? 58.619 23.755 16.271 1.000 12.980 295 TYR AAA C 1
ATOM 1774 O O . TYR A 1 239 ? 58.091 22.626 16.475 1.000 15.130 295 TYR AAA O 1
ATOM 1783 N N . GLU A 1 240 ? 57.878 24.853 16.164 1.000 13.420 296 GLU AAA N 1
ATOM 1784 C CA . GLU A 1 240 ? 56.407 24.850 16.341 1.000 14.790 296 GLU AAA CA 1
ATOM 1785 C C . GLU A 1 240 ? 55.765 23.998 15.244 1.000 14.360 296 GLU AAA C 1
ATOM 1786 O O . GLU A 1 240 ? 54.872 23.182 15.536 1.000 14.340 296 GLU AAA O 1
ATOM 1792 N N . GLN A 1 241 ? 56.216 24.121 14.001 1.000 13.930 297 GLN AAA N 1
ATOM 1793 C CA . GLN A 1 241 ? 55.661 23.266 12.919 1.000 14.370 297 GLN AAA CA 1
ATOM 1794 C C . GLN A 1 241 ? 55.912 21.786 13.269 1.000 14.030 297 GLN AAA C 1
ATOM 1795 O O . GLN A 1 241 ? 54.970 20.969 13.151 1.000 14.150 297 GLN AAA O 1
ATOM 1801 N N . ALA A 1 242 ? 57.126 21.435 13.685 1.000 14.220 298 ALA AAA N 1
ATOM 1802 C CA . ALA A 1 242 ? 57.487 20.053 14.063 1.000 14.930 298 ALA AAA CA 1
ATOM 1803 C C . ALA A 1 242 ? 56.589 19.598 15.224 1.000 15.420 298 ALA AAA C 1
ATOM 1804 O O . ALA A 1 242 ? 56.065 18.460 15.171 1.000 15.180 298 ALA AAA O 1
ATOM 1806 N N . LYS A 1 243 ? 56.465 20.432 16.241 1.000 14.650 299 LYS AAA N 1
ATOM 1807 C CA . LYS A 1 243 ? 55.731 20.075 17.483 1.000 15.980 299 LYS AAA CA 1
ATOM 1808 C C . LYS A 1 243 ? 54.294 19.720 17.125 1.000 15.330 299 LYS AAA C 1
ATOM 1809 O O . LYS A 1 243 ? 53.781 18.681 17.562 1.000 15.640 299 LYS AAA O 1
ATOM 1815 N N . TRP A 1 244 ? 53.610 20.570 16.357 1.000 15.520 300 TRP AAA N 1
ATOM 1816 C CA . TRP A 1 244 ? 52.202 20.297 15.996 1.000 16.350 300 TRP AAA CA 1
ATOM 1817 C C . TRP A 1 244 ? 52.116 19.041 15.123 1.000 16.200 300 TRP AAA C 1
ATOM 1818 O O . TRP A 1 244 ? 51.178 18.257 15.317 1.000 16.180 300 TRP AAA O 1
ATOM 1829 N N . ALA A 1 245 ? 53.062 18.816 14.225 1.000 15.740 301 ALA AAA N 1
ATOM 1830 C CA . ALA A 1 245 ? 53.048 17.619 13.353 1.000 16.510 301 ALA AAA CA 1
ATOM 1831 C C . ALA A 1 245 ? 53.155 16.377 14.241 1.000 18.520 301 ALA AAA C 1
ATOM 1832 O O . ALA A 1 245 ? 52.427 15.384 14.001 1.000 18.790 301 ALA AAA O 1
ATOM 1834 N N . ILE A 1 246 ? 53.986 16.438 15.277 1.000 16.380 302 ILE AAA N 1
ATOM 1835 C CA . ILE A 1 246 ? 54.198 15.277 16.187 1.000 16.800 302 ILE AAA CA 1
ATOM 1836 C C . ILE A 1 246 ? 52.964 15.075 17.072 1.000 17.560 302 ILE AAA C 1
ATOM 1837 O O . ILE A 1 246 ? 52.483 13.917 17.167 1.000 17.010 302 ILE AAA O 1
ATOM 1842 N N . LEU A 1 247 ? 52.451 16.136 17.688 1.000 16.580 303 LEU AAA N 1
ATOM 1843 C CA . LEU A 1 247 ? 51.322 16.018 18.640 1.000 17.220 303 LEU AAA CA 1
ATOM 1844 C C . LEU A 1 247 ? 50.063 15.555 17.910 1.000 18.000 303 LEU AAA C 1
ATOM 1845 O O . LEU A 1 247 ? 49.263 14.830 18.513 1.000 19.470 303 LEU AAA O 1
ATOM 1850 N N . LEU A 1 248 ? 49.896 15.933 16.647 1.000 17.280 304 LEU AAA N 1
ATOM 1851 C CA . LEU A 1 248 ? 48.673 15.586 15.890 1.000 20.420 304 LEU AAA CA 1
ATOM 1852 C C . LEU A 1 248 ? 48.896 14.276 15.127 1.000 21.020 304 LEU AAA C 1
ATOM 1853 O O . LEU A 1 248 ? 47.977 13.881 14.393 1.000 22.760 304 LEU AAA O 1
ATOM 1858 N N . GLU A 1 249 ? 50.060 13.655 15.286 1.000 20.860 305 GLU AAA N 1
ATOM 1859 C CA . GLU A 1 249 ? 50.468 12.385 14.615 1.000 22.970 305 GLU AAA CA 1
ATOM 1860 C C . GLU A 1 249 ? 50.350 12.533 13.101 1.000 23.530 305 GLU AAA C 1
ATOM 1861 O O . GLU A 1 249 ? 49.992 11.554 12.425 1.000 23.110 305 GLU AAA O 1
ATOM 1867 N N . GLU A 1 250 ? 50.664 13.714 12.580 1.000 21.130 306 GLU AAA N 1
ATOM 1868 C CA . GLU A 1 250 ? 50.800 13.921 11.114 1.000 21.290 306 GLU AAA CA 1
ATOM 1869 C C . GLU A 1 250 ? 52.089 13.241 10.648 1.000 20.990 306 GLU AAA C 1
ATOM 1870 O O . GLU A 1 250 ? 52.194 12.909 9.478 1.000 22.800 306 GLU AAA O 1
ATOM 1876 N N . ILE A 1 251 ? 53.059 13.076 11.544 1.000 19.330 307 ILE AAA N 1
ATOM 1877 C CA . ILE A 1 251 ? 54.278 12.271 11.310 1.000 19.430 307 ILE AAA CA 1
ATOM 1878 C C . ILE A 1 251 ? 54.399 11.315 12.494 1.000 20.850 307 ILE AAA C 1
ATOM 1879 O O . ILE A 1 251 ? 54.146 11.733 13.640 1.000 20.270 307 ILE AAA O 1
ATOM 1884 N N . GLU A 1 252 ? 54.755 10.070 12.195 1.000 20.250 308 GLU AAA N 1
ATOM 1885 C CA . GLU A 1 252 ? 54.826 8.986 13.193 1.000 21.690 308 GLU AAA CA 1
ATOM 1886 C C . GLU A 1 252 ? 56.192 9.016 13.878 1.000 19.460 308 GLU AAA C 1
ATOM 1887 O O . GLU A 1 252 ? 57.234 9.278 13.206 1.000 20.740 308 GLU AAA O 1
ATOM 1893 N N . CYS A 1 253 ? 56.219 8.692 15.172 1.000 18.370 309 CYS AAA N 1
ATOM 1894 C CA . CYS A 1 253 ? 57.474 8.454 15.922 1.000 18.730 309 CYS AAA CA 1
ATOM 1895 C C . CYS A 1 253 ? 57.258 7.290 16.883 1.000 17.960 309 CYS AAA C 1
ATOM 1896 O O . CYS A 1 253 ? 56.096 6.869 17.071 1.000 19.630 309 CYS AAA O 1
ATOM 1899 N N . THR A 1 254 ? 58.343 6.751 17.419 1.000 18.550 310 THR AAA N 1
ATOM 1900 C CA . THR A 1 254 ? 58.273 5.657 18.416 1.000 18.400 310 THR AAA CA 1
ATOM 1901 C C . THR A 1 254 ? 57.804 6.208 19.764 1.000 17.870 310 THR AAA C 1
ATOM 1902 O O . THR A 1 254 ? 57.847 7.426 19.974 1.000 16.520 310 THR AAA O 1
ATOM 1906 N N . GLU A 1 255 ? 57.388 5.333 20.658 1.000 17.480 311 GLU AAA N 1
ATOM 1907 C CA . GLU A 1 255 ? 57.005 5.768 22.019 1.000 18.230 311 GLU AAA CA 1
ATOM 1908 C C . GLU A 1 255 ? 58.209 6.438 22.681 1.000 18.190 311 GLU AAA C 1
ATOM 1909 O O . GLU A 1 255 ? 58.008 7.484 23.333 1.000 18.390 311 GLU AAA O 1
ATOM 1915 N N . GLU A 1 256 ? 59.420 5.895 22.538 1.000 18.240 312 GLU AAA N 1
ATOM 1916 C CA . GLU A 1 256 ? 60.621 6.474 23.186 1.000 20.380 312 GLU AAA CA 1
ATOM 1917 C C . GLU A 1 256 ? 60.823 7.881 22.631 1.000 17.410 312 GLU AAA C 1
ATOM 1918 O O . GLU A 1 256 ? 61.078 8.815 23.404 1.000 17.510 312 GLU AAA O 1
ATOM 1924 N N . GLU A 1 257 ? 60.676 8.046 21.320 1.000 16.580 313 GLU AAA N 1
ATOM 1925 C CA . GLU A 1 257 ? 60.833 9.390 20.711 1.000 17.130 313 GLU AAA CA 1
ATOM 1926 C C . GL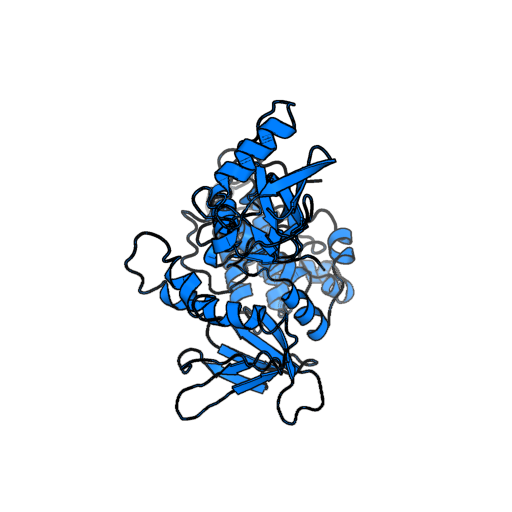U A 1 257 ? 59.735 10.327 21.241 1.000 15.600 313 GLU AAA C 1
ATOM 1927 O O . GLU A 1 257 ? 60.020 11.498 21.527 1.000 15.550 313 GLU AAA O 1
ATOM 1933 N N . MET A 1 258 ? 58.515 9.847 21.415 1.000 15.790 314 MET AAA N 1
ATOM 1934 C CA . MET A 1 258 ? 57.410 10.701 21.888 1.000 15.700 314 MET AAA CA 1
ATOM 1935 C C . MET A 1 258 ? 57.748 11.167 23.306 1.000 15.580 314 MET AAA C 1
ATOM 1936 O O . MET A 1 258 ? 57.488 12.346 23.625 1.000 15.120 314 MET AAA O 1
ATOM 1941 N N . MET A 1 259 ? 58.321 10.292 24.128 1.000 15.790 315 MET AAA N 1
ATOM 1942 C CA . MET A 1 259 ? 58.636 10.688 25.534 1.000 15.420 315 MET AAA CA 1
ATOM 1943 C C . MET A 1 259 ? 59.730 11.762 25.529 1.000 15.200 315 MET AAA C 1
ATOM 1944 O O . MET A 1 259 ? 59.656 12.674 26.380 1.000 16.290 315 MET AAA O 1
ATOM 1949 N N . MET A 1 260 ? 60.665 11.719 24.580 1.000 15.080 316 MET AAA N 1
ATOM 1950 C CA . MET A 1 260 ? 61.749 12.714 24.470 1.000 16.060 316 MET AAA CA 1
ATOM 1951 C C . MET A 1 260 ? 61.162 14.023 23.913 1.000 14.780 316 MET AAA C 1
ATOM 1952 O O . MET A 1 260 ? 61.520 15.104 24.397 1.000 14.910 316 MET AAA O 1
ATOM 1957 N N . PHE A 1 261 ? 60.272 13.955 22.933 1.000 14.850 317 PHE AAA N 1
ATOM 1958 C CA . PHE A 1 261 ? 59.571 15.161 22.440 1.000 13.950 317 PHE AAA CA 1
ATOM 1959 C C . PHE A 1 261 ? 58.812 15.831 23.592 1.000 14.250 317 PHE AAA C 1
ATOM 1960 O O . PHE A 1 261 ? 58.788 17.094 23.672 1.000 14.610 317 PHE AAA O 1
ATOM 1968 N N . ALA A 1 262 ? 58.159 15.041 24.451 1.000 14.610 318 ALA AAA N 1
ATOM 1969 C CA . ALA A 1 262 ? 57.432 15.553 25.630 1.000 14.750 318 ALA AAA CA 1
ATOM 1970 C C . ALA A 1 262 ? 58.420 16.247 26.585 1.000 14.900 318 ALA AAA C 1
ATOM 1971 O O . ALA A 1 262 ? 58.109 17.361 27.015 1.000 14.970 318 ALA AAA O 1
ATOM 1973 N N . ALA A 1 263 ? 59.553 15.607 26.905 1.000 15.030 319 ALA AAA N 1
ATOM 1974 C CA . ALA A 1 263 ? 60.564 16.176 27.837 1.000 15.360 319 ALA AAA CA 1
ATOM 1975 C C . ALA A 1 263 ? 61.107 17.493 27.262 1.000 15.550 319 ALA AAA C 1
ATOM 1976 O O . ALA A 1 263 ? 61.222 18.493 27.988 1.000 14.910 319 ALA AAA O 1
ATOM 1978 N N . LEU A 1 264 ? 61.421 17.519 25.973 1.000 14.290 320 LEU AAA N 1
ATOM 1979 C CA . LEU A 1 264 ? 61.929 18.752 25.322 1.000 15.460 320 LEU AAA CA 1
ATOM 1980 C C . LEU A 1 264 ? 60.884 19.857 25.367 1.000 14.860 320 LEU AAA C 1
ATOM 1981 O O . LEU A 1 264 ? 61.263 21.003 25.692 1.000 16.400 320 LEU AAA O 1
ATOM 1986 N N . GLN A 1 265 ? 59.626 19.568 25.027 1.000 14.330 321 GLN AAA N 1
ATOM 1987 C CA . GLN A 1 265 ? 58.573 20.596 25.015 1.000 15.260 321 GLN AAA CA 1
ATOM 1988 C C . GLN A 1 265 ? 58.417 21.147 26.446 1.000 15.100 321 GLN AAA C 1
ATOM 1989 O O . GLN A 1 265 ? 58.305 22.373 26.626 1.000 15.570 321 GLN AAA O 1
ATOM 1995 N N . TYR A 1 266 ? 58.434 20.264 27.439 1.000 15.410 322 TYR AAA N 1
ATOM 1996 C CA . TYR A 1 266 ? 58.303 20.692 28.862 1.000 15.740 322 TYR AAA CA 1
ATOM 1997 C C . TYR A 1 266 ? 59.396 21.718 29.194 1.000 15.630 322 TYR AAA C 1
ATOM 1998 O O . TYR A 1 266 ? 59.127 22.803 29.723 1.000 15.590 322 TYR AAA O 1
ATOM 2007 N N . HIS A 1 267 ? 60.626 21.378 28.866 1.000 15.910 323 HIS AAA N 1
ATOM 2008 C CA . HIS A 1 267 ? 61.824 22.194 29.142 1.000 16.060 323 HIS AAA CA 1
ATOM 2009 C C . HIS A 1 267 ? 61.741 23.523 28.397 1.000 16.680 323 HIS AAA C 1
ATOM 2010 O O . HIS A 1 267 ? 62.003 24.565 28.996 1.000 16.950 323 HIS AAA O 1
ATOM 2017 N N . ILE A 1 268 ? 61.381 23.480 27.110 1.000 16.870 324 ILE AAA N 1
ATOM 2018 C CA . ILE A 1 268 ? 61.213 24.713 26.295 1.000 16.520 324 ILE AAA CA 1
ATOM 2019 C C . ILE A 1 268 ? 60.126 25.596 26.920 1.000 16.730 324 ILE AAA C 1
ATOM 2020 O O . ILE A 1 268 ? 60.344 26.809 27.056 1.000 17.330 324 ILE AAA O 1
ATOM 2025 N N . ASN A 1 269 ? 58.997 25.007 27.291 1.000 17.430 325 ASN AAA N 1
ATOM 2026 C CA . ASN A 1 269 ? 57.860 25.762 27.877 1.000 17.880 325 ASN AAA CA 1
ATOM 2027 C C . ASN A 1 269 ? 58.339 26.455 29.165 1.000 18.370 325 ASN AAA C 1
ATOM 2028 O O . ASN A 1 269 ? 58.010 27.627 29.375 1.000 19.020 325 ASN AAA O 1
ATOM 2033 N N . LYS A 1 270 ? 59.072 25.743 29.999 1.000 20.210 326 LYS AAA N 1
ATOM 2034 C CA . LYS A 1 270 ? 59.538 26.288 31.304 1.000 22.400 326 LYS AAA CA 1
ATOM 2035 C C . LYS A 1 270 ? 60.510 27.443 31.069 1.000 21.560 326 LYS AAA C 1
ATOM 2036 O O . LYS A 1 270 ? 60.330 28.508 31.719 1.000 21.750 326 LYS AAA O 1
ATOM 2042 N N . LEU A 1 271 ? 61.495 27.266 30.191 1.000 20.420 327 LEU AAA N 1
ATOM 2043 C CA . LEU A 1 271 ? 62.490 28.324 29.910 1.000 21.730 327 LEU AAA CA 1
ATOM 2044 C C . LEU A 1 271 ? 61.837 29.514 29.213 1.000 23.900 327 LEU AAA C 1
ATOM 2045 O O . LEU A 1 271 ? 62.447 30.609 29.254 1.000 26.960 327 LEU AAA O 1
ATOM 2050 N N . SER A 1 272 ? 60.695 29.321 28.545 1.000 21.500 328 SER AAA N 1
ATOM 2051 C CA . SER A 1 272 ? 60.044 30.378 27.733 1.000 24.240 328 SER AAA CA 1
ATOM 2052 C C . SER A 1 272 ? 59.244 31.341 28.613 1.000 30.570 328 SER AAA C 1
ATOM 2053 O O . SER A 1 272 ? 58.817 32.391 28.104 1.000 33.170 328 SER AAA O 1
ATOM 2056 N N . ILE A 1 273 ? 59.044 31.029 29.885 1.000 33.910 329 ILE AAA N 1
ATOM 2057 C CA . ILE A 1 273 ? 58.529 32.043 30.859 1.000 44.760 329 ILE AAA CA 1
ATOM 2058 C C . ILE A 1 273 ? 59.592 33.137 31.098 1.000 49.830 329 ILE AAA C 1
ATOM 2059 O O . ILE A 1 273 ? 60.680 32.810 31.638 1.000 53.660 329 ILE AAA O 1
ATOM 2064 N N . MET A 1 274 ? 59.299 34.387 30.710 1.000 61.470 330 MET AAA N 1
ATOM 2065 C CA . MET A 1 274 ? 60.177 35.574 30.941 1.000 72.680 330 MET AAA CA 1
ATOM 2066 C C . MET A 1 274 ? 59.318 36.771 31.375 1.000 78.670 330 MET AAA C 1
ATOM 2067 O O . MET A 1 274 ? 59.034 37.653 30.532 1.000 80.330 330 MET AAA O 1
ATOM 2072 N N . THR A 1 275 ? 58.938 36.794 32.658 1.000 86.330 331 THR AAA N 1
ATOM 2073 C CA . THR A 1 275 ? 57.982 37.763 33.262 1.000 91.190 331 THR AAA CA 1
ATOM 2074 C C . THR A 1 275 ? 58.632 39.146 33.403 1.000 90.330 331 THR AAA C 1
ATOM 2075 O O . THR A 1 275 ? 57.912 40.142 33.196 1.000 95.050 331 THR AAA O 1
ATOM 2079 N N . SER A 1 276 ? 59.927 39.203 33.743 1.000 88.070 332 SER AAA N 1
ATOM 2080 C CA . SER A 1 276 ? 60.628 40.425 34.231 1.000 87.450 332 SER AAA CA 1
ATOM 2081 C C . SER A 1 276 ? 61.351 41.169 33.093 1.000 82.310 332 SER AAA C 1
ATOM 2082 O O . SER A 1 276 ? 61.823 42.299 33.355 1.000 68.090 332 SER AAA O 1
ATOM 2085 N N . GLU A 1 277 ? 61.451 40.575 31.894 1.000 78.690 333 GLU AAA N 1
ATOM 2086 C CA . GLU A 1 277 ? 62.036 41.231 30.688 1.000 78.890 333 GLU AAA CA 1
ATOM 2087 C C . GLU A 1 277 ? 61.100 41.051 29.482 1.000 72.090 333 GLU AAA C 1
ATOM 2088 O O . GLU A 1 277 ? 60.290 40.093 29.478 1.000 67.200 333 GLU AAA O 1
ATOM 2094 N N . ASN A 1 278 ? 61.209 41.960 28.505 1.000 60.920 334 ASN AAA N 1
ATOM 2095 C CA . ASN A 1 278 ? 60.424 41.955 27.238 1.000 57.280 334 ASN AAA CA 1
ATOM 2096 C C . ASN A 1 278 ? 61.350 42.107 26.018 1.000 49.040 334 ASN AAA C 1
ATOM 2097 O O . ASN A 1 278 ? 60.851 41.927 24.891 1.000 52.450 334 ASN AAA O 1
ATOM 2102 N N . HIS A 1 279 ? 62.638 42.410 26.225 1.000 41.160 335 HIS AAA N 1
ATOM 2103 C CA . HIS A 1 279 ? 63.594 42.827 25.162 1.000 40.610 335 HIS AAA CA 1
ATOM 2104 C C . HIS A 1 279 ? 64.592 41.707 24.816 1.000 38.250 335 HIS AAA C 1
ATOM 2105 O O . HIS A 1 279 ? 65.446 41.946 23.946 1.000 37.740 335 HIS AAA O 1
ATOM 2112 N N . LEU A 1 280 ? 64.483 40.519 25.425 1.000 37.280 336 LEU AAA N 1
ATOM 2113 C CA . LEU A 1 280 ? 65.462 39.419 25.213 1.000 38.670 336 LEU AAA CA 1
ATOM 2114 C C . LEU A 1 280 ? 64.775 38.188 24.594 1.000 41.360 336 LEU AAA C 1
ATOM 2115 O O . LEU A 1 280 ? 65.321 37.073 24.759 1.000 41.540 336 LEU AAA O 1
ATOM 2120 N N . ASN A 1 281 ? 63.653 38.366 23.882 1.000 40.310 337 ASN AAA N 1
ATOM 2121 C CA . ASN A 1 281 ? 62.877 37.238 23.282 1.000 41.560 337 ASN AAA CA 1
ATOM 2122 C C . ASN A 1 281 ? 63.719 36.504 22.230 1.000 42.680 337 ASN AAA C 1
ATOM 2123 O O . ASN A 1 281 ? 63.494 35.284 22.064 1.000 49.780 337 ASN AAA O 1
ATOM 2128 N N . ASN A 1 282 ? 64.648 37.202 21.562 1.000 40.310 338 ASN AAA N 1
ATOM 2129 C CA . ASN A 1 282 ? 65.526 36.638 20.499 1.000 39.370 338 ASN AAA CA 1
ATOM 2130 C C . ASN A 1 282 ? 66.771 35.977 21.108 1.000 38.910 338 ASN AAA C 1
ATOM 2131 O O . ASN A 1 282 ? 67.572 35.409 20.347 1.000 41.520 338 ASN AAA O 1
ATOM 2136 N N . SER A 1 283 ? 66.981 36.088 22.418 1.000 38.740 339 SER AAA N 1
ATOM 2137 C CA . SER A 1 283 ? 68.198 35.559 23.080 1.000 35.680 339 SER AAA CA 1
ATOM 2138 C C . SER A 1 283 ? 67.998 34.071 23.339 1.000 29.930 339 SER AAA C 1
ATOM 2139 O O . SER A 1 283 ? 66.848 33.635 23.488 1.000 33.130 339 SER AAA O 1
ATOM 2142 N N A ASP A 1 284 ? 69.099 33.335 23.558 0.500 28.840 340 ASP AAA N 1
ATOM 2143 N N B ASP A 1 284 ? 69.087 33.316 23.293 0.500 26.590 340 ASP AAA N 1
ATOM 2144 C CA A ASP A 1 284 ? 69.136 31.871 23.842 0.500 27.320 340 ASP AAA CA 1
ATOM 2145 C CA B ASP A 1 284 ? 69.088 32.010 23.969 0.500 23.430 340 ASP AAA CA 1
ATOM 2146 C C A ASP A 1 284 ? 69.263 31.598 25.350 0.500 27.670 340 ASP AAA C 1
ATOM 2147 C C B ASP A 1 284 ? 68.884 32.315 25.451 0.500 24.300 340 ASP AAA C 1
ATOM 2148 O O A ASP A 1 284 ? 70.392 31.312 25.805 0.500 30.600 340 ASP AAA O 1
ATOM 2149 O O B ASP A 1 284 ? 69.167 33.451 25.893 0.500 21.050 340 ASP AAA O 1
ATOM 2158 N N A LYS A 1 285 ? 68.149 31.627 26.088 0.500 26.730 341 LYS AAA N 1
ATOM 2159 N N B LYS A 1 285 ? 68.304 31.367 26.161 0.500 23.610 341 LYS AAA N 1
ATOM 2160 C CA A LYS A 1 285 ? 68.139 31.582 27.576 0.500 26.830 341 LYS AAA CA 1
ATOM 2161 C CA B LYS A 1 285 ? 68.066 31.504 27.610 0.500 24.210 341 LYS AAA CA 1
ATOM 2162 C C A LYS A 1 285 ? 68.813 30.304 28.104 0.500 24.920 341 LYS AAA C 1
ATOM 2163 C C B LYS A 1 285 ? 68.657 30.257 28.258 0.500 23.780 341 LYS AAA C 1
ATOM 2164 O O A LYS A 1 285 ? 68.560 29.200 27.579 0.500 21.930 341 LYS AAA O 1
ATOM 2165 O O B LYS A 1 285 ? 68.254 29.141 27.880 0.500 20.560 341 LYS AAA O 1
ATOM 2176 N N . GLU A 1 286 ? 69.632 30.456 29.149 1.000 24.360 342 GLU AAA N 1
ATOM 2177 C CA . GLU A 1 286 ? 70.322 29.344 29.829 1.000 25.390 342 GLU AAA CA 1
ATOM 2178 C C . GLU A 1 286 ? 69.548 29.020 31.103 1.000 23.630 342 GLU AAA C 1
ATOM 2179 O O . GLU A 1 286 ? 68.937 29.928 31.706 1.000 23.320 342 GLU AAA O 1
ATOM 2185 N N . VAL A 1 287 ? 69.609 27.777 31.529 1.000 22.670 343 VAL AAA N 1
ATOM 2186 C CA . VAL A 1 287 ? 68.901 27.342 32.762 1.000 24.350 343 VAL AAA CA 1
ATOM 2187 C C . VAL A 1 287 ? 69.435 28.155 33.936 1.000 25.040 343 VAL AAA C 1
ATOM 2188 O O . VAL A 1 287 ? 68.627 28.552 34.777 1.000 24.320 343 VAL AAA O 1
ATOM 2192 N N . ASP A 1 288 ? 70.741 28.402 33.968 1.000 27.740 344 ASP AAA N 1
ATOM 2193 C CA A ASP A 1 288 ? 71.421 29.102 35.092 0.500 31.840 344 ASP AAA CA 1
ATOM 2194 C CA B ASP A 1 288 ? 71.391 29.086 35.119 0.500 30.810 344 ASP AAA CA 1
ATOM 2195 C C . ASP A 1 288 ? 70.951 30.559 35.178 1.000 33.930 344 ASP AAA C 1
ATOM 2196 O O . ASP A 1 288 ? 71.230 31.192 36.215 1.000 35.340 344 ASP AAA O 1
ATOM 2205 N N . GLU A 1 289 ? 70.253 31.061 34.150 1.000 31.990 345 GLU AAA N 1
ATOM 2206 C CA . GLU A 1 289 ? 69.764 32.469 34.059 1.000 34.570 345 GLU AAA CA 1
ATOM 2207 C C . GLU A 1 289 ? 68.354 32.612 34.633 1.000 32.820 345 GLU AAA C 1
ATOM 2208 O O . GLU A 1 289 ? 67.924 33.754 34.823 1.000 37.980 345 GLU AAA O 1
ATOM 2214 N N . VAL A 1 290 ? 67.652 31.509 34.868 1.000 29.640 346 VAL AAA N 1
ATOM 2215 C CA . VAL A 1 290 ? 66.263 31.501 35.405 1.000 33.200 346 VAL AAA CA 1
ATOM 2216 C C . VAL A 1 290 ? 66.315 32.003 36.853 1.000 35.450 346 VAL AAA C 1
ATOM 2217 O O . VAL A 1 290 ? 67.287 31.680 37.539 1.000 30.140 346 VAL AAA O 1
ATOM 2221 N N . ASP A 1 291 ? 65.321 32.785 37.284 1.000 43.160 347 ASP AAA N 1
ATOM 2222 C CA . ASP A 1 291 ? 65.330 33.486 38.599 1.000 44.190 347 ASP AAA CA 1
ATOM 2223 C C . ASP A 1 291 ? 65.496 32.458 39.716 1.000 39.660 347 ASP AAA C 1
ATOM 2224 O O . ASP A 1 291 ? 66.276 32.725 40.641 1.000 45.370 347 ASP AAA O 1
ATOM 2229 N N . ALA A 1 292 ? 64.840 31.308 39.575 1.000 35.380 348 ALA AAA N 1
ATOM 2230 C CA . ALA A 1 292 ? 64.803 30.202 40.553 1.000 36.080 348 ALA AAA CA 1
ATOM 2231 C C . ALA A 1 292 ? 66.108 29.397 40.574 1.000 36.260 348 ALA AAA C 1
ATOM 2232 O O . ALA A 1 292 ? 66.262 28.604 41.520 1.000 35.860 348 ALA AAA O 1
ATOM 2234 N N . ALA A 1 293 ? 67.006 29.555 39.592 1.000 30.710 349 ALA AAA N 1
ATOM 2235 C CA . ALA A 1 293 ? 68.206 28.695 39.449 1.000 32.420 349 ALA AAA CA 1
ATOM 2236 C C . ALA A 1 293 ? 69.099 28.841 40.676 1.000 34.700 349 ALA AAA C 1
ATOM 2237 O O . ALA A 1 293 ? 69.323 29.980 41.114 1.000 36.110 349 ALA AAA O 1
ATOM 2239 N N . LEU A 1 294 ? 69.590 27.709 41.160 1.000 37.950 350 LEU AAA N 1
ATOM 2240 C CA . LEU A 1 294 ? 70.623 27.618 42.218 1.000 44.330 350 LEU AAA CA 1
ATOM 2241 C C . LEU A 1 294 ? 71.991 27.599 41.541 1.000 42.200 350 LEU AAA C 1
ATOM 2242 O O . LEU A 1 294 ? 72.167 26.812 40.592 1.000 41.350 350 LEU AAA O 1
ATOM 2247 N N . SER A 1 295 ? 72.896 28.460 41.994 1.000 42.520 351 SER AAA N 1
ATOM 2248 C CA . SER A 1 295 ? 74.309 28.479 41.547 1.000 43.050 351 SER AAA CA 1
ATOM 2249 C C . SER A 1 295 ? 74.996 27.232 42.086 1.000 35.690 351 SER AAA C 1
ATOM 2250 O O . SER A 1 295 ? 74.557 26.677 43.100 1.000 34.260 351 SER AAA O 1
ATOM 2253 N N . ASP A 1 296 ? 76.020 26.783 41.377 1.000 33.410 352 ASP AAA N 1
ATOM 2254 C CA A ASP A 1 296 ? 76.803 25.604 41.775 0.650 31.420 352 ASP AAA CA 1
ATOM 2255 C CA B ASP A 1 296 ? 76.758 25.507 41.647 0.350 32.530 352 ASP AAA CA 1
ATOM 2256 C C A ASP A 1 296 ? 77.395 26.020 43.110 0.650 30.190 352 ASP AAA C 1
ATOM 2257 C C B ASP A 1 296 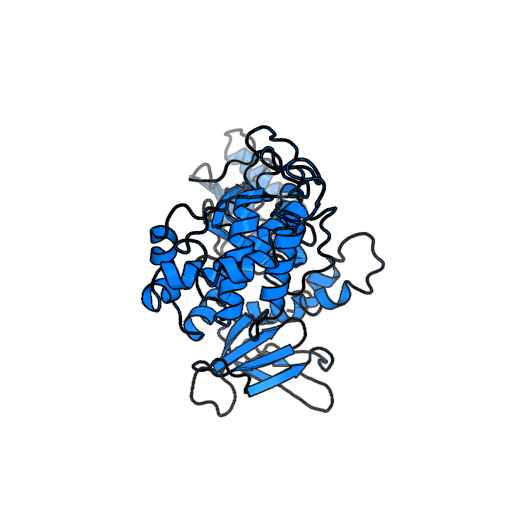? 76.922 25.080 43.134 0.350 30.000 352 ASP AAA C 1
ATOM 2258 O O A ASP A 1 296 ? 77.817 27.209 43.206 0.650 30.490 352 ASP AAA O 1
ATOM 2259 O O B ASP A 1 296 ? 76.578 23.913 43.409 0.350 30.390 352 ASP AAA O 1
ATOM 2268 N N A LEU A 1 297 ? 77.359 25.123 44.099 0.500 26.690 353 LEU AAA N 1
ATOM 2269 N N B LEU A 1 297 ? 77.504 25.872 44.056 0.500 27.600 353 LEU AAA N 1
ATOM 2270 C CA A LEU A 1 297 ? 77.961 25.296 45.452 0.500 27.030 353 LEU AAA CA 1
ATOM 2271 C CA B LEU A 1 297 ? 77.930 25.376 45.396 0.500 27.690 353 LEU AAA CA 1
ATOM 2272 C C A LEU A 1 297 ? 77.051 26.110 46.389 0.500 27.370 353 LEU AAA C 1
ATOM 2273 C C B LEU A 1 297 ? 76.961 25.918 46.446 0.500 27.580 353 LEU AAA C 1
ATOM 2274 O O A LEU A 1 297 ? 77.520 26.424 47.486 0.500 25.920 353 LEU AAA O 1
ATOM 2275 O O B LEU A 1 297 ? 77.285 25.841 47.655 0.500 24.080 353 LEU AAA O 1
ATOM 2284 N N . GLU A 1 298 ? 75.803 26.429 46.014 1.000 27.240 354 GLU AAA N 1
ATOM 2285 C CA A GLU A 1 298 ? 74.847 27.218 46.845 0.550 28.990 354 GLU AAA CA 1
ATOM 2286 C CA B GLU A 1 298 ? 74.965 27.252 46.926 0.450 28.530 354 GLU AAA CA 1
ATOM 2287 C C . GLU A 1 298 ? 74.266 26.337 47.949 1.000 28.160 354 GLU AAA C 1
ATOM 2288 O O . GLU A 1 298 ? 74.195 26.781 49.125 1.000 28.180 354 GLU AAA O 1
ATOM 2299 N N . ILE A 1 299 ? 73.836 25.123 47.594 1.000 27.250 355 ILE AAA N 1
ATOM 2300 C CA . ILE A 1 299 ? 73.232 24.172 48.577 1.000 28.420 355 ILE AAA CA 1
ATOM 2301 C C . ILE A 1 299 ? 74.321 23.414 49.346 1.000 29.910 355 ILE AAA C 1
ATOM 2302 O O . ILE A 1 299 ? 74.213 23.311 50.588 1.000 28.880 355 ILE AAA O 1
ATOM 2307 N N . THR A 1 300 ? 75.315 22.855 48.653 1.000 28.680 356 THR AAA N 1
ATOM 2308 C CA . THR A 1 300 ? 76.397 22.043 49.265 1.000 29.960 356 THR AAA CA 1
ATOM 2309 C C . THR A 1 300 ? 77.667 22.294 48.458 1.000 27.400 356 THR AAA C 1
ATOM 2310 O O . THR A 1 300 ? 77.547 22.573 47.264 1.000 27.250 356 THR AAA O 1
ATOM 2314 N N A LEU A 1 301 ? 78.838 22.188 49.082 0.650 26.990 357 LEU AAA N 1
ATOM 2315 N N B LEU A 1 301 ? 78.829 22.079 49.081 0.350 26.640 357 LEU AAA N 1
ATOM 2316 C CA A LEU A 1 301 ? 80.126 22.342 48.351 0.650 27.530 357 LEU AAA CA 1
ATOM 2317 C CA B LEU A 1 301 ? 80.139 22.286 48.410 0.350 26.430 357 LEU AAA CA 1
ATOM 2318 C C A LEU A 1 301 ? 80.333 21.137 47.422 0.650 29.800 357 LEU AAA C 1
ATOM 2319 C C B LEU A 1 301 ? 80.526 21.014 47.649 0.350 27.080 357 LEU AAA C 1
ATOM 2320 O O A LEU A 1 301 ? 81.395 21.060 46.793 0.650 27.800 357 LEU AAA O 1
ATOM 2321 O O B LEU A 1 301 ? 81.004 21.138 46.508 0.350 25.120 357 LEU AAA O 1
ATOM 2330 N N A GLU A 1 302 ? 79.345 20.242 47.334 0.650 31.510 358 GLU AAA N 1
ATOM 2331 N N B GLU A 1 302 ? 80.315 19.843 48.258 0.350 27.520 358 GLU AAA N 1
ATOM 2332 C CA A GLU A 1 302 ? 79.285 19.137 46.343 0.650 34.480 358 GLU AAA CA 1
ATOM 2333 C CA B GLU A 1 302 ? 80.704 18.566 47.600 0.350 30.120 358 GLU AAA CA 1
ATOM 2334 C C A GLU A 1 302 ? 78.468 19.584 45.128 0.650 32.390 358 GLU AAA C 1
ATOM 2335 C C B GLU A 1 302 ? 79.645 17.476 47.815 0.350 32.310 358 GLU AAA C 1
ATOM 2336 O O A GLU A 1 302 ? 77.265 19.288 45.092 0.650 32.530 358 GLU AAA O 1
ATOM 2337 O O B GLU A 1 302 ? 78.869 17.580 48.786 0.350 32.700 358 GLU AAA O 1
ATOM 2348 N N A GLY A 1 303 ? 79.113 20.254 44.163 0.650 29.180 359 GLY AAA N 1
ATOM 2349 N N B GLY A 1 303 ? 79.613 16.496 46.904 0.350 34.210 359 GLY AAA N 1
ATOM 2350 C CA A GLY A 1 303 ? 78.505 20.650 42.880 0.650 29.210 359 GLY AAA CA 1
ATOM 2351 C CA B GLY A 1 303 ? 78.711 15.327 46.962 0.350 37.530 359 GLY AAA CA 1
ATOM 2352 C C A GLY A 1 303 ? 77.936 19.464 42.122 0.650 33.220 359 GLY AAA C 1
ATOM 2353 C C B GLY A 1 303 ? 77.236 15.676 47.065 0.350 39.510 359 GLY AAA C 1
ATOM 2354 O O A GLY A 1 303 ? 78.601 18.422 42.073 0.650 31.480 359 GLY AAA O 1
ATOM 2355 O O B GLY A 1 303 ? 76.551 15.048 47.895 0.350 42.570 359 GLY AAA O 1
ATOM 2356 N N A GLY A 1 304 ? 76.734 19.613 41.561 0.650 37.930 360 GLY AAA N 1
ATOM 2357 N N B GLY A 1 304 ? 76.761 16.661 46.295 0.350 41.560 360 GLY AAA N 1
ATOM 2358 C CA A GLY A 1 304 ? 76.101 18.622 40.670 0.650 42.530 360 GLY AAA CA 1
ATOM 2359 C CA B GLY A 1 304 ? 75.330 17.024 46.344 0.350 44.500 360 GLY AAA CA 1
ATOM 2360 C C A GLY A 1 304 ? 75.328 17.546 41.427 0.650 46.470 360 GLY AAA C 1
ATOM 2361 C C B GLY A 1 304 ? 74.514 16.356 45.250 0.350 46.040 360 GLY AAA C 1
ATOM 2362 O O A GLY A 1 304 ? 74.711 16.704 40.748 0.650 45.830 360 GLY AAA O 1
ATOM 2363 O O B GLY A 1 304 ? 73.463 15.771 45.576 0.350 45.370 360 GLY AAA O 1
ATOM 2364 N N A LYS A 1 305 ? 75.351 17.571 42.768 0.650 50.390 361 LYS AAA N 1
ATOM 2365 N N B LYS A 1 305 ? 74.995 16.423 44.005 0.350 48.570 361 LYS AAA N 1
ATOM 2366 C CA A LYS A 1 305 ? 74.671 16.588 43.670 0.650 53.690 361 LYS AAA CA 1
ATOM 2367 C CA B LYS A 1 305 ? 74.311 15.797 42.839 0.350 48.140 361 LYS AAA CA 1
ATOM 2368 C C A LYS A 1 305 ? 73.141 16.650 43.503 0.650 52.280 361 LYS AAA C 1
ATOM 2369 C C B LYS A 1 305 ? 72.851 16.265 42.745 0.350 46.140 361 LYS AAA C 1
ATOM 2370 O O A LYS A 1 305 ? 72.478 15.613 43.725 0.650 50.490 361 LYS AAA O 1
ATOM 2371 O O B LYS A 1 305 ? 71.976 15.402 42.547 0.350 43.730 361 LYS AAA O 1
ATOM 2382 N N A THR A 1 306 ? 72.601 17.837 43.165 0.600 47.670 362 THR AAA N 1
ATOM 2383 N N B THR A 1 306 ? 72.593 17.567 42.913 0.400 43.370 362 THR AAA N 1
ATOM 2384 C CA A THR A 1 306 ? 71.158 18.104 42.881 0.600 43.630 362 THR AAA CA 1
ATOM 2385 C CA B THR A 1 306 ? 71.203 18.097 42.817 0.400 40.780 362 THR AAA CA 1
ATOM 2386 C C A THR A 1 306 ? 71.000 18.827 41.533 0.600 42.120 362 THR AAA C 1
ATOM 2387 C C B THR A 1 306 ? 71.021 18.839 41.487 0.400 40.580 362 THR AAA C 1
ATOM 2388 O O A THR A 1 306 ? 71.976 19.437 41.066 0.600 39.470 362 THR AAA O 1
ATOM 2389 O O B THR A 1 306 ? 71.828 19.751 41.234 0.400 38.470 362 THR AAA O 1
ATOM 2396 N N . SER A 1 307 ? 69.808 18.757 40.930 1.000 38.720 363 SER AAA N 1
ATOM 2397 C CA . SER A 1 307 ? 69.475 19.436 39.653 1.000 39.160 363 SER AAA CA 1
ATOM 2398 C C . SER A 1 307 ? 69.416 20.958 39.884 1.000 39.230 363 SER AAA C 1
ATOM 2399 O O . SER A 1 307 ? 68.887 21.370 40.955 1.000 37.730 363 SER AAA O 1
ATOM 2402 N N . THR A 1 308 ? 69.968 21.764 38.961 1.000 33.280 364 THR AAA N 1
ATOM 2403 C CA . THR A 1 308 ? 69.914 23.257 38.982 1.000 33.980 364 THR AAA CA 1
ATOM 2404 C C . THR A 1 308 ? 68.476 23.719 39.232 1.000 32.060 364 THR AAA C 1
ATOM 2405 O O . THR A 1 308 ? 68.260 24.680 39.983 1.000 35.750 364 THR AAA O 1
ATOM 2409 N N A ILE A 1 309 ? 67.522 23.120 38.523 0.500 35.870 365 ILE AAA N 1
ATOM 2410 N N B ILE A 1 309 ? 67.524 23.023 38.612 0.500 34.830 365 ILE AAA N 1
ATOM 2411 C CA A ILE A 1 309 ? 66.084 23.200 38.897 0.500 36.910 365 ILE AAA CA 1
ATOM 2412 C CA B ILE A 1 309 ? 66.061 23.174 38.854 0.500 35.070 365 ILE AAA CA 1
ATOM 2413 C C A ILE A 1 309 ? 65.809 21.981 39.775 0.500 32.940 365 ILE AAA C 1
ATOM 2414 C C B ILE A 1 309 ? 65.602 22.003 39.730 0.500 31.990 365 ILE AAA C 1
ATOM 2415 O O A ILE A 1 309 ? 65.943 20.840 39.284 0.500 31.290 365 ILE AAA O 1
ATOM 2416 O O B ILE A 1 309 ? 65.303 20.917 39.169 0.500 29.330 365 ILE AAA O 1
ATOM 2425 N N . LEU A 1 310 ? 65.519 22.233 41.045 1.000 28.930 366 LEU AAA N 1
ATOM 2426 C CA . LEU A 1 310 ? 65.301 21.169 42.039 1.000 28.310 366 LEU AAA CA 1
ATOM 2427 C C . LEU A 1 310 ? 63.916 20.560 41.858 1.000 23.220 366 LEU AAA C 1
ATOM 2428 O O . LEU A 1 310 ? 63.750 19.410 42.260 1.000 22.590 366 LEU AAA O 1
ATOM 2433 N N . THR A 1 311 ? 62.943 21.332 41.390 1.000 20.910 513 THR AAA N 1
ATOM 2434 C CA . THR A 1 311 ? 61.530 20.858 41.337 1.000 20.490 513 THR AAA CA 1
ATOM 2435 C C . THR A 1 311 ? 60.936 21.093 39.952 1.000 21.240 513 THR AAA C 1
ATOM 2436 O O . THR A 1 311 ? 61.011 22.231 39.448 1.000 20.950 513 THR AAA O 1
ATOM 2440 N N . THR A 1 312 ? 60.332 20.047 39.388 1.000 20.360 514 THR AAA N 1
ATOM 2441 C CA . THR A 1 312 ? 59.579 20.136 38.119 1.000 20.110 514 THR AAA CA 1
ATOM 2442 C C . THR A 1 312 ? 58.094 19.928 38.380 1.000 20.200 514 THR AAA C 1
ATOM 2443 O O . THR A 1 312 ? 57.717 19.478 39.503 1.000 19.920 514 THR AAA O 1
ATOM 2447 N N . ASP A 1 313 ? 57.282 20.244 37.379 1.000 18.820 515 ASP AAA N 1
ATOM 2448 C CA . ASP A 1 313 ? 55.814 20.076 37.473 1.000 19.700 515 ASP AAA CA 1
ATOM 2449 C C . ASP A 1 313 ? 55.324 19.396 36.197 1.000 18.690 515 ASP AAA C 1
ATOM 2450 O O . ASP A 1 313 ? 54.270 19.775 35.690 1.000 18.070 515 ASP AAA O 1
ATOM 2455 N N . ILE A 1 314 ? 56.053 18.370 35.763 1.000 17.820 516 ILE AAA N 1
ATOM 2456 C CA . ILE A 1 314 ? 55.696 17.572 34.554 1.000 18.250 516 ILE AAA CA 1
ATOM 2457 C C . ILE A 1 314 ? 54.355 16.875 34.793 1.000 17.790 516 ILE AAA C 1
ATOM 2458 O O . ILE A 1 314 ? 54.170 16.198 35.820 1.000 18.060 516 ILE AAA O 1
ATOM 2463 N N . THR A 1 315 ? 53.452 17.046 33.838 1.000 18.360 517 THR AAA N 1
ATOM 2464 C CA . THR A 1 315 ? 52.186 16.296 33.693 1.000 18.480 517 THR AAA CA 1
ATOM 2465 C C . THR A 1 315 ? 52.043 16.044 32.201 1.000 18.440 517 THR AAA C 1
ATOM 2466 O O . THR A 1 315 ? 52.418 16.892 31.405 1.000 18.240 517 THR AAA O 1
ATOM 2470 N N . PRO A 1 316 ? 51.566 14.870 31.761 1.000 17.520 518 PRO AAA N 1
ATOM 2471 C CA . PRO A 1 316 ? 51.603 14.570 30.329 1.000 18.450 518 PRO AAA CA 1
ATOM 2472 C C . PRO A 1 316 ? 50.618 15.239 29.360 1.000 19.950 518 PRO AAA C 1
ATOM 2473 O O . PRO A 1 316 ? 50.928 15.277 28.190 1.000 17.780 518 PRO AAA O 1
ATOM 2477 N N A GLU A 1 317 ? 49.477 15.752 29.839 0.500 20.530 519 GLU AAA N 1
ATOM 2478 N N B GLU A 1 317 ? 49.475 15.732 29.830 0.500 20.270 519 GLU AAA N 1
ATOM 2479 C CA A GLU A 1 317 ? 48.253 16.023 29.015 0.500 23.100 519 GLU AAA CA 1
ATOM 2480 C CA B GLU A 1 317 ? 48.464 16.289 28.892 0.500 22.740 519 GLU AAA CA 1
ATOM 2481 C C A GLU A 1 317 ? 48.546 16.850 27.743 0.500 23.600 519 GLU AAA C 1
ATOM 2482 C C B GLU A 1 317 ? 49.122 17.397 28.053 0.500 21.310 519 GLU AAA C 1
ATOM 2483 O O A GLU A 1 317 ? 47.861 16.623 26.713 0.500 24.540 519 GLU AAA O 1
ATOM 2484 O O B GLU A 1 317 ? 49.851 18.245 28.615 0.500 20.620 519 GLU AAA O 1
ATOM 2495 N N A CYS A 1 318 ? 49.478 17.798 27.773 0.500 22.160 520 CYS AAA N 1
ATOM 2496 N N B CYS A 1 318 ? 48.943 17.302 26.735 0.500 21.310 520 CYS AAA N 1
ATOM 2497 C CA A CYS A 1 318 ? 49.711 18.719 26.628 0.500 22.970 520 CYS AAA CA 1
ATOM 2498 C CA B CYS A 1 318 ? 49.443 18.247 25.703 0.500 22.970 520 CYS AAA CA 1
ATOM 2499 C C A CYS A 1 318 ? 51.075 18.477 25.977 0.500 21.310 520 CYS AAA C 1
ATOM 2500 C C B CYS A 1 318 ? 50.966 18.158 25.515 0.500 20.700 520 CYS AAA C 1
ATOM 2501 O O A CYS A 1 318 ? 51.515 19.331 25.196 0.500 21.220 520 CYS AAA O 1
ATOM 2502 O O B CYS A 1 318 ? 51.454 18.836 24.592 0.500 18.590 520 CYS AAA O 1
ATOM 2507 N N . LEU A 1 319 ? 51.709 17.348 26.285 1.000 18.450 521 LEU AAA N 1
ATOM 2508 C CA . LEU A 1 319 ? 53.111 17.062 25.902 1.000 17.970 521 LEU AAA CA 1
ATOM 2509 C C . LEU A 1 319 ? 53.173 15.849 24.968 1.000 16.640 521 LEU AAA C 1
ATOM 2510 O O . LEU A 1 319 ? 54.227 15.613 24.375 1.000 16.590 521 LEU AAA O 1
ATOM 2515 N N . VAL A 1 320 ? 52.119 15.037 24.935 1.000 17.260 522 VAL AAA N 1
ATOM 2516 C CA . VAL A 1 320 ? 52.091 13.783 24.132 1.000 18.480 522 VAL AAA CA 1
ATOM 2517 C C . VAL A 1 320 ? 50.832 13.811 23.277 1.000 18.050 522 VAL AAA C 1
ATOM 2518 O O . VAL A 1 320 ? 49.8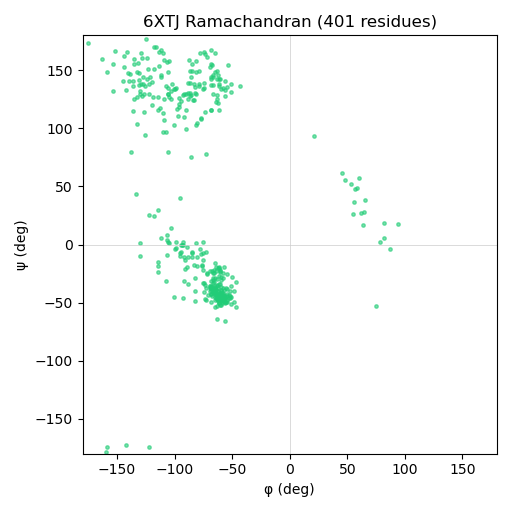61 14.503 23.618 1.000 17.020 522 VAL AAA O 1
ATOM 2522 N N . SER A 1 321 ? 50.811 13.011 22.219 1.000 18.340 523 SER AAA N 1
ATOM 2523 C CA . SER A 1 321 ? 49.610 12.902 21.373 1.000 20.370 523 SER AAA CA 1
ATOM 2524 C C . SER A 1 321 ? 48.508 12.222 22.183 1.000 20.970 523 SER AAA C 1
ATOM 2525 O O . SER A 1 321 ? 48.768 11.493 23.147 1.000 19.540 523 SER AAA O 1
ATOM 2528 N N . PRO A 1 322 ? 47.237 12.477 21.833 1.000 24.640 524 PRO AAA N 1
ATOM 2529 C CA . PRO A 1 322 ? 46.106 11.975 22.619 1.000 24.940 524 PRO AAA CA 1
ATOM 2530 C C . PRO A 1 322 ? 46.073 10.440 22.783 1.000 24.610 524 PRO AAA C 1
ATOM 2531 O O . PRO A 1 322 ? 45.523 9.966 23.780 1.000 24.490 524 PRO AAA O 1
ATOM 2535 N N . ARG A 1 323 ? 46.688 9.684 21.876 1.000 24.110 525 ARG AAA N 1
ATOM 2536 C CA . ARG A 1 323 ? 46.610 8.198 21.952 1.000 26.540 525 ARG AAA CA 1
ATOM 2537 C C . ARG A 1 323 ? 47.322 7.714 23.223 1.000 24.740 525 ARG AAA C 1
ATOM 2538 O O . ARG A 1 323 ? 46.903 6.685 23.778 1.000 22.900 525 ARG AAA O 1
ATOM 2546 N N . TYR A 1 324 ? 48.328 8.441 23.720 1.000 21.600 526 TYR AAA N 1
ATOM 2547 C CA . TYR A 1 324 ? 49.113 8.006 24.905 1.000 20.280 526 TYR AAA CA 1
ATOM 2548 C C . TYR A 1 324 ? 48.235 7.967 26.153 1.000 19.860 526 TYR AAA C 1
ATOM 2549 O O . TYR A 1 324 ? 48.381 7.019 26.928 1.000 18.410 526 TYR AAA O 1
ATOM 2558 N N . LEU A 1 325 ? 47.330 8.927 26.340 1.000 21.290 527 LEU AAA N 1
ATOM 2559 C CA . LEU A 1 325 ? 46.505 9.009 27.575 1.000 24.820 527 LEU AAA CA 1
ATOM 2560 C C . LEU A 1 325 ? 45.408 7.943 27.503 1.000 21.870 527 LEU AAA C 1
ATOM 2561 O O . LEU A 1 325 ? 44.835 7.612 28.556 1.000 24.650 527 LEU AAA O 1
ATOM 2566 N N . LYS A 1 326 ? 45.118 7.437 26.306 1.000 23.290 528 LYS AAA N 1
ATOM 2567 C CA . LYS A 1 326 ? 44.149 6.326 26.108 1.000 23.940 528 LYS AAA CA 1
ATOM 2568 C C . LYS A 1 326 ? 44.832 4.981 26.363 1.000 23.420 528 LYS AAA C 1
ATOM 2569 O O . LYS A 1 326 ? 44.150 4.072 26.810 1.000 23.990 528 LYS AAA O 1
ATOM 2575 N N . LYS A 1 327 ? 46.131 4.881 26.143 1.000 19.920 529 LYS AAA N 1
ATOM 2576 C CA . LYS A 1 327 ? 46.869 3.605 26.283 1.000 20.200 529 LYS AAA CA 1
ATOM 2577 C C . LYS A 1 327 ? 47.369 3.421 27.722 1.000 19.130 529 LYS AAA C 1
ATOM 2578 O O . LYS A 1 327 ? 47.522 2.261 28.176 1.000 18.230 529 LYS AAA O 1
ATOM 2584 N N . TYR A 1 328 ? 47.737 4.514 28.387 1.000 18.400 530 TYR AAA N 1
ATOM 2585 C CA . TYR A 1 328 ? 48.528 4.470 29.630 1.000 18.420 530 TYR AAA CA 1
ATOM 2586 C C . TYR A 1 328 ? 47.939 5.373 30.695 1.000 19.300 530 TYR AAA C 1
ATOM 2587 O O . TYR A 1 328 ? 47.367 6.427 30.380 1.000 18.660 530 TYR AAA O 1
ATOM 2596 N N . LYS A 1 329 ? 48.122 4.942 31.944 1.000 19.190 531 LYS AAA N 1
ATOM 2597 C CA . LYS A 1 329 ? 47.870 5.784 33.131 1.000 19.900 531 LYS AAA CA 1
ATOM 2598 C C . LYS A 1 329 ? 48.793 7.007 33.103 1.000 17.580 531 LYS AAA C 1
ATOM 2599 O O . LYS A 1 329 ? 49.972 6.916 32.728 1.000 18.670 531 LYS AAA O 1
ATOM 2605 N N . ASN A 1 330 ? 48.243 8.123 33.537 1.000 18.090 532 ASN AAA N 1
ATOM 2606 C CA . ASN A 1 330 ? 48.965 9.405 33.691 1.000 18.250 532 ASN AAA CA 1
ATOM 2607 C C . ASN A 1 330 ? 50.281 9.170 34.448 1.000 17.400 532 ASN AAA C 1
ATOM 2608 O O . ASN A 1 330 ? 51.349 9.633 33.998 1.000 17.850 532 ASN AAA O 1
ATOM 2613 N N . LYS A 1 331 ? 50.243 8.476 35.590 1.000 17.870 533 LYS AAA N 1
ATOM 2614 C CA . LYS A 1 331 ? 51.463 8.200 36.398 1.000 18.630 533 LYS AAA CA 1
ATOM 2615 C C . LYS A 1 331 ? 52.567 7.556 35.547 1.000 18.040 533 LYS AAA C 1
ATOM 2616 O O . LYS A 1 331 ? 53.754 7.907 35.688 1.000 17.600 533 LYS AAA O 1
ATOM 2622 N N . GLN A 1 332 ? 52.224 6.549 34.740 1.000 17.990 534 GLN AAA N 1
ATOM 2623 C CA . GLN A 1 332 ? 53.252 5.789 33.975 1.000 19.020 534 GLN AAA CA 1
ATOM 2624 C C . GLN A 1 332 ? 53.838 6.686 32.886 1.000 17.330 534 GLN AAA C 1
ATOM 2625 O O . GLN A 1 332 ? 55.052 6.633 32.695 1.000 18.500 534 GLN AAA O 1
ATOM 2631 N N . ILE A 1 333 ? 53.012 7.488 32.219 1.000 17.380 535 ILE AAA N 1
ATOM 2632 C CA . ILE A 1 333 ? 53.551 8.424 31.190 1.000 18.220 535 ILE AAA CA 1
ATOM 2633 C C . ILE A 1 333 ? 54.468 9.435 31.877 1.000 17.300 535 ILE AAA C 1
ATOM 2634 O O . ILE A 1 333 ? 55.560 9.677 31.373 1.000 17.430 535 ILE AAA O 1
ATOM 2639 N N . THR A 1 334 ? 54.058 9.961 33.030 1.000 17.540 536 THR AAA N 1
ATOM 2640 C CA . THR A 1 334 ? 54.851 10.980 33.770 1.000 18.290 536 THR AAA CA 1
ATOM 2641 C C . THR A 1 334 ? 56.258 10.443 34.050 1.000 17.100 536 THR AAA C 1
ATOM 2642 O O . THR A 1 334 ? 57.247 11.137 33.799 1.000 16.790 536 THR AAA O 1
ATOM 2646 N N . ALA A 1 335 ? 56.367 9.200 34.523 1.000 17.170 537 ALA AAA N 1
ATOM 2647 C CA . ALA A 1 335 ? 57.660 8.564 34.840 1.000 18.240 537 ALA AAA CA 1
ATOM 2648 C C . ALA A 1 335 ? 58.540 8.497 33.596 1.000 16.740 537 ALA AAA C 1
ATOM 2649 O O . ALA A 1 335 ? 59.730 8.782 33.700 1.000 17.680 537 ALA AAA O 1
ATOM 2651 N N . ARG A 1 336 ? 57.987 8.163 32.432 1.000 18.660 538 ARG AAA N 1
ATOM 2652 C CA A ARG A 1 336 ? 58.779 8.047 31.179 0.600 18.090 538 ARG AAA CA 1
ATOM 2653 C CA B ARG A 1 336 ? 58.833 8.046 31.213 0.400 18.500 538 ARG AAA CA 1
ATOM 2654 C C . ARG A 1 336 ? 59.246 9.443 30.736 1.000 18.040 538 ARG AAA C 1
ATOM 2655 O O . ARG A 1 336 ? 60.386 9.576 30.254 1.000 18.430 538 ARG AAA O 1
ATOM 2670 N N . ILE A 1 337 ? 58.392 10.446 30.898 1.000 16.300 539 ILE AAA N 1
ATOM 2671 C CA . ILE A 1 337 ? 58.803 11.835 30.539 1.000 16.560 539 ILE AAA CA 1
ATOM 2672 C C . ILE A 1 337 ? 59.930 12.258 31.485 1.000 17.520 539 ILE AAA C 1
ATOM 2673 O O . ILE A 1 337 ? 60.939 12.803 31.019 1.000 18.650 539 ILE AAA O 1
ATOM 2678 N N . LEU A 1 338 ? 59.776 11.997 32.786 1.000 18.500 540 LEU AAA N 1
ATOM 2679 C CA . LEU A 1 338 ? 60.819 12.355 33.774 1.000 18.770 540 LEU AAA CA 1
ATOM 2680 C C . LEU A 1 338 ? 62.144 11.676 33.406 1.000 18.780 540 LEU AAA C 1
ATOM 2681 O O . LEU A 1 338 ? 63.208 12.332 33.506 1.000 19.580 540 LEU AAA O 1
ATOM 2686 N N . GLU A 1 339 ? 62.104 10.410 32.999 1.000 19.300 541 GLU AAA N 1
ATOM 2687 C CA . GLU A 1 339 ? 63.325 9.681 32.583 1.000 22.290 541 GLU AAA CA 1
ATOM 2688 C C . GLU A 1 339 ? 63.984 10.419 31.401 1.000 21.710 541 GLU AAA C 1
ATOM 2689 O O . GLU A 1 339 ? 65.193 10.731 31.443 1.000 20.700 541 GLU AAA O 1
ATOM 2695 N N . ALA A 1 340 ? 63.202 10.788 30.386 1.000 20.500 542 ALA AAA N 1
ATOM 2696 C CA . ALA A 1 340 ? 63.733 11.485 29.196 1.000 20.120 542 ALA AAA CA 1
ATOM 2697 C C . ALA A 1 340 ? 64.268 12.864 29.603 1.000 19.270 542 ALA AAA C 1
ATOM 2698 O O . ALA A 1 340 ? 65.276 13.303 29.060 1.000 19.610 542 ALA AAA O 1
ATOM 2700 N N . HIS A 1 341 ? 63.626 13.522 30.554 1.000 19.780 543 HIS AAA N 1
ATOM 2701 C CA . HIS A 1 341 ? 63.960 14.906 30.957 1.000 20.150 543 HIS AAA CA 1
ATOM 2702 C C . HIS A 1 341 ? 65.355 14.936 31.595 1.000 20.330 543 HIS AAA C 1
ATOM 2703 O O . HIS A 1 341 ? 65.990 16.003 31.531 1.000 19.870 543 HIS AAA O 1
ATOM 2710 N N . GLN A 1 342 ? 65.832 13.811 32.145 1.000 23.830 544 GLN AAA N 1
ATOM 2711 C CA . GLN A 1 342 ? 67.205 13.712 32.733 1.000 27.630 544 GLN AAA CA 1
ATOM 2712 C C . GLN A 1 342 ? 68.243 14.235 31.728 1.000 27.580 544 GLN AAA C 1
ATOM 2713 O O . GLN A 1 342 ? 69.190 14.886 32.143 1.000 30.530 544 GLN AAA O 1
ATOM 2719 N N . ASN A 1 343 ? 68.014 13.984 30.444 1.000 26.860 545 ASN AAA N 1
ATOM 2720 C CA . ASN A 1 343 ? 68.935 14.289 29.323 1.000 28.720 545 ASN AAA CA 1
ATOM 2721 C C . ASN A 1 343 ? 68.816 15.741 28.863 1.000 26.270 545 ASN AAA C 1
ATOM 2722 O O . ASN A 1 343 ? 69.710 16.167 28.149 1.000 29.780 545 ASN AAA O 1
ATOM 2727 N N . VAL A 1 344 ? 67.739 16.440 29.214 1.000 20.990 546 VAL AAA N 1
ATOM 2728 C CA A VAL A 1 344 ? 67.319 17.751 28.640 0.500 21.130 546 VAL AAA CA 1
ATOM 2729 C CA B VAL A 1 344 ? 67.455 17.774 28.603 0.500 21.440 546 VAL AAA CA 1
ATOM 2730 C C . VAL A 1 344 ? 67.552 18.880 29.657 1.000 20.990 546 VAL AAA C 1
ATOM 2731 O O . VAL A 1 344 ? 67.571 20.044 29.254 1.000 20.580 546 VAL AAA O 1
ATOM 2738 N N . ALA A 1 345 ? 67.609 18.548 30.950 1.000 22.130 547 ALA AAA N 1
ATOM 2739 C CA . ALA A 1 345 ? 67.441 19.536 32.039 1.000 23.320 547 ALA AAA CA 1
ATOM 2740 C C . ALA A 1 345 ? 68.507 20.644 31.998 1.000 22.010 547 ALA AAA C 1
ATOM 2741 O O . ALA A 1 345 ? 68.239 21.701 32.583 1.000 24.650 547 ALA AAA O 1
ATOM 2743 N N . GLN A 1 346 ? 69.663 20.437 31.374 1.000 23.570 548 GLN AAA N 1
ATOM 2744 C CA . GLN A 1 346 ? 70.726 21.479 31.354 1.000 25.590 548 GLN AAA CA 1
ATOM 2745 C C . GLN A 1 346 ? 70.790 22.163 29.986 1.000 24.700 548 GLN AAA C 1
ATOM 2746 O O . GLN A 1 346 ? 71.604 23.108 29.829 1.000 20.430 548 GLN AAA O 1
ATOM 2752 N N . MET A 1 347 ? 69.917 21.787 29.050 1.000 20.270 549 MET AAA N 1
ATOM 2753 C CA . MET A 1 347 ? 69.942 22.422 27.713 1.000 19.570 549 MET AAA CA 1
ATOM 2754 C C . MET A 1 347 ? 69.493 23.875 27.803 1.000 17.540 549 MET AAA C 1
ATOM 2755 O O . MET A 1 347 ? 68.555 24.195 28.553 1.000 19.300 549 MET AAA O 1
ATOM 2760 N N . SER A 1 348 ? 70.102 24.745 26.990 1.000 17.420 550 SER AAA N 1
ATOM 2761 C CA . SER A 1 348 ? 69.578 26.101 26.747 1.000 18.220 550 SER AAA CA 1
ATOM 2762 C C . SER A 1 348 ? 68.259 26.016 25.953 1.000 17.440 550 SER AAA C 1
ATOM 2763 O O . SER A 1 348 ? 67.936 24.941 25.403 1.000 18.190 550 SER AAA O 1
ATOM 2766 N N . LEU A 1 349 ? 67.538 27.130 25.881 1.000 17.620 551 LEU AAA N 1
ATOM 2767 C CA . LEU A 1 349 ? 66.222 27.210 25.211 1.000 18.110 551 LEU AAA CA 1
ATOM 2768 C C . LEU A 1 349 ? 66.380 26.827 23.736 1.000 18.860 551 LEU AAA C 1
ATOM 2769 O O . LEU A 1 349 ? 65.692 25.889 23.245 1.000 18.180 551 LEU AAA O 1
ATOM 2774 N N . ILE A 1 350 ? 67.317 27.470 23.045 1.000 18.460 552 ILE AAA N 1
ATOM 2775 C CA . ILE A 1 350 ? 67.454 27.234 21.581 1.000 18.480 552 ILE AAA CA 1
ATOM 2776 C C . ILE A 1 350 ? 68.105 25.872 21.336 1.000 18.110 552 ILE AAA C 1
ATOM 2777 O O . ILE A 1 350 ? 67.726 25.210 20.355 1.000 19.420 552 ILE AAA O 1
ATOM 2782 N N . GLU A 1 351 ? 69.009 25.413 22.200 1.000 18.240 553 GLU AAA N 1
ATOM 2783 C CA . GLU A 1 351 ? 69.580 24.041 22.125 1.000 17.900 553 GLU AAA CA 1
ATOM 2784 C C . GLU A 1 351 ? 68.430 23.023 22.141 1.000 18.100 553 GLU AAA C 1
ATOM 2785 O O . GLU A 1 351 ? 68.435 22.101 21.307 1.000 17.840 553 GLU AAA O 1
ATOM 2791 N N . ALA A 1 352 ? 67.493 23.156 23.081 1.000 16.320 554 ALA AAA N 1
ATOM 2792 C CA . ALA A 1 352 ? 66.344 22.235 23.210 1.000 15.950 554 ALA AAA CA 1
ATOM 2793 C C . ALA A 1 352 ? 65.483 22.288 21.946 1.000 15.090 554 ALA AAA C 1
ATOM 2794 O O . ALA A 1 352 ? 65.079 21.219 21.463 1.000 15.320 554 ALA AAA O 1
ATOM 2796 N N . LYS A 1 353 ? 65.178 23.477 21.435 1.000 14.990 555 LYS AAA N 1
ATOM 2797 C CA . LYS A 1 353 ? 64.383 23.590 20.176 1.000 15.670 555 LYS AAA CA 1
ATOM 2798 C C . LYS A 1 353 ? 65.134 22.879 19.036 1.000 15.590 555 LYS AAA C 1
ATOM 2799 O O . LYS A 1 353 ? 64.519 22.115 18.247 1.000 15.090 555 LYS AAA O 1
ATOM 2805 N N . MET A 1 354 ? 66.443 23.069 18.941 1.000 15.450 556 MET AAA N 1
ATOM 2806 C CA . MET A 1 354 ? 67.239 22.444 17.855 1.000 16.160 556 MET AAA CA 1
ATOM 2807 C C . MET A 1 354 ? 67.287 20.926 18.054 1.000 15.700 556 MET AAA C 1
ATOM 2808 O O . MET A 1 354 ? 67.193 20.192 17.065 1.000 14.920 556 MET AAA O 1
ATOM 2813 N N . ARG A 1 355 ? 67.359 20.423 19.290 1.000 14.970 557 ARG AAA N 1
ATOM 2814 C CA . ARG A 1 355 ? 67.321 18.955 19.513 1.000 14.730 557 ARG AAA CA 1
ATOM 2815 C C . ARG A 1 355 ? 65.955 18.385 19.119 1.000 14.230 557 ARG AAA C 1
ATOM 2816 O O . ARG A 1 355 ? 65.889 17.237 18.628 1.000 15.680 557 ARG AAA O 1
ATOM 2824 N N . PHE A 1 356 ? 64.883 19.116 19.387 1.000 14.460 558 PHE AAA N 1
ATOM 2825 C CA . PHE A 1 356 ? 63.516 18.715 18.989 1.000 13.530 558 PHE AAA CA 1
ATOM 2826 C C . PHE A 1 356 ? 63.498 18.612 17.455 1.000 13.650 558 PHE AAA C 1
ATOM 2827 O O . PHE A 1 356 ? 63.047 17.600 16.912 1.000 14.080 558 PHE AAA O 1
ATOM 2835 N N . ILE A 1 357 ? 63.953 19.656 16.786 1.000 13.850 559 ILE AAA N 1
ATOM 2836 C CA . ILE A 1 357 ? 63.989 19.697 15.290 1.000 13.410 559 ILE AAA CA 1
ATOM 2837 C C . ILE A 1 357 ? 64.853 18.535 14.776 1.000 14.380 559 ILE AAA C 1
ATOM 2838 O O . ILE A 1 357 ? 64.463 17.869 13.819 1.000 14.700 559 ILE AAA O 1
ATOM 2843 N N . GLN A 1 358 ? 66.003 18.283 15.390 1.000 14.390 560 GLN AAA N 1
ATOM 2844 C CA . GLN A 1 358 ? 66.923 17.215 14.936 1.000 16.070 560 GLN AAA CA 1
ATOM 2845 C C . GLN A 1 358 ? 66.283 15.837 15.120 1.000 16.580 560 GLN AAA C 1
ATOM 2846 O O . GLN A 1 358 ? 66.457 14.998 14.247 1.000 17.310 560 GLN AAA O 1
ATOM 2852 N N . ALA A 1 359 ? 65.575 15.582 16.221 1.000 14.960 561 ALA AAA N 1
ATOM 2853 C CA . ALA A 1 359 ? 64.840 14.311 16.419 1.000 15.820 561 ALA AAA CA 1
ATOM 2854 C C . ALA A 1 359 ? 63.740 14.161 15.354 1.000 15.880 561 ALA AAA C 1
ATOM 2855 O O . ALA A 1 359 ? 63.626 13.101 14.763 1.000 16.030 561 ALA AAA O 1
ATOM 2857 N N . TRP A 1 360 ? 63.019 15.237 15.041 1.000 15.230 562 TRP AAA N 1
ATOM 2858 C CA . TRP A 1 360 ? 61.976 15.240 13.978 1.000 15.610 562 TRP AAA CA 1
ATOM 2859 C C . TRP A 1 360 ? 62.628 14.940 12.612 1.000 15.420 562 TRP AAA C 1
ATOM 2860 O O . TRP A 1 360 ? 62.094 14.119 11.859 1.000 15.820 562 TRP AAA O 1
ATOM 2871 N N . GLN A 1 361 ? 63.758 15.577 12.306 1.000 15.740 563 GLN AAA N 1
ATOM 2872 C CA . GLN A 1 361 ? 64.506 15.371 11.034 1.000 16.140 563 GLN AAA CA 1
ATOM 2873 C C . GLN A 1 361 ? 64.927 13.900 10.900 1.000 17.530 563 GLN AAA C 1
ATOM 2874 O O . GLN A 1 361 ? 65.124 13.451 9.752 1.000 18.280 563 GLN AAA O 1
ATOM 2880 N N . SER A 1 362 ? 65.126 13.181 12.006 1.000 17.540 564 SER AAA N 1
ATOM 2881 C CA . SER A 1 362 ? 65.586 11.770 11.974 1.000 18.910 564 SER AAA CA 1
ATOM 2882 C C . SER A 1 362 ? 64.434 10.778 11.800 1.000 18.970 564 SER AAA C 1
ATOM 2883 O O . SER A 1 362 ? 64.724 9.580 11.696 1.000 20.980 564 SER AAA O 1
ATOM 2886 N N . LEU A 1 363 ? 63.178 11.207 11.842 1.000 17.120 565 LEU AAA N 1
ATOM 2887 C CA . LEU A 1 363 ? 62.019 10.290 11.769 1.000 16.400 565 LEU AAA CA 1
ATOM 2888 C C . LEU A 1 363 ? 61.961 9.647 10.382 1.000 18.670 565 LEU AAA C 1
ATOM 2889 O O . LEU A 1 363 ? 62.301 10.271 9.397 1.000 17.990 565 LEU AAA O 1
ATOM 2894 N N . PRO A 1 364 ? 61.545 8.366 10.288 1.000 20.030 566 PRO AAA N 1
ATOM 2895 C CA . PRO A 1 364 ? 61.535 7.657 9.003 1.000 21.630 566 PRO AAA CA 1
ATOM 2896 C C . PRO A 1 364 ? 60.821 8.396 7.862 1.000 20.920 566 PRO AAA C 1
ATOM 2897 O O . PRO A 1 364 ? 61.297 8.322 6.729 1.000 22.410 566 PRO AAA O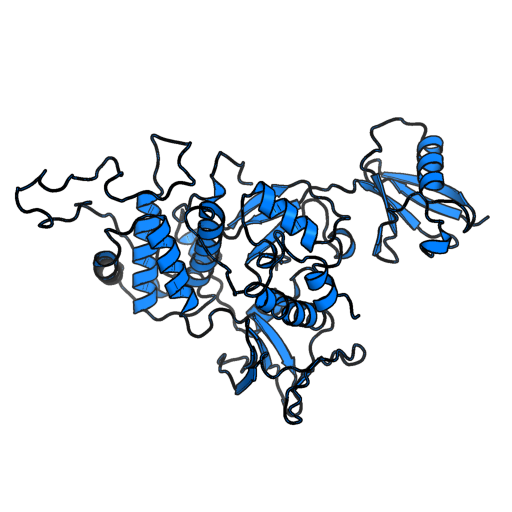 1
ATOM 2901 N N . GLU A 1 365 ? 59.696 9.052 8.126 1.000 20.660 567 GLU AAA N 1
ATOM 2902 C CA . GLU A 1 365 ? 58.911 9.669 7.028 1.000 22.730 567 GLU AAA CA 1
ATOM 2903 C C . GLU A 1 365 ? 59.135 11.178 6.995 1.000 21.210 567 GLU AAA C 1
ATOM 2904 O O . GLU A 1 365 ? 58.415 11.861 6.246 1.000 19.890 567 GLU AAA O 1
ATOM 2910 N N . PHE A 1 366 ? 60.159 11.667 7.687 1.000 19.260 568 PHE AAA N 1
ATOM 2911 C CA . PHE A 1 366 ? 60.507 13.107 7.655 1.000 18.060 568 PHE AAA CA 1
ATOM 2912 C C . PHE A 1 366 ? 60.790 13.559 6.210 1.000 17.580 568 PHE AAA C 1
ATOM 2913 O O . PHE A 1 366 ? 61.518 12.888 5.470 1.000 17.720 568 PHE AAA O 1
ATOM 2921 N N . GLY A 1 367 ? 60.216 14.705 5.855 1.000 17.950 569 GLY AAA N 1
ATOM 2922 C CA . GLY A 1 367 ? 60.668 15.503 4.712 1.000 17.840 569 GLY AAA CA 1
ATOM 2923 C C . GLY A 1 367 ? 60.119 14.987 3.415 1.000 18.150 569 GLY AAA C 1
ATOM 2924 O O . GLY A 1 367 ? 60.650 15.387 2.370 1.000 19.780 569 GLY AAA O 1
ATOM 2925 N N . ILE A 1 368 ? 59.066 14.183 3.490 1.000 17.350 570 ILE AAA N 1
ATOM 2926 C CA . ILE A 1 368 ? 58.349 13.692 2.277 1.000 17.530 570 ILE AAA CA 1
ATOM 2927 C C . ILE A 1 368 ? 57.015 14.418 2.138 1.000 17.850 570 ILE AAA C 1
ATOM 2928 O O . ILE A 1 368 ? 56.229 14.487 3.109 1.000 19.780 570 ILE AAA O 1
ATOM 2933 N N . THR A 1 369 ? 56.754 14.956 0.951 1.000 16.500 571 THR AAA N 1
ATOM 2934 C CA . THR A 1 369 ? 55.472 15.580 0.600 1.000 16.380 571 THR AAA CA 1
ATOM 2935 C C . THR A 1 369 ? 54.779 14.655 -0.406 1.000 16.300 571 THR AAA C 1
ATOM 2936 O O . THR A 1 369 ? 55.398 14.313 -1.410 1.000 16.780 571 THR AAA O 1
ATOM 2940 N N . HIS A 1 370 ? 53.557 14.262 -0.091 1.000 17.250 572 HIS AAA N 1
ATOM 2941 C CA . HIS A 1 370 ? 52.814 13.181 -0.793 1.000 17.600 572 HIS AAA CA 1
ATOM 2942 C C . HIS A 1 370 ? 51.785 13.766 -1.754 1.000 16.680 572 HIS AAA C 1
ATOM 2943 O O . HIS A 1 370 ? 50.991 14.683 -1.388 1.000 16.930 572 HIS AAA O 1
ATOM 2950 N N . PHE A 1 371 ? 51.694 13.160 -2.933 1.000 15.830 573 PHE AAA N 1
ATOM 2951 C CA . PHE A 1 371 ? 50.662 13.473 -3.939 1.000 16.200 573 PHE AAA CA 1
ATOM 2952 C C . PHE A 1 371 ? 50.012 12.183 -4.428 1.000 16.420 573 PHE AAA C 1
ATOM 2953 O O . PHE A 1 371 ? 50.730 11.203 -4.644 1.000 16.140 573 PHE AAA O 1
ATOM 2961 N N . ILE A 1 372 ? 48.716 12.225 -4.655 1.000 16.180 574 ILE AAA N 1
ATOM 2962 C CA . ILE A 1 372 ? 47.994 11.090 -5.279 1.000 17.920 574 ILE AAA CA 1
ATOM 2963 C C . ILE A 1 372 ? 48.483 10.960 -6.721 1.000 17.270 574 ILE AAA C 1
ATOM 2964 O O . ILE A 1 372 ? 48.532 11.977 -7.453 1.000 17.620 574 ILE AAA O 1
ATOM 2969 N N . ALA A 1 373 ? 48.860 9.752 -7.104 1.000 16.720 575 ALA AAA N 1
ATOM 2970 C CA . ALA A 1 373 ? 49.387 9.452 -8.441 1.000 16.890 575 ALA AAA CA 1
ATOM 2971 C C . ALA A 1 373 ? 48.926 8.066 -8.904 1.000 19.640 575 ALA AAA C 1
ATOM 2972 O O . ALA A 1 373 ? 48.698 7.178 -8.067 1.000 19.600 575 ALA AAA O 1
ATOM 2974 N N . ARG A 1 374 ? 48.838 7.902 -10.213 1.000 19.520 576 ARG AAA N 1
ATOM 2975 C CA . ARG A 1 374 ? 48.549 6.598 -10.858 1.000 21.430 576 ARG AAA CA 1
ATOM 2976 C C . ARG A 1 374 ? 49.730 6.242 -11.758 1.000 19.970 576 ARG AAA C 1
ATOM 2977 O O . ARG A 1 374 ? 50.284 7.109 -12.453 1.000 18.010 576 ARG AAA O 1
ATOM 2985 N N . PHE A 1 375 ? 50.097 4.965 -11.741 1.000 18.700 577 PHE AAA N 1
ATOM 2986 C CA . PHE A 1 375 ? 51.276 4.407 -12.431 1.000 19.790 577 PHE AAA CA 1
ATOM 2987 C C . PHE A 1 375 ? 50.788 3.307 -13.369 1.000 21.370 577 PHE AAA C 1
ATOM 2988 O O . PHE A 1 375 ? 49.763 2.671 -13.073 1.000 21.590 577 PHE AAA O 1
ATOM 2996 N N . GLN A 1 376 ? 51.507 3.084 -14.461 1.000 23.740 578 GLN AAA N 1
ATOM 2997 C CA . GLN A 1 376 ? 51.145 2.036 -15.451 1.000 25.440 578 GLN AAA CA 1
ATOM 2998 C C . GLN A 1 376 ? 51.051 0.693 -14.708 1.000 24.320 578 GLN AAA C 1
ATOM 2999 O O . GLN A 1 376 ? 51.984 0.343 -13.955 1.000 23.700 578 GLN AAA O 1
ATOM 3005 N N . GLY A 1 377 ? 49.928 0.008 -14.878 1.000 25.300 579 GLY AAA N 1
ATOM 3006 C CA . GLY A 1 377 ? 49.740 -1.334 -14.300 1.000 26.680 579 GLY AAA CA 1
ATOM 3007 C C . GLY A 1 377 ? 49.207 -1.258 -12.878 1.000 25.790 579 GLY AAA C 1
ATOM 3008 O O . GLY A 1 377 ? 48.930 -2.314 -12.297 1.000 24.160 579 GLY AAA O 1
ATOM 3009 N N . GLY A 1 378 ? 49.058 -0.056 -12.319 1.000 22.960 580 GLY AAA N 1
ATOM 3010 C CA . GLY A 1 378 ? 48.442 0.098 -10.991 1.000 22.310 580 GLY AAA CA 1
ATOM 3011 C C . GLY A 1 378 ? 46.933 0.083 -11.089 1.000 22.720 580 GLY AAA C 1
ATOM 3012 O O . GLY A 1 378 ? 46.393 0.736 -11.978 1.000 26.800 580 GLY AAA O 1
ATOM 3013 N N . LYS A 1 379 ? 46.246 -0.638 -10.214 1.000 20.880 581 LYS AAA N 1
ATOM 3014 C CA A LYS A 1 379 ? 44.763 -0.699 -10.220 0.600 22.370 581 LYS AAA CA 1
ATOM 3015 C CA B LYS A 1 379 ? 44.762 -0.713 -10.208 0.400 22.500 581 LYS AAA CA 1
ATOM 3016 C C . LYS A 1 379 ? 44.188 0.287 -9.196 1.000 24.630 581 LYS AAA C 1
ATOM 3017 O O . LYS A 1 379 ? 42.960 0.466 -9.178 1.000 26.050 581 LYS AAA O 1
ATOM 3028 N N . LYS A 1 380 ? 45.037 0.897 -8.380 1.000 22.470 582 LYS AAA N 1
ATOM 3029 C CA . LYS A 1 380 ? 44.566 1.782 -7.282 1.000 24.000 582 LYS AAA CA 1
ATOM 3030 C C . LYS A 1 380 ? 45.287 3.128 -7.321 1.000 22.060 582 LYS AAA C 1
ATOM 3031 O O . LYS A 1 380 ? 46.337 3.243 -7.945 1.000 21.220 582 LYS AAA O 1
ATOM 3037 N N . GLU A 1 381 ? 44.741 4.103 -6.604 1.000 23.140 583 GLU AAA N 1
ATOM 3038 C CA . GLU A 1 381 ? 45.513 5.331 -6.282 1.000 24.110 583 GLU AAA CA 1
ATOM 3039 C C . GLU A 1 381 ? 46.754 4.929 -5.488 1.000 20.780 583 GLU AAA C 1
ATOM 3040 O O . GLU A 1 381 ? 46.677 4.088 -4.561 1.000 21.570 583 GLU AAA O 1
ATOM 3046 N N . GLU A 1 382 ? 47.885 5.485 -5.867 1.000 19.490 584 GLU AAA N 1
ATOM 3047 C CA . GLU A 1 382 ? 49.154 5.325 -5.139 1.000 19.270 584 GLU AAA CA 1
ATOM 3048 C C . GLU A 1 382 ? 49.619 6.732 -4.783 1.000 17.740 584 GLU AAA C 1
ATOM 3049 O O . GLU A 1 382 ? 48.829 7.672 -5.000 1.000 18.030 584 GLU AAA O 1
ATOM 3055 N N . LEU A 1 383 ? 50.808 6.844 -4.227 1.000 18.040 585 LEU AAA N 1
ATOM 3056 C CA . LEU A 1 383 ? 51.406 8.160 -3.892 1.000 18.940 585 LEU AAA CA 1
ATOM 3057 C C . LEU A 1 383 ? 52.727 8.318 -4.607 1.000 18.540 585 LEU AAA C 1
ATOM 3058 O O . LEU A 1 383 ? 53.485 7.350 -4.744 1.000 20.040 585 LEU AAA O 1
ATOM 3063 N N . ILE A 1 384 ? 52.999 9.546 -5.020 1.000 17.810 586 ILE AAA N 1
ATOM 3064 C CA . ILE A 1 384 ? 54.380 9.965 -5.335 1.000 18.450 586 ILE AAA CA 1
ATOM 3065 C C . ILE A 1 384 ? 54.789 10.835 -4.144 1.000 17.800 586 ILE AAA C 1
ATOM 3066 O O . ILE A 1 384 ? 54.008 11.717 -3.739 1.000 17.880 586 ILE AAA O 1
ATOM 3071 N N . GLY A 1 385 ? 55.918 10.485 -3.552 1.000 17.820 587 GLY AAA N 1
ATOM 3072 C CA . GLY A 1 385 ? 56.525 11.235 -2.459 1.000 16.590 587 GLY AAA CA 1
ATOM 3073 C C . GLY A 1 385 ? 57.635 12.075 -3.021 1.000 17.430 587 GLY AAA C 1
ATOM 3074 O O . GLY A 1 385 ? 58.468 11.556 -3.785 1.000 18.030 587 GLY AAA O 1
ATOM 3075 N N . ILE A 1 386 ? 57.695 13.349 -2.642 1.000 15.530 588 ILE AAA N 1
ATOM 3076 C CA . ILE A 1 386 ? 58.838 14.196 -3.043 1.000 16.490 588 ILE AAA CA 1
ATOM 3077 C C . ILE A 1 386 ? 59.621 14.576 -1.787 1.000 16.690 588 ILE AAA C 1
ATOM 3078 O O . ILE A 1 386 ? 59.021 15.057 -0.828 1.000 16.780 588 ILE AAA O 1
ATOM 3083 N N . ALA A 1 387 ? 60.910 14.310 -1.819 1.000 16.910 589 ALA AAA N 1
ATOM 3084 C CA . ALA A 1 387 ? 61.856 14.712 -0.764 1.000 17.430 589 ALA AAA CA 1
ATOM 3085 C C . ALA A 1 387 ? 62.986 15.514 -1.407 1.000 18.650 589 ALA AAA C 1
ATOM 3086 O O . ALA A 1 387 ? 63.026 15.633 -2.630 1.000 18.100 589 ALA AAA O 1
ATOM 3088 N N . TYR A 1 388 ? 63.921 16.029 -0.607 1.000 18.560 590 TYR AAA N 1
ATOM 3089 C CA . TYR A 1 388 ? 64.910 17.018 -1.082 1.000 18.900 590 TYR AAA CA 1
ATOM 3090 C C . TYR A 1 388 ? 65.858 16.393 -2.113 1.000 19.340 590 TYR AAA C 1
ATOM 3091 O O . TYR A 1 388 ? 66.480 17.142 -2.856 1.000 20.990 590 TYR AAA O 1
ATOM 3100 N N . ASN A 1 389 ? 65.989 15.066 -2.118 1.000 19.760 591 ASN AAA N 1
ATOM 3101 C CA . ASN A 1 389 ? 67.023 14.370 -2.897 1.000 22.790 591 ASN AAA CA 1
ATOM 3102 C C . ASN A 1 389 ? 66.417 13.233 -3.721 1.000 21.230 591 ASN AAA C 1
ATOM 3103 O O . ASN A 1 389 ? 67.209 12.578 -4.400 1.000 22.600 591 ASN AAA O 1
ATOM 3108 N N . ARG A 1 390 ? 65.097 13.010 -3.676 1.000 21.330 592 ARG AAA N 1
ATOM 3109 C CA . ARG A 1 390 ? 64.531 11.793 -4.314 1.000 21.920 592 ARG AAA CA 1
ATOM 3110 C C . ARG A 1 390 ? 63.026 11.888 -4.539 1.000 21.320 592 ARG AAA C 1
ATOM 3111 O O . ARG A 1 390 ? 62.361 12.650 -3.849 1.000 19.540 592 ARG AAA O 1
ATOM 3119 N N . LEU A 1 391 ? 62.541 11.054 -5.462 1.000 19.790 593 LEU AAA N 1
ATOM 3120 C CA . LEU A 1 391 ? 61.105 10.792 -5.692 1.000 19.110 593 LEU AAA CA 1
ATOM 3121 C C . LEU A 1 391 ? 60.849 9.360 -5.261 1.000 20.340 593 LEU AAA C 1
ATOM 3122 O O . LEU A 1 391 ? 61.749 8.525 -5.476 1.000 20.220 593 LEU AAA O 1
ATOM 3127 N N . ILE A 1 392 ? 59.670 9.105 -4.713 1.000 18.740 594 ILE AAA N 1
ATOM 3128 C CA . ILE A 1 392 ? 59.333 7.805 -4.087 1.000 20.130 594 ILE AAA CA 1
ATOM 3129 C C . ILE A 1 392 ? 57.943 7.381 -4.540 1.000 20.550 594 ILE AAA C 1
ATOM 3130 O O . ILE A 1 392 ? 56.975 8.136 -4.376 1.000 20.020 594 ILE AAA O 1
ATOM 3135 N N . ARG A 1 393 ? 57.846 6.173 -5.090 1.000 19.340 595 ARG AAA N 1
ATOM 3136 C CA . ARG A 1 393 ? 56.534 5.547 -5.330 1.000 18.150 595 ARG AAA CA 1
ATOM 3137 C C . ARG A 1 393 ? 56.146 4.882 -4.019 1.000 19.030 595 ARG AAA C 1
ATOM 3138 O O . ARG A 1 393 ? 56.944 4.107 -3.497 1.000 21.400 595 ARG AAA O 1
ATOM 3146 N N . MET A 1 394 ? 54.985 5.210 -3.479 1.000 19.170 596 MET AAA N 1
ATOM 3147 C CA . MET A 1 394 ? 54.597 4.780 -2.121 1.000 20.630 596 MET AAA CA 1
ATOM 3148 C C . MET A 1 394 ? 53.199 4.180 -2.117 1.000 21.100 596 MET AAA C 1
ATOM 3149 O O . MET A 1 394 ? 52.330 4.576 -2.905 1.000 22.270 596 MET AAA O 1
ATOM 3154 N N . ASP A 1 395 ? 53.010 3.207 -1.232 1.000 23.420 597 ASP AAA N 1
ATOM 3155 C CA . ASP A 1 395 ? 51.710 2.539 -1.020 1.000 23.510 597 ASP AAA CA 1
ATOM 3156 C C . ASP A 1 395 ? 50.795 3.474 -0.243 1.000 25.960 597 ASP AAA C 1
ATOM 3157 O O . ASP A 1 395 ? 51.269 4.014 0.784 1.000 30.070 597 ASP AAA O 1
ATOM 3162 N N . ALA A 1 396 ? 49.544 3.612 -0.677 1.000 26.580 598 ALA AAA N 1
ATOM 3163 C CA . ALA A 1 396 ? 48.587 4.608 -0.153 1.000 31.830 598 ALA AAA CA 1
ATOM 3164 C C . ALA A 1 396 ? 48.034 4.176 1.207 1.000 40.680 598 ALA AAA C 1
ATOM 3165 O O . ALA A 1 396 ? 47.458 5.051 1.885 1.000 46.530 598 ALA AAA O 1
ATOM 3167 N N . SER A 1 397 ? 48.144 2.900 1.579 1.000 43.540 599 SER AAA N 1
ATOM 3168 C CA . SER A 1 397 ? 47.511 2.378 2.824 1.000 52.230 599 SER AAA CA 1
ATOM 3169 C C . SER A 1 397 ? 48.553 1.916 3.858 1.000 52.280 599 SER AAA C 1
ATOM 3170 O O . SER A 1 397 ? 48.159 1.736 5.012 1.000 60.540 599 SER AAA O 1
ATOM 3173 N N . THR A 1 398 ? 49.822 1.733 3.488 1.000 52.880 600 THR AAA N 1
ATOM 3174 C CA . THR A 1 398 ? 50.914 1.381 4.439 1.000 48.730 600 THR AAA CA 1
ATOM 3175 C C . THR A 1 398 ? 51.950 2.507 4.530 1.000 48.860 600 THR AAA C 1
ATOM 3176 O O . THR A 1 398 ? 52.680 2.536 5.535 1.000 52.650 600 THR AAA O 1
ATOM 3180 N N . GLY A 1 399 ? 52.059 3.352 3.501 1.000 40.640 601 GLY AAA N 1
ATOM 3181 C CA . GLY A 1 399 ? 53.081 4.405 3.388 1.000 37.970 601 GLY AAA CA 1
ATOM 3182 C C . GLY A 1 399 ? 54.440 3.880 2.962 1.000 34.180 601 GLY AAA C 1
ATOM 3183 O O . GLY A 1 399 ? 55.369 4.698 2.817 1.000 32.310 601 GLY AAA O 1
ATOM 3184 N N . ASP A 1 400 ? 54.565 2.574 2.696 1.000 31.970 602 ASP AAA N 1
ATOM 3185 C CA . ASP A 1 400 ? 55.862 1.950 2.341 1.000 31.220 602 ASP AAA CA 1
ATOM 3186 C C . ASP A 1 400 ? 56.391 2.530 1.027 1.000 26.100 602 ASP AAA C 1
ATOM 3187 O O . ASP A 1 400 ? 55.570 2.745 0.096 1.000 26.330 602 ASP AAA O 1
ATOM 3192 N N . ALA A 1 401 ? 57.710 2.714 0.956 1.000 24.870 603 ALA AAA N 1
ATOM 3193 C CA . ALA A 1 401 ? 58.483 3.093 -0.248 1.000 26.700 603 ALA AAA CA 1
ATOM 3194 C C . ALA A 1 401 ? 58.664 1.875 -1.165 1.000 28.450 603 ALA AAA C 1
ATOM 3195 O O . ALA A 1 401 ? 59.437 0.963 -0.810 1.000 28.520 603 ALA AAA O 1
ATOM 3197 N N . ILE A 1 402 ? 57.985 1.863 -2.307 1.000 25.900 604 ILE AAA N 1
ATOM 3198 C CA . ILE A 1 402 ? 58.028 0.745 -3.297 1.000 27.500 604 ILE AAA CA 1
ATOM 3199 C C . ILE A 1 402 ? 59.269 0.898 -4.166 1.000 26.660 604 ILE AAA C 1
ATOM 3200 O O . ILE A 1 402 ? 59.905 -0.124 -4.507 1.000 26.600 604 ILE AAA O 1
ATOM 3205 N N . LYS A 1 403 ? 59.600 2.125 -4.559 1.000 22.570 605 LYS AAA N 1
ATOM 3206 C CA . LYS A 1 403 ? 60.769 2.409 -5.398 1.000 22.620 605 LYS AAA CA 1
ATOM 3207 C C . LYS A 1 403 ? 61.148 3.870 -5.206 1.000 23.930 605 LYS AAA C 1
ATOM 3208 O O . LYS A 1 403 ? 60.238 4.709 -4.989 1.000 23.370 605 LYS AAA O 1
ATOM 3214 N N . THR A 1 404 ? 62.434 4.128 -5.328 1.000 23.530 606 THR AAA N 1
ATOM 3215 C CA . THR A 1 404 ? 63.049 5.464 -5.151 1.000 24.510 606 THR AAA CA 1
ATOM 3216 C C . THR A 1 404 ? 63.897 5.799 -6.370 1.000 24.070 606 THR AAA C 1
ATOM 3217 O O . THR A 1 404 ? 64.645 4.937 -6.874 1.000 26.190 606 THR AAA O 1
ATOM 3221 N N . TRP A 1 405 ? 63.822 7.040 -6.828 1.000 21.680 607 TRP AAA N 1
ATOM 3222 C CA . TRP A 1 405 ? 64.697 7.603 -7.870 1.000 22.710 607 TRP AAA CA 1
ATOM 3223 C C . TRP A 1 405 ? 65.399 8.828 -7.275 1.000 24.600 607 TRP AAA C 1
ATOM 3224 O O . TRP A 1 405 ? 64.707 9.622 -6.601 1.000 25.180 607 TRP AAA O 1
ATOM 3235 N N . ARG A 1 406 ? 66.689 9.006 -7.547 1.000 24.750 608 ARG AAA N 1
ATOM 3236 C CA . ARG A 1 406 ? 67.525 10.053 -6.894 1.000 26.390 608 ARG AAA CA 1
ATOM 3237 C C . ARG A 1 406 ? 67.674 11.267 -7.802 1.000 25.430 608 ARG AAA C 1
ATOM 3238 O O . ARG A 1 406 ? 67.971 11.093 -8.986 1.000 23.260 608 ARG AAA O 1
ATOM 3246 N N . PHE A 1 407 ? 67.507 12.479 -7.279 1.000 23.530 609 PHE AAA N 1
ATOM 3247 C CA . PHE A 1 407 ? 67.672 13.724 -8.072 1.000 25.820 609 PHE AAA CA 1
ATOM 3248 C C . PHE A 1 407 ? 69.091 13.816 -8.646 1.000 26.480 609 PHE AAA C 1
ATOM 3249 O O . PHE A 1 407 ? 69.240 14.400 -9.707 1.000 28.740 609 PHE AAA O 1
ATOM 3257 N N . SER A 1 408 ? 70.092 13.252 -7.959 1.000 27.240 610 SER AAA N 1
ATOM 3258 C CA . SER A 1 408 ? 71.503 13.259 -8.415 1.000 28.570 610 SER AAA CA 1
ATOM 3259 C C . SER A 1 408 ? 71.609 12.522 -9.764 1.000 29.500 610 SER AAA C 1
ATOM 3260 O O . SER A 1 408 ? 72.590 12.757 -10.485 1.000 30.400 610 SER AAA O 1
ATOM 3263 N N . ASN A 1 409 ? 70.627 11.676 -10.098 1.000 28.150 611 ASN AAA N 1
ATOM 3264 C CA . ASN A 1 409 ? 70.572 10.925 -11.385 1.000 27.520 611 ASN AAA CA 1
ATOM 3265 C C . ASN A 1 409 ? 69.641 11.610 -12.397 1.000 28.180 611 ASN AAA C 1
ATOM 3266 O O . ASN A 1 409 ? 69.576 11.129 -13.549 1.000 27.770 611 ASN AAA O 1
ATOM 3271 N N . MET A 1 410 ? 68.968 12.706 -12.041 1.000 27.930 612 MET AAA N 1
ATOM 3272 C CA A MET A 1 410 ? 67.913 13.294 -12.907 0.500 28.120 612 MET AAA CA 1
ATOM 3273 C CA B MET A 1 410 ? 67.908 13.303 -12.907 0.500 28.080 612 MET AAA CA 1
ATOM 3274 C C . MET A 1 410 ? 68.541 14.144 -14.022 1.000 27.330 612 MET AAA C 1
ATOM 3275 O O . MET A 1 410 ? 69.442 14.935 -13.741 1.000 28.080 612 MET AAA O 1
ATOM 3284 N N . LYS A 1 411 ? 68.047 13.983 -15.248 1.000 26.010 613 LYS AAA N 1
ATOM 3285 C CA . LYS A 1 411 ? 68.480 14.762 -16.431 1.000 28.130 613 LYS AAA CA 1
ATOM 3286 C C . LYS A 1 411 ? 67.471 15.873 -16.713 1.000 25.170 613 LYS AAA C 1
ATOM 3287 O O . LYS A 1 411 ? 67.879 16.979 -17.028 1.000 27.120 613 LYS AAA O 1
ATOM 3293 N N . GLN A 1 412 ? 66.177 15.564 -16.680 1.000 22.590 614 GLN AAA N 1
ATOM 3294 C CA . GLN A 1 412 ? 65.127 16.530 -17.070 1.000 22.100 614 GLN AAA CA 1
ATOM 3295 C C . GLN A 1 412 ? 63.774 15.884 -16.801 1.000 18.850 614 GLN AAA C 1
ATOM 3296 O O . GLN A 1 412 ? 63.728 14.721 -16.416 1.000 19.930 614 GLN AAA O 1
ATOM 3302 N N . TRP A 1 413 ? 62.712 16.649 -16.958 1.000 18.980 615 TRP AAA N 1
ATOM 3303 C CA . TRP A 1 413 ? 61.353 16.090 -16.864 1.000 17.990 615 TRP AAA CA 1
ATOM 3304 C C . TRP A 1 413 ? 60.427 16.785 -17.863 1.000 18.020 615 TRP AAA C 1
ATOM 3305 O O . TRP A 1 413 ? 60.778 17.828 -18.454 1.000 19.480 615 TRP AAA O 1
ATOM 3316 N N . ASN A 1 414 ? 59.319 16.123 -18.120 1.000 17.900 616 ASN AAA N 1
ATOM 3317 C CA . ASN A 1 414 ? 58.298 16.511 -19.108 1.000 17.290 616 ASN AAA CA 1
ATOM 3318 C C . ASN A 1 414 ? 56.976 16.570 -18.369 1.000 17.220 616 ASN AAA C 1
ATOM 3319 O O . ASN A 1 414 ? 56.682 15.626 -17.581 1.000 17.090 616 ASN AAA O 1
ATOM 3324 N N . VAL A 1 415 ? 56.189 17.602 -18.633 1.000 17.120 617 VAL AAA N 1
ATOM 3325 C CA . VAL A 1 415 ? 54.753 17.562 -18.269 1.000 18.340 617 VAL AAA CA 1
ATOM 3326 C C . VAL A 1 415 ? 53.918 17.527 -19.538 1.000 19.560 617 VAL AAA C 1
ATOM 3327 O O . VAL A 1 415 ? 53.976 18.471 -20.336 1.000 18.440 617 VAL AAA O 1
ATOM 3331 N N . ASN A 1 416 ? 53.178 16.441 -19.705 1.000 17.950 618 ASN AAA N 1
ATOM 3332 C CA . ASN A 1 416 ? 52.158 16.292 -20.758 1.000 17.780 618 ASN AAA CA 1
ATOM 3333 C C . ASN A 1 416 ? 50.838 16.782 -20.181 1.000 18.330 618 ASN AAA C 1
ATOM 3334 O O . ASN A 1 416 ? 50.193 16.058 -19.424 1.000 17.890 618 ASN AAA O 1
ATOM 3339 N N . TRP A 1 417 ? 50.468 18.013 -20.494 1.000 18.580 619 TRP AAA N 1
ATOM 3340 C CA . TRP A 1 417 ? 49.269 18.619 -19.861 1.000 19.710 619 TRP AAA CA 1
ATOM 3341 C C . TRP A 1 417 ? 47.982 17.958 -20.329 1.000 20.610 619 TRP AAA C 1
ATOM 3342 O O . TRP A 1 417 ? 47.013 18.077 -19.609 1.000 23.240 619 TRP AAA O 1
ATOM 3353 N N . GLU A 1 418 ? 47.952 17.309 -21.492 1.000 20.780 620 GLU AAA N 1
ATOM 3354 C CA A GLU A 1 418 ? 46.711 16.728 -22.077 0.450 20.640 620 GLU AAA CA 1
ATOM 3355 C CA B GLU A 1 418 ? 46.678 16.779 -22.034 0.550 20.430 620 GLU AAA CA 1
ATOM 3356 C C . GLU A 1 418 ? 46.262 15.537 -21.233 1.000 20.920 620 GLU AAA C 1
ATOM 3357 O O . GLU A 1 418 ? 45.051 15.393 -21.017 1.000 21.400 620 GLU AAA O 1
ATOM 3368 N N . ILE A 1 419 ? 47.218 14.720 -20.781 1.000 19.300 621 ILE AAA N 1
ATOM 3369 C CA . ILE A 1 419 ? 46.931 13.511 -19.959 1.000 18.980 621 ILE AAA CA 1
ATOM 3370 C C . ILE A 1 419 ? 47.454 13.684 -18.531 1.000 18.060 621 ILE AAA C 1
ATOM 3371 O O . ILE A 1 419 ? 47.356 12.716 -17.752 1.000 18.940 621 ILE AAA O 1
ATOM 3376 N N . LYS A 1 420 ? 47.971 14.861 -18.182 1.000 17.740 622 LYS AAA N 1
ATOM 3377 C CA . LYS A 1 420 ? 48.418 15.203 -16.808 1.000 18.070 622 LYS AAA CA 1
ATOM 3378 C C . LYS A 1 420 ? 49.463 14.172 -16.355 1.000 17.870 622 LYS AAA C 1
ATOM 3379 O O . LYS A 1 420 ? 49.397 13.653 -15.212 1.000 17.620 622 LYS AAA O 1
ATOM 3385 N N . MET A 1 421 ? 50.428 13.899 -17.212 1.000 17.230 623 MET AAA N 1
ATOM 3386 C CA A MET A 1 421 ? 51.490 12.894 -16.953 0.500 17.820 623 MET AAA CA 1
ATOM 3387 C CA B MET A 1 421 ? 51.480 12.904 -16.920 0.500 17.680 623 MET AAA CA 1
ATOM 3388 C C . MET A 1 421 ? 52.838 13.605 -16.830 1.000 17.930 623 MET AAA C 1
ATOM 3389 O O . MET A 1 421 ? 53.218 14.341 -17.758 1.000 17.480 623 MET AAA O 1
ATOM 3398 N N . VAL A 1 422 ? 53.506 13.390 -15.714 1.000 16.490 624 VAL AAA N 1
ATOM 3399 C CA . VAL A 1 422 ? 54.904 13.802 -15.490 1.000 16.730 624 VAL AAA CA 1
ATOM 3400 C C . VAL A 1 422 ? 55.772 12.616 -15.888 1.000 18.020 624 VAL AAA C 1
ATOM 3401 O O . VAL A 1 422 ? 55.534 11.474 -15.387 1.000 18.450 624 VAL AAA O 1
ATOM 3405 N N . THR A 1 423 ? 56.756 12.873 -16.734 1.000 16.910 625 THR AAA N 1
ATOM 3406 C CA . THR A 1 423 ? 57.802 11.879 -17.050 1.000 17.920 625 THR AAA CA 1
ATOM 3407 C C . THR A 1 423 ? 59.142 12.472 -16.635 1.000 19.470 625 THR AAA C 1
ATOM 3408 O O . THR A 1 423 ? 59.522 13.530 -17.161 1.000 21.240 625 THR AAA O 1
ATOM 3412 N N . VAL A 1 424 ? 59.826 11.794 -15.733 1.000 20.120 626 VAL AAA N 1
ATOM 3413 C CA . VAL A 1 424 ? 61.163 12.219 -15.262 1.000 20.260 626 VAL AAA CA 1
ATOM 3414 C C . VAL A 1 424 ? 62.188 11.284 -15.896 1.000 21.620 626 VAL AAA C 1
ATOM 3415 O O . VAL A 1 424 ? 62.030 10.045 -15.771 1.000 22.810 626 VAL AAA O 1
ATOM 3419 N N . GLU A 1 425 ? 63.207 11.857 -16.511 1.000 24.220 627 GLU AAA N 1
ATOM 3420 C CA A GLU A 1 425 ? 64.309 11.093 -17.148 0.500 25.860 627 GLU AAA CA 1
ATOM 3421 C CA B GLU A 1 425 ? 64.311 11.097 -17.151 0.500 25.430 627 GLU AAA CA 1
ATOM 3422 C C . GLU A 1 425 ? 65.510 11.070 -16.198 1.000 25.720 627 GLU AAA C 1
ATOM 3423 O O . GLU A 1 425 ? 65.920 12.151 -15.733 1.000 24.830 627 GLU AAA O 1
ATOM 3434 N N . PHE A 1 426 ? 66.040 9.881 -15.935 1.000 25.660 628 PHE AAA N 1
ATOM 3435 C CA . PHE A 1 426 ? 67.252 9.694 -15.102 1.000 27.830 628 PHE AAA CA 1
ATOM 3436 C C . PHE A 1 426 ? 68.362 9.091 -15.977 1.000 31.580 628 PHE AAA C 1
ATOM 3437 O O . PHE A 1 426 ? 68.090 8.691 -17.132 1.000 33.640 628 PHE AAA O 1
ATOM 3445 N N . ALA A 1 427 ? 69.587 9.051 -15.452 1.000 32.920 629 ALA AAA N 1
ATOM 3446 C CA . ALA A 1 427 ? 70.757 8.423 -16.110 1.000 35.540 629 ALA AAA CA 1
ATOM 3447 C C . ALA A 1 427 ? 70.416 6.978 -16.479 1.000 36.690 629 ALA AAA C 1
ATOM 3448 O O . ALA A 1 427 ? 69.537 6.377 -15.819 1.000 37.390 629 ALA AAA O 1
ATOM 3450 N N . ASP A 1 428 ? 71.098 6.438 -17.493 1.000 40.810 630 ASP AAA N 1
ATOM 3451 C CA . ASP A 1 428 ? 71.083 4.987 -17.830 1.000 42.680 630 ASP AAA CA 1
ATOM 3452 C C . ASP A 1 428 ? 69.684 4.568 -18.286 1.000 43.760 630 ASP AAA C 1
ATOM 3453 O O . ASP A 1 428 ? 69.266 3.435 -17.957 1.000 44.050 630 ASP AAA O 1
ATOM 3458 N N . GLU A 1 429 ? 69.020 5.449 -19.033 1.000 44.590 631 GLU AAA N 1
ATOM 3459 C CA . GLU A 1 429 ? 67.736 5.181 -19.733 1.000 51.040 631 GLU AAA CA 1
ATOM 3460 C C . GLU A 1 429 ? 66.644 4.833 -18.714 1.000 45.890 631 GLU AAA C 1
ATOM 3461 O O . GLU A 1 429 ? 65.692 4.123 -19.091 1.000 46.710 631 GLU AAA O 1
ATOM 3467 N N . VAL A 1 430 ? 66.755 5.319 -17.476 1.000 39.240 632 VAL AAA N 1
ATOM 3468 C CA . VAL A 1 430 ? 65.697 5.128 -16.443 1.000 36.190 632 VAL AAA CA 1
ATOM 3469 C C . VAL A 1 430 ? 64.677 6.264 -16.611 1.000 33.960 632 VAL AAA C 1
ATOM 3470 O O . VAL A 1 430 ? 65.083 7.443 -16.698 1.000 31.270 632 VAL AAA O 1
ATOM 3474 N N . ARG A 1 431 ? 63.398 5.908 -16.724 1.000 32.200 633 ARG AAA N 1
ATOM 3475 C CA . ARG A 1 431 ? 62.289 6.880 -16.887 1.000 31.430 633 ARG AAA CA 1
ATOM 3476 C C . ARG A 1 431 ? 61.193 6.530 -15.884 1.000 29.040 633 ARG AAA C 1
ATOM 3477 O O . ARG A 1 431 ? 60.895 5.335 -15.678 1.000 27.490 633 ARG AAA O 1
ATOM 3485 N N . LEU A 1 432 ? 60.648 7.561 -15.254 1.000 23.320 634 LEU AAA N 1
ATOM 3486 C CA . LEU A 1 432 ? 59.512 7.445 -14.322 1.000 23.450 634 LEU AAA CA 1
ATOM 3487 C C . LEU A 1 432 ? 58.369 8.267 -14.894 1.000 21.140 634 LEU AAA C 1
ATOM 3488 O O . LEU A 1 432 ? 58.603 9.437 -15.176 1.000 20.800 634 LEU AAA O 1
ATOM 3493 N N . SER A 1 433 ? 57.195 7.675 -15.049 1.000 20.120 635 SER AAA N 1
ATOM 3494 C CA . SER A 1 433 ? 55.967 8.392 -15.452 1.000 19.230 635 SER AAA CA 1
ATOM 3495 C C . SER A 1 433 ? 54.883 8.155 -14.412 1.000 19.430 635 SER AAA C 1
ATOM 3496 O O . SER A 1 433 ? 54.738 7.025 -13.883 1.000 20.030 635 SER AAA O 1
ATOM 3499 N N . PHE A 1 434 ? 54.091 9.181 -14.152 1.000 17.770 636 PHE AAA N 1
ATOM 3500 C CA . PHE A 1 434 ? 52.920 9.064 -13.273 1.000 17.600 636 PHE AAA CA 1
ATOM 3501 C C . PHE A 1 434 ? 51.911 10.118 -13.677 1.000 17.170 636 PHE AAA C 1
ATOM 3502 O O . PHE A 1 434 ? 52.293 11.188 -14.212 1.000 17.800 636 PHE AAA O 1
ATOM 3510 N N . ILE A 1 435 ? 50.661 9.842 -13.356 1.000 17.510 637 ILE AAA N 1
ATOM 3511 C CA . ILE A 1 435 ? 49.523 10.728 -13.689 1.000 18.170 637 ILE AAA CA 1
ATOM 3512 C C . ILE A 1 435 ? 48.990 11.316 -12.388 1.000 19.690 637 ILE AAA C 1
ATOM 3513 O O . ILE A 1 435 ? 48.734 10.557 -11.420 1.000 19.880 637 ILE AAA O 1
ATOM 3518 N N A CYS A 1 436 ? 48.728 12.615 -12.405 0.750 19.610 638 CYS AAA N 1
ATOM 3519 N N B CYS A 1 436 ? 48.909 12.661 -12.328 0.250 21.170 638 CYS AAA N 1
ATOM 3520 C CA A CYS A 1 436 ? 48.146 13.353 -11.266 0.750 20.420 638 CYS AAA CA 1
ATOM 3521 C CA B CYS A 1 436 ? 48.286 13.468 -11.232 0.250 22.740 638 CYS AAA CA 1
ATOM 3522 C C A CYS A 1 436 ? 46.959 14.186 -11.748 0.750 19.790 638 CYS AAA C 1
ATOM 3523 C C B CYS A 1 436 ? 47.017 14.185 -11.734 0.250 22.500 638 CYS AAA C 1
ATOM 3524 O O A CYS A 1 436 ? 46.761 14.306 -12.939 0.750 20.880 638 CYS AAA O 1
ATOM 3525 O O B CYS A 1 436 ? 46.765 14.138 -12.943 0.250 23.610 638 CYS AAA O 1
ATOM 3530 N N . THR A 1 437 ? 46.253 14.835 -10.840 1.000 23.810 639 THR AAA N 1
ATOM 3531 C CA . THR A 1 437 ? 45.273 15.888 -11.218 1.000 23.190 639 THR AAA CA 1
ATOM 3532 C C . THR A 1 437 ? 46.062 17.010 -11.903 1.000 22.030 639 THR AAA C 1
ATOM 3533 O O . THR A 1 437 ? 47.287 17.134 -11.666 1.000 25.880 639 THR AAA O 1
ATOM 3537 N N . GLU A 1 438 ? 45.399 17.869 -12.658 1.000 24.060 640 GLU AAA N 1
ATOM 3538 C CA . GLU A 1 438 ? 46.088 19.044 -13.260 1.000 25.880 640 GLU AAA CA 1
ATOM 3539 C C . GLU A 1 438 ? 46.703 19.900 -12.136 1.000 24.300 640 GLU AAA C 1
ATOM 3540 O O . GLU A 1 438 ? 47.891 20.289 -12.268 1.000 26.490 640 GLU AAA O 1
ATOM 3546 N N . VAL A 1 439 ? 45.942 20.218 -11.089 1.000 27.290 641 VAL AAA N 1
ATOM 3547 C CA . VAL A 1 439 ? 46.474 21.044 -9.960 1.000 28.510 641 VAL AAA CA 1
ATOM 3548 C C . VAL A 1 439 ? 47.696 20.348 -9.365 1.000 27.630 641 VAL AAA C 1
ATOM 3549 O O . VAL A 1 439 ? 48.705 21.056 -9.076 1.000 26.900 641 VAL AAA O 1
ATOM 3553 N N . ASP A 1 440 ? 47.639 19.033 -9.152 1.000 24.150 642 ASP AAA N 1
ATOM 3554 C CA . ASP A 1 440 ? 48.785 18.327 -8.529 1.000 26.100 642 ASP AAA CA 1
ATOM 3555 C C . ASP A 1 440 ? 50.017 18.392 -9.448 1.000 23.200 642 ASP AAA C 1
ATOM 3556 O O . ASP A 1 440 ? 51.110 18.511 -8.921 1.000 22.290 642 ASP AAA O 1
ATOM 3561 N N A CYS A 1 441 ? 49.851 18.275 -10.778 0.750 22.280 643 CYS AAA N 1
ATOM 3562 N N B CYS A 1 441 ? 49.863 18.329 -10.770 0.250 23.210 643 CYS AAA N 1
ATOM 3563 C CA A CYS A 1 441 ? 50.972 18.402 -11.767 0.750 20.920 643 CYS AAA CA 1
ATOM 3564 C CA B CYS A 1 441 ? 51.032 18.342 -11.692 0.250 22.540 643 CYS AAA CA 1
ATOM 3565 C C A CYS A 1 441 ? 51.709 19.738 -11.585 0.750 19.100 643 CYS AAA C 1
ATOM 3566 C C B CYS A 1 441 ? 51.712 19.730 -11.681 0.250 21.590 643 CYS AAA C 1
ATOM 3567 O O A CYS A 1 441 ? 52.937 19.766 -11.560 0.750 17.320 643 CYS AAA O 1
ATOM 3568 O O B CYS A 1 441 ? 52.945 19.768 -11.818 0.250 21.090 643 CYS AAA O 1
ATOM 3573 N N . LYS A 1 442 ? 50.970 20.828 -11.482 1.000 22.110 644 LYS AAA N 1
ATOM 3574 C CA . LYS A 1 442 ? 51.566 22.182 -11.330 1.000 21.660 644 LYS AAA CA 1
ATOM 3575 C C . LYS A 1 442 ? 52.365 22.241 -10.016 1.000 17.740 644 LYS AAA C 1
ATOM 3576 O O . LYS A 1 442 ? 53.530 22.721 -10.007 1.000 18.800 644 LYS AAA O 1
ATOM 3582 N N . VAL A 1 443 ? 51.781 21.703 -8.958 1.000 18.130 645 VAL AAA N 1
ATOM 3583 C CA . VAL A 1 443 ? 52.409 21.740 -7.610 1.000 16.870 645 VAL AAA CA 1
ATOM 3584 C C . VAL A 1 443 ? 53.646 20.845 -7.623 1.000 16.330 645 VAL AAA C 1
ATOM 3585 O O . VAL A 1 443 ? 54.710 21.261 -7.116 1.000 15.770 645 VAL AAA O 1
ATOM 3589 N N . VAL A 1 444 ? 53.536 19.662 -8.234 1.000 15.950 646 VAL AAA N 1
ATOM 3590 C CA . VAL A 1 444 ? 54.663 18.695 -8.295 1.000 16.010 646 VAL AAA CA 1
ATOM 3591 C C . VAL A 1 444 ? 55.817 19.337 -9.075 1.000 15.070 646 VAL AAA C 1
ATOM 3592 O O . VAL A 1 444 ? 56.976 19.243 -8.636 1.000 15.720 646 VAL AAA O 1
ATOM 3596 N N . HIS A 1 445 ? 55.526 19.942 -10.222 1.000 16.000 647 HIS AAA N 1
ATOM 3597 C CA . HIS A 1 445 ? 56.551 20.592 -11.060 1.000 16.950 647 HIS AAA CA 1
ATOM 3598 C C . HIS A 1 445 ? 57.329 21.616 -10.221 1.000 15.680 647 HIS AAA C 1
ATOM 3599 O O . HIS A 1 445 ? 58.570 21.600 -10.238 1.000 16.650 647 HIS AAA O 1
ATOM 3606 N N . GLU A 1 446 ? 56.628 22.473 -9.475 1.000 15.870 648 GLU AAA N 1
ATOM 3607 C CA . GLU A 1 446 ? 57.299 23.516 -8.654 1.000 17.150 648 GLU AAA CA 1
ATOM 3608 C C . GLU A 1 446 ? 58.111 22.851 -7.540 1.000 16.890 648 GLU AAA C 1
ATOM 3609 O O . GLU A 1 446 ? 59.236 23.310 -7.265 1.000 17.080 648 GLU AAA O 1
ATOM 3615 N N . PHE A 1 447 ? 57.616 21.784 -6.918 1.000 15.840 649 PHE AAA N 1
ATOM 3616 C CA . PHE A 1 447 ? 58.397 21.091 -5.874 1.000 15.870 649 PHE AAA CA 1
ATOM 3617 C C . PHE A 1 447 ? 59.699 20.545 -6.442 1.000 16.060 649 PHE AAA C 1
ATOM 3618 O O . PHE A 1 447 ? 60.731 20.682 -5.795 1.000 15.800 649 PHE AAA O 1
ATOM 3626 N N . ILE A 1 448 ? 59.665 19.923 -7.620 1.000 16.510 650 ILE AAA N 1
ATOM 3627 C CA . ILE A 1 448 ? 60.901 19.348 -8.236 1.000 16.900 650 ILE AAA CA 1
ATOM 3628 C C . ILE A 1 448 ? 61.883 20.486 -8.533 1.000 15.220 650 ILE AAA C 1
ATOM 3629 O O . ILE A 1 448 ? 63.048 20.419 -8.093 1.000 17.280 650 ILE AAA O 1
ATOM 3634 N N . GLY A 1 449 ? 61.448 21.519 -9.245 1.000 15.130 651 GLY AAA N 1
ATOM 3635 C CA . GLY A 1 449 ? 62.322 22.665 -9.537 1.000 15.610 651 GLY AAA CA 1
ATOM 3636 C C . GLY A 1 449 ? 62.796 23.354 -8.270 1.000 15.240 651 GLY AAA C 1
ATOM 3637 O O . GLY A 1 449 ? 63.963 23.765 -8.218 1.000 15.230 651 GLY AAA O 1
ATOM 3638 N N . GLY A 1 450 ? 61.904 23.521 -7.295 1.000 16.610 652 GLY AAA N 1
ATOM 3639 C CA . GLY A 1 450 ? 62.219 24.162 -6.003 1.000 15.900 652 GLY AAA CA 1
ATOM 3640 C C . GLY A 1 450 ? 63.321 23.409 -5.286 1.000 15.680 652 GLY AAA C 1
ATOM 3641 O O . GLY A 1 450 ? 64.328 24.026 -4.855 1.000 15.300 652 GLY AAA O 1
ATOM 3642 N N . TYR A 1 451 ? 63.220 22.083 -5.193 1.000 16.100 653 TYR AAA N 1
ATOM 3643 C CA . TYR A 1 451 ? 64.267 21.304 -4.501 1.000 16.200 653 TYR AAA CA 1
ATOM 3644 C C . TYR A 1 451 ? 65.575 21.348 -5.298 1.000 16.760 653 TYR AAA C 1
ATOM 3645 O O . TYR A 1 451 ? 66.632 21.420 -4.698 1.000 17.010 653 TYR AAA O 1
ATOM 3654 N N . ILE A 1 452 ? 65.543 21.320 -6.632 1.000 16.470 654 ILE AAA N 1
ATOM 3655 C CA A ILE A 1 452 ? 66.807 21.483 -7.405 0.500 16.910 654 ILE AAA CA 1
ATOM 3656 C CA B ILE A 1 452 ? 66.786 21.502 -7.433 0.500 16.820 654 ILE AAA CA 1
ATOM 3657 C C . ILE A 1 452 ? 67.402 22.855 -7.080 1.000 16.160 654 ILE AAA C 1
ATOM 3658 O O . ILE A 1 452 ? 68.609 22.909 -6.820 1.000 18.250 654 ILE AAA O 1
ATOM 3667 N N . PHE A 1 453 ? 66.584 23.897 -7.057 1.000 16.020 655 PHE AAA N 1
ATOM 3668 C CA . PHE A 1 453 ? 67.064 25.246 -6.688 1.000 15.980 655 PHE AAA CA 1
ATOM 3669 C C . PHE A 1 453 ? 67.712 25.190 -5.290 1.000 15.990 655 PHE AAA C 1
ATOM 3670 O O . PHE A 1 453 ? 68.828 25.704 -5.090 1.000 16.250 655 PHE AAA O 1
ATOM 3678 N N . LEU A 1 454 ? 67.045 24.602 -4.300 1.000 15.910 656 LEU AAA N 1
ATOM 3679 C CA . LEU A 1 454 ? 67.621 24.597 -2.936 1.000 15.360 656 LEU AAA CA 1
ATOM 3680 C C . LEU A 1 454 ? 68.973 23.872 -2.902 1.000 15.930 656 LEU AAA C 1
ATOM 3681 O O . LEU A 1 454 ? 69.865 24.322 -2.120 1.000 16.020 656 LEU AAA O 1
ATOM 3686 N N . SER A 1 455 ? 69.163 22.830 -3.722 1.000 16.090 657 SER AAA N 1
ATOM 3687 C CA . SER A 1 455 ? 70.421 22.047 -3.764 1.000 16.960 657 SER AAA CA 1
ATOM 3688 C C . SER A 1 455 ? 71.606 22.905 -4.257 1.000 17.010 657 SER AAA C 1
ATOM 3689 O O . SER A 1 455 ? 72.763 22.451 -4.083 1.000 19.940 657 SER AAA O 1
ATOM 3692 N N . THR A 1 456 ? 71.353 24.061 -4.880 1.000 17.020 658 THR AAA N 1
ATOM 3693 C CA . THR A 1 456 ? 72.395 24.950 -5.454 1.000 17.980 658 THR AAA CA 1
ATOM 3694 C C . THR A 1 456 ? 72.976 25.891 -4.393 1.000 18.310 658 THR AAA C 1
ATOM 3695 O O . THR A 1 456 ? 73.965 26.596 -4.679 1.000 18.990 658 THR AAA O 1
ATOM 3699 N N . ARG A 1 457 ? 72.379 25.966 -3.212 1.000 18.120 659 ARG AAA N 1
ATOM 3700 C CA . ARG A 1 457 ? 72.726 27.028 -2.249 1.000 17.190 659 ARG AAA CA 1
ATOM 3701 C C . ARG A 1 457 ? 74.141 26.811 -1.705 1.000 17.150 659 ARG AAA C 1
ATOM 3702 O O . ARG A 1 457 ? 74.807 27.840 -1.472 1.000 18.120 659 ARG AAA O 1
ATOM 3710 N N . ALA A 1 458 ? 74.570 25.563 -1.513 1.000 18.610 660 ALA AAA N 1
ATOM 3711 C CA . ALA A 1 458 ? 75.885 25.242 -0.917 1.000 19.720 660 ALA AAA CA 1
ATOM 3712 C C . ALA A 1 458 ? 77.024 25.831 -1.774 1.000 20.410 660 ALA AAA C 1
ATOM 3713 O O . ALA A 1 458 ? 78.006 26.281 -1.166 1.000 22.710 660 ALA AAA O 1
ATOM 3715 N N . LYS A 1 459 ? 76.911 25.846 -3.106 1.000 20.890 661 LYS AAA N 1
ATOM 3716 C CA . LYS A 1 459 ? 78.038 26.286 -3.978 1.000 21.410 661 LYS AAA CA 1
ATOM 3717 C C . LYS A 1 459 ? 77.902 27.765 -4.332 1.000 21.640 661 LYS AAA C 1
ATOM 3718 O O . LYS A 1 459 ? 78.811 28.294 -4.977 1.000 21.340 661 LYS AAA O 1
ATOM 3724 N N . ASP A 1 460 ? 76.800 28.415 -3.958 1.000 20.540 662 ASP AAA N 1
ATOM 3725 C CA A ASP A 1 460 ? 76.445 29.788 -4.412 0.500 21.560 662 ASP AAA CA 1
ATOM 3726 C CA B ASP A 1 460 ? 76.483 29.771 -4.463 0.500 21.940 662 ASP AAA CA 1
ATOM 3727 C C . ASP A 1 460 ? 77.523 30.780 -3.955 1.000 20.500 662 ASP AAA C 1
ATOM 3728 O O . ASP A 1 460 ? 77.815 30.808 -2.741 1.000 19.940 662 ASP AAA O 1
ATOM 3737 N N . GLN A 1 461 ? 78.027 31.613 -4.865 1.000 20.330 663 GLN AAA N 1
ATOM 3738 C CA . GLN A 1 461 ? 79.049 32.642 -4.540 1.000 20.930 663 GLN AAA CA 1
ATOM 3739 C C . GLN A 1 461 ? 78.423 34.041 -4.530 1.000 23.710 663 GLN AAA C 1
ATOM 3740 O O . GLN A 1 461 ? 79.156 35.009 -4.260 1.000 24.370 663 GLN AAA O 1
ATOM 3746 N N . ASN A 1 462 ? 77.102 34.161 -4.726 1.000 24.140 664 ASN AAA N 1
ATOM 3747 C CA . ASN A 1 462 ? 76.405 35.476 -4.683 1.000 27.010 664 ASN AAA CA 1
ATOM 3748 C C . ASN A 1 462 ? 76.118 35.879 -3.235 1.000 30.950 664 ASN AAA C 1
ATOM 3749 O O . ASN A 1 462 ? 75.927 35.000 -2.403 1.000 29.940 664 ASN AAA O 1
ATOM 3754 N N . GLU A 1 463 ? 76.113 37.179 -2.939 1.000 35.300 665 GLU AAA N 1
ATOM 3755 C CA A GLU A 1 463 ? 75.817 37.668 -1.567 0.600 36.220 665 GLU AAA CA 1
ATOM 3756 C CA B GLU A 1 463 ? 75.806 37.711 -1.582 0.400 35.910 665 GLU AAA CA 1
ATOM 3757 C C . GLU A 1 463 ? 74.352 37.369 -1.240 1.000 36.280 665 GLU AAA C 1
ATOM 3758 O O . GLU A 1 463 ? 74.093 36.904 -0.115 1.000 40.240 665 GLU AAA O 1
ATOM 3769 N N . SER A 1 464 ? 73.452 37.601 -2.187 1.000 32.470 666 SER AAA N 1
ATOM 3770 C CA . SER A 1 464 ? 71.997 37.451 -1.939 1.000 32.820 666 SER AAA CA 1
ATOM 3771 C C . SER A 1 464 ? 71.463 36.239 -2.701 1.000 30.760 666 SER AAA C 1
ATOM 3772 O O . SER A 1 464 ? 72.142 35.744 -3.620 1.000 29.790 666 SER AAA O 1
ATOM 3775 N N . LEU A 1 465 ? 70.264 35.813 -2.324 1.000 26.600 667 LEU AAA N 1
ATOM 3776 C CA . LEU A 1 465 ? 69.545 34.671 -2.933 1.000 25.050 667 LEU AAA CA 1
ATOM 3777 C C . LEU A 1 465 ? 69.440 34.876 -4.442 1.000 25.210 667 LEU AAA C 1
ATOM 3778 O O . LEU A 1 465 ? 69.075 35.973 -4.899 1.000 24.250 667 LEU AAA O 1
ATOM 3783 N N . ASP A 1 466 ? 69.700 33.815 -5.196 1.000 26.780 668 ASP AAA N 1
ATOM 3784 C CA . ASP A 1 466 ? 69.670 33.847 -6.675 1.000 27.140 668 ASP AAA CA 1
ATOM 3785 C C . ASP A 1 466 ? 68.227 33.612 -7.125 1.000 28.260 668 ASP AAA C 1
ATOM 3786 O O . ASP A 1 466 ? 67.911 32.497 -7.585 1.000 28.550 668 ASP AAA O 1
ATOM 3791 N N . GLU A 1 467 ? 67.370 34.622 -6.991 1.000 26.950 669 GLU AAA N 1
ATOM 3792 C CA A GLU A 1 467 ? 65.909 34.508 -7.252 0.400 27.850 669 GLU AAA CA 1
ATOM 3793 C CA B GLU A 1 467 ? 65.915 34.490 -7.250 0.600 26.980 669 GLU AAA CA 1
ATOM 3794 C C . GLU A 1 467 ? 65.696 34.236 -8.748 1.000 27.650 669 GLU AAA C 1
ATOM 3795 O O . GLU A 1 467 ? 64.763 33.481 -9.090 1.000 26.160 669 GLU AAA O 1
ATOM 3806 N N . GLU A 1 468 ? 66.547 34.820 -9.591 1.000 28.640 670 GLU AAA N 1
ATOM 3807 C CA . GLU A 1 468 ? 66.455 34.632 -11.059 1.000 30.750 670 GLU AAA CA 1
ATOM 3808 C C . GLU A 1 468 ? 66.523 33.129 -11.357 1.000 27.260 670 GLU AAA C 1
ATOM 3809 O O . GLU A 1 468 ? 65.684 32.637 -12.137 1.000 26.670 670 GLU AAA O 1
ATOM 3815 N N . MET A 1 469 ? 67.463 32.414 -10.733 1.000 26.440 671 MET AAA N 1
ATOM 3816 C CA . MET A 1 469 ? 67.616 30.956 -10.987 1.000 24.690 671 MET AAA CA 1
ATOM 3817 C C . MET A 1 469 ? 66.396 30.215 -10.431 1.000 24.410 671 MET AAA C 1
ATOM 3818 O O . MET A 1 469 ? 65.934 29.258 -11.066 1.000 22.390 671 MET AAA O 1
ATOM 3823 N N . PHE A 1 470 ? 65.865 30.611 -9.271 1.000 22.470 672 PHE AAA N 1
ATOM 3824 C CA . PHE A 1 470 ? 64.651 29.948 -8.727 1.000 22.900 672 PHE AAA CA 1
ATOM 3825 C C . PHE A 1 470 ? 63.538 29.977 -9.777 1.000 22.450 672 PHE AAA C 1
ATOM 3826 O O . PHE A 1 470 ? 62.867 28.953 -10.035 1.000 22.010 672 PHE AAA O 1
ATOM 3834 N N . TYR A 1 471 ? 63.272 31.154 -10.356 1.000 23.150 673 TYR AAA N 1
ATOM 3835 C CA . TYR A 1 471 ? 62.150 31.356 -11.295 1.000 22.790 673 TYR AAA CA 1
ATOM 3836 C C . TYR A 1 471 ? 62.434 30.568 -12.587 1.000 22.670 673 TYR AAA C 1
ATOM 3837 O O . TYR A 1 471 ? 61.485 30.005 -13.138 1.000 24.010 673 TYR AAA O 1
ATOM 3846 N N . LYS A 1 472 ? 63.692 30.480 -13.022 1.000 22.740 674 LYS AAA N 1
ATOM 3847 C CA . LYS A 1 472 ? 64.054 29.679 -14.232 1.000 24.460 674 LYS AAA CA 1
ATOM 3848 C C . LYS A 1 472 ? 63.758 28.195 -13.962 1.000 26.010 674 LYS AAA C 1
ATOM 3849 O O . LYS A 1 472 ? 63.156 27.520 -14.818 1.000 25.820 674 LYS AAA O 1
ATOM 3855 N N . LEU A 1 473 ? 64.168 27.691 -12.797 1.000 22.880 675 LEU AAA N 1
ATOM 3856 C CA . LEU A 1 473 ? 64.061 26.244 -12.489 1.000 23.130 675 LEU AAA CA 1
ATOM 3857 C C . LEU A 1 473 ? 62.604 25.846 -12.260 1.000 23.840 675 LEU AAA C 1
ATOM 3858 O O . LEU A 1 473 ? 62.276 24.660 -12.467 1.000 24.800 675 LEU AAA O 1
ATOM 3863 N N . THR A 1 474 ? 61.732 26.774 -11.864 1.000 24.430 676 THR AAA N 1
ATOM 3864 C CA . THR A 1 474 ? 60.330 26.441 -11.495 1.000 25.350 676 THR AAA CA 1
ATOM 3865 C C . THR A 1 474 ? 59.336 26.917 -12.551 1.000 30.330 676 THR AAA C 1
ATOM 3866 O O . THR A 1 474 ? 58.224 26.366 -12.572 1.000 32.280 676 THR AAA O 1
ATOM 3870 N N . SER A 1 475 ? 59.607 28.017 -13.251 1.000 34.070 677 SER AAA N 1
ATOM 3871 C CA . SER A 1 475 ? 58.598 28.616 -14.170 1.000 35.850 677 SER AAA CA 1
ATOM 3872 C C . SER A 1 475 ? 59.218 29.080 -15.493 1.000 35.540 677 SER AAA C 1
ATOM 3873 O O . SER A 1 475 ? 58.453 29.480 -16.362 1.000 42.660 677 SER AAA O 1
ATOM 3876 N N A GLY A 1 476 ? 60.549 29.100 -15.606 0.500 34.450 678 GLY AAA N 1
ATOM 3877 N N B GLY A 1 476 ? 60.533 28.920 -15.672 0.500 41.300 678 GLY AAA N 1
ATOM 3878 C CA A GLY A 1 476 ? 61.250 29.556 -16.820 0.500 35.330 678 GLY AAA CA 1
ATOM 3879 C CA B GLY A 1 476 ? 61.269 29.317 -16.888 0.500 47.490 678 GLY AAA CA 1
ATOM 3880 C C A GLY A 1 476 ? 60.780 28.768 -18.028 0.500 36.490 678 GLY AAA C 1
ATOM 3881 C C B GLY A 1 476 ? 60.522 28.962 -18.167 0.500 52.870 678 GLY AAA C 1
ATOM 3882 O O A GLY A 1 476 ? 60.554 29.390 -19.093 0.500 31.910 678 GLY AAA O 1
ATOM 3883 O O B GLY A 1 476 ? 60.029 29.895 -18.834 0.500 56.310 678 GLY AAA O 1
ATOM 3884 N N A TRP A 1 477 ? 60.660 27.443 -17.869 0.500 37.330 679 TRP AAA N 1
ATOM 3885 N N B TRP A 1 477 ? 60.451 27.672 -18.518 0.500 58.280 679 TRP AAA N 1
ATOM 3886 C CA A TRP A 1 477 ? 60.100 26.524 -18.896 0.500 38.460 679 TRP AAA CA 1
ATOM 3887 C CA B TRP A 1 477 ? 59.827 27.194 -19.782 0.500 57.470 679 TRP AAA CA 1
ATOM 3888 C C A TRP A 1 477 ? 58.653 26.181 -18.519 0.500 44.850 679 TRP AAA C 1
ATOM 3889 C C B TRP A 1 477 ? 58.534 26.440 -19.459 0.500 62.280 679 TRP AAA C 1
ATOM 3890 O O A TRP A 1 477 ? 58.459 25.545 -17.459 0.500 47.010 679 TRP AAA O 1
ATOM 3891 O O B TRP A 1 477 ? 57.739 26.994 -18.667 0.500 66.930 679 TRP AAA O 1
ATOM 3912 N N A VAL A 1 478 ? 57.675 26.576 -19.342 0.500 51.110 680 VAL AAA N 1
ATOM 3913 N N B VAL A 1 478 ? 58.861 25.061 -19.336 0.500 52.360 680 VAL AAA N 1
ATOM 3914 C CA A VAL A 1 478 ? 56.235 26.259 -19.102 0.500 50.630 680 VAL AAA CA 1
ATOM 3915 C CA B VAL A 1 478 ? 57.931 23.906 -19.457 0.500 49.780 680 VAL AAA CA 1
ATOM 3916 C C A VAL A 1 478 ? 55.887 26.702 -17.676 0.500 49.910 680 VAL AAA C 1
ATOM 3917 C C B VAL A 1 478 ? 57.548 23.811 -20.938 0.500 48.840 680 VAL AAA C 1
ATOM 3918 O O A VAL A 1 478 ? 55.496 27.843 -17.431 0.500 51.410 680 VAL AAA O 1
ATOM 3919 O O B VAL A 1 478 ? 56.540 24.333 -21.401 0.500 51.460 680 VAL AAA O 1
#

Nearest PDB structures (foldseek):
  6xtj-assembly1_AAA  TM=1.002E+00  e=5.507E-88  Homo sapiens
  5xpy-assembly1_A  TM=9.924E-01  e=6.074E-79  Mus musculus
  5xpz-assembly1_A  TM=8.792E-01  e=6.173E-63  Mus musculus
  6v97-assembly2_B  TM=9.411E-01  e=2.236E-50  Homo sapiens
  6v9g-assembly2_B  TM=9.388E-01  e=3.988E-50  Homo sapiens

B-factor: mean 31.89, std 16.54, range [12.98, 102.26]

Secondary structure (P-SEA, 3-state):
cbbbbbbbccccbbbbbbbcccccaaaaaaaaaaaaccccccccbbbbbcccccccccccccccccccccbbbbbbcccbbbbbbbccccbbbbbbccccccaaaaaaaaaaaacccccccbbbbbccccccccccccccccccccaaaaaaacccccaaaaaaaaccccccccccccccccccbbbbbcccccccccccccccaaaaaaaaaaaaaaaaaccccccaaaaaaaaaaaaaaaaaacccccccccccccccccccccccccccccccccccccccccccccccccaaaaaaccaaaaaaaaaaaacccccccaaaaaaaaaaaaaaccccbbbbbbbccccccbbbbbbbccccccccccccccccbbbbcccccccccccccbbbbbbbccbbbbbbbbcaaaaaaaaaaaaaaaaaaacccccccccaaaaaaaaccccc

Foldseek 3Di:
DAKEWEQAPVVRDIDIDDDDQAQFQLNCVVVVCVRVVDDDPLVQWWKAQLVVRDTRHPRRHGNVVVPDDHPRYIYGYGQWFWEWEQFLLRATAIDGFGQFDQQLVRQVVVCVVLLAPPSLQKGKFAPCVHDDDDVLVLLFHAFDPDLCVQVVPLPDDFLQVLLVSLLGTDDSGGGNSSVPNDGHGYIYIDRRFQPDPCCDLVRHSNNLSRLLSNLLSCQQSVVDDDDPLLLLLQLLLVQLLNVQSDDPPDRNCSSPWGWLCNDPQFDPDCRVHNDDDPAQSNNDGDDWRRRSGHPVDVVVDPRVVSSVSSVVSNVVPSGPINSRSSVVSSVSSCPGPCPAWRWHFKDFVPDPDTWIWIDGLFWIFTAHRRPRDGPDIDTPVFWDDWDADLVQQKIWTAGPPRDIGIIHHDSSVSLSVLLSSLSSVQVVCPVVDPDPDRPVVSSCCSRPVPD

Solvent-accessible surface area: 24014 Å² total; per-residue (Å²): 133,61,76,0,39,0,51,0,46,76,57,114,103,107,20,70,6,177,5,66,6,136,31,90,0,13,24,0,39,129,95,0,50,136,144,5,128,67,192,78,112,32,98,43,10,6,0,0,15,78,168,124,99,40,18,1,77,100,70,136,67,32,0,88,132,34,36,0,111,62,95,11,150,4,48,2,1,26,32,69,19,67,1,89,0,15,1,3,20,53,87,56,7,122,24,132,20,28,0,15,28,108,0,20,93,4,4,38,72,5,0,169,100,4,70,7,76,37,25,6,0,6,4,0,11,71,94,142,214,46,36,147,75,110,104,22,38,8,4,43,2,116,80,16,134,20,37,118,84,2,56,178,70,40,175,91,110,65,39,47,63,61,1,95,57,15,59,12,24,3,54,6,23,82,2,0,32,30,18,84,3,122,84,79,49,9,0,18,0,32,1,2,6,54,32,27,71,77,31,44,58,166,115,0,8,10,0,0,0,0,0,0,5,20,0,4,21,16,1,4,16,57,95,22,137,14,80,38,145,50,5,7,55,4,0,0,2,2,15,11,0,12,73,5,16,104,37,130,95,38,115,150,72,28,67,48,57,20,76,11,106,107,50,139,80,25,47,82,112,107,108,94,46,158,103,44,74,134,62,59,18,52,105,109,45,91,19,69,0,74,14,10,0,0,15,105,2,67,180,125,62,161,78,158,90,0,26,56,69,0,80,127,11,13,148,102,0,13,108,28,7,12,6,84,0,4,28,116,2,0,70,27,5,66,80,6,106,77,31,9,15,8,8,0,27,1,109,14,188,78,24,196,158,70,26,0,0,0,0,2,115,35,52,0,4,55,2,51,15,107,90,10,82,65,105,116,54,21,111,19,110,72,32,143,95,55,72,31,52,82,147,84,71,50,0,23,0,58,10,27,131,134,60,135,7,46,2,79,8,70,85,61,4,0,104,11,0,28,11,0,0,0,0,2,41,3,9,82,28,23,87,155,50,168,91,191,82,57,38,91,111,55,4,20,110,50,9,39,53,204,152

Radius of gyration: 26.13 Å; Cα contacts (8 Å, |Δi|>4): 812; chains: 1; bounding box: 49×64×80 Å